Protein AF-A0A094P2I1-F1 (afdb_monomer)

Solvent-accessible surface area (backbone atoms only — not comparable to full-atom values): 18957 Å² total; per-residue (Å²): 126,69,71,61,57,53,54,55,50,52,52,52,57,75,60,43,85,62,49,38,59,54,37,38,52,52,29,50,51,52,50,51,51,52,48,51,53,49,43,41,46,54,36,38,64,60,27,44,77,75,68,73,40,53,52,61,67,42,54,53,53,53,51,50,49,51,54,48,49,51,52,51,55,52,57,70,69,50,64,77,78,52,54,66,61,51,19,73,48,20,48,63,50,24,53,54,48,53,48,46,28,73,41,84,94,39,34,37,73,56,45,83,17,39,54,28,32,62,56,96,91,42,79,44,55,39,62,63,57,24,51,54,18,44,34,36,27,50,16,53,54,51,54,68,48,81,83,54,94,57,62,67,68,57,56,56,67,52,47,64,62,49,51,54,53,43,52,50,35,49,73,19,44,30,60,46,60,35,54,49,47,50,50,24,51,54,43,38,40,56,76,69,65,57,63,69,68,58,54,51,50,52,49,54,52,48,50,54,52,49,52,53,59,35,72,72,33,76,67,48,41,37,39,59,50,22,42,81,46,21,77,41,78,94,29,19,85,82,45,4,47,67,46,37,50,19,44,51,24,42,66,70,6,51,64,68,26,66,36,85,71,59,51,66,63,66,73,68,72,53,93,53,46,75,72,63,32,41,66,14,51,39,13,15,16,35,1,50,55,41,42,52,49,54,51,49,36,51,49,46,29,46,52,21,40,47,52,48,22,76,68,46,86,50,59,40,60,19,37,34,39,40,18,53,37,37,43,52,52,50,50,52,50,50,41,53,22,24,27,68,47,77,33,72,76,56,66,68,37,64,70,61,67,60,49,56,57,54,60,67,73,78,110

Nearest PDB structures (foldseek):
  8p1u-assembly1_A  TM=8.276E-01  e=1.622E-13  Pseudomonas aeruginosa
  8bh1-assembly1_A  TM=8.241E-01  e=4.391E-13  Pseudomonas aeruginosa PAO1
  6pl6-assembly1_A  TM=8.431E-01  e=1.712E-09  Thermus thermophilus HB8
  8tj3-assembly1_B  TM=8.176E-01  e=5.510E-09  Escherichia coli
  6aye-assembly1_A  TM=1.462E-01  e=1.975E+00  Homo sapiens

Mean predicted aligned error: 9.34 Å

Foldseek 3Di:
DVVVVVVVVVVVVVVDPCQLVVLQVVLVVVLLVVLLLLLLLLQQVVCCVPPVDSCPRSVVSVVVVVVVVVVVVVVVPDDPVVLLVCLVCLLVVLLVLLCQLVDPPQWDQDQNFGQWGADPNDIDGSLVSSLLSLLSNLLSLLLVQVPDDDQAVSLVVSVVSLVSNLVSRVVRVQPVSSVLSVLLSVQLCVLSPRDVVVVVVSVVVCCVVVVCVCVVDPLSVLLVVLLVPLPPPVNVLPRSVQLVLLQVLLVQQAAAAPARSPRPSSVVPPVQCSPQRSLSPQCRHGNPVSSVVNVVSLVSNLVSLQVCLVPDPRSSSNSSSSSVSSSSVSVVCQSVCSSNSVHRDSDSHRPPVVSVVVVVVVD

Structure (mmCIF, N/CA/C/O backbone):
data_AF-A0A094P2I1-F1
#
_entry.id   AF-A0A094P2I1-F1
#
loop_
_atom_site.group_PDB
_atom_site.id
_atom_site.type_symbol
_atom_site.label_atom_id
_atom_site.label_alt_id
_atom_site.label_comp_id
_atom_site.label_asym_id
_atom_site.label_entity_id
_atom_site.label_seq_id
_atom_site.pdbx_PDB_ins_code
_atom_site.Cartn_x
_atom_site.Cartn_y
_atom_site.Cartn_z
_atom_site.occupancy
_atom_site.B_iso_or_equiv
_atom_site.auth_seq_id
_atom_site.auth_comp_id
_atom_site.auth_asym_id
_atom_site.auth_atom_id
_atom_site.pdbx_PDB_model_num
ATOM 1 N N . MET A 1 1 ? -2.638 -43.127 13.174 1.00 50.38 1 MET A N 1
ATOM 2 C CA . MET A 1 1 ? -2.566 -42.338 14.432 1.00 50.38 1 MET A CA 1
ATOM 3 C C . MET A 1 1 ? -1.489 -41.235 14.462 1.00 50.38 1 MET A C 1
ATOM 5 O O . MET A 1 1 ? -1.596 -40.364 15.311 1.00 50.38 1 MET A O 1
ATOM 9 N N . SER A 1 2 ? -0.512 -41.189 13.540 1.00 50.44 2 SER A N 1
ATOM 10 C CA . SER A 1 2 ? 0.548 -40.151 13.510 1.00 50.44 2 SER A CA 1
ATOM 11 C C . SER A 1 2 ? 0.084 -38.749 13.038 1.00 50.44 2 SER A C 1
ATOM 13 O O . SER A 1 2 ? 0.548 -37.736 13.556 1.00 50.44 2 SER A O 1
ATOM 15 N N . GLY A 1 3 ? -0.902 -38.660 12.132 1.00 48.38 3 GLY A N 1
ATOM 16 C CA . GLY A 1 3 ? -1.351 -37.378 11.550 1.00 48.38 3 GLY A CA 1
ATOM 17 C C . GLY A 1 3 ? -2.097 -36.422 12.497 1.00 48.38 3 GLY A C 1
ATOM 18 O O . GLY A 1 3 ? -2.086 -35.212 12.284 1.00 48.38 3 GLY A O 1
ATOM 19 N N . ASN A 1 4 ? -2.704 -36.931 13.576 1.00 48.25 4 ASN A N 1
ATOM 20 C CA . ASN A 1 4 ? -3.443 -36.093 14.532 1.00 48.25 4 ASN A CA 1
ATOM 21 C C . ASN A 1 4 ? -2.516 -35.379 15.527 1.00 48.25 4 ASN A C 1
ATOM 23 O O . ASN A 1 4 ? -2.811 -34.263 15.948 1.00 48.25 4 ASN A O 1
ATOM 27 N N . LEU A 1 5 ? -1.368 -35.975 15.869 1.00 53.69 5 LEU A N 1
ATOM 28 C CA . LEU A 1 5 ? -0.389 -35.369 16.778 1.00 53.69 5 LEU A CA 1
ATOM 29 C C . LEU A 1 5 ? 0.368 -34.207 16.125 1.00 53.69 5 LEU A C 1
ATOM 31 O O . LEU A 1 5 ? 0.609 -33.196 16.783 1.00 53.69 5 LEU A O 1
ATOM 35 N N . THR A 1 6 ? 0.705 -34.308 14.838 1.00 52.94 6 THR A N 1
ATOM 36 C CA . THR A 1 6 ? 1.350 -33.221 14.087 1.00 52.94 6 THR A CA 1
ATOM 37 C C . THR A 1 6 ? 0.405 -32.039 13.906 1.00 52.94 6 THR A C 1
ATOM 39 O O . THR A 1 6 ? 0.769 -30.929 14.289 1.00 52.94 6 THR A O 1
ATOM 42 N N . MET A 1 7 ? -0.831 -32.257 13.443 1.00 50.94 7 MET A N 1
ATOM 43 C CA . MET A 1 7 ? -1.826 -31.182 13.283 1.00 50.94 7 MET A CA 1
ATOM 44 C C . MET A 1 7 ? -2.114 -30.430 14.592 1.00 50.94 7 MET A C 1
ATOM 46 O O . MET A 1 7 ? -2.170 -29.200 14.603 1.00 50.94 7 MET A O 1
ATOM 50 N N . HIS A 1 8 ? -2.214 -31.138 15.722 1.00 54.69 8 HIS A N 1
ATOM 51 C CA . HIS A 1 8 ? -2.439 -30.513 17.031 1.00 54.69 8 HIS A CA 1
ATOM 52 C C . HIS A 1 8 ? -1.203 -29.758 17.565 1.00 54.69 8 HIS A C 1
ATOM 54 O O . HIS A 1 8 ? -1.315 -28.786 18.315 1.00 54.69 8 HIS A O 1
ATOM 60 N N . LYS A 1 9 ? 0.001 -30.172 17.157 1.00 53.09 9 LYS A N 1
ATOM 61 C CA . LYS A 1 9 ? 1.257 -29.486 17.493 1.00 53.09 9 LYS A CA 1
ATOM 62 C C . LYS A 1 9 ? 1.446 -28.223 16.647 1.00 53.09 9 LYS A C 1
ATOM 64 O O . LYS A 1 9 ? 1.827 -27.188 17.194 1.00 53.09 9 LYS A O 1
ATOM 69 N N . TYR A 1 10 ? 1.107 -28.278 15.355 1.00 56.59 10 TYR A N 1
ATOM 70 C CA . TYR A 1 10 ? 1.087 -27.105 14.477 1.00 56.59 10 TYR A CA 1
ATOM 71 C C . TYR A 1 10 ? 0.038 -26.088 14.936 1.00 56.59 10 TYR A C 1
ATOM 73 O O . TYR A 1 10 ? 0.365 -24.909 15.049 1.00 56.59 10 TYR A O 1
ATOM 81 N N . SER A 1 11 ? -1.171 -26.517 15.319 1.00 60.59 11 SER A N 1
ATOM 82 C CA . SER A 1 11 ? -2.190 -25.595 15.844 1.00 60.59 11 SER A CA 1
ATOM 83 C C . SER A 1 11 ? -1.740 -24.895 17.134 1.00 60.59 11 SER A C 1
ATOM 85 O O . SER A 1 11 ? -1.938 -23.689 17.264 1.00 60.59 11 SER A O 1
ATOM 87 N N . ARG A 1 12 ? -1.040 -25.590 18.048 1.00 58.25 12 ARG A N 1
ATOM 88 C CA . ARG A 1 12 ? -0.424 -24.959 19.235 1.00 58.25 12 ARG A CA 1
ATOM 89 C C . ARG A 1 12 ? 0.703 -23.993 18.886 1.00 58.25 12 ARG A C 1
ATOM 91 O O . ARG A 1 12 ? 0.809 -22.949 19.524 1.00 58.25 12 ARG A O 1
ATOM 98 N N . PHE A 1 13 ? 1.539 -24.313 17.899 1.00 57.91 13 PHE A N 1
ATOM 99 C CA . PHE A 1 13 ? 2.599 -23.411 17.444 1.00 57.91 13 PHE A CA 1
ATOM 100 C C . PHE A 1 13 ? 2.003 -22.121 16.864 1.00 57.91 13 PHE A C 1
ATOM 102 O O . PHE A 1 13 ? 2.348 -21.024 17.305 1.00 57.91 13 PHE A O 1
ATOM 109 N N . PHE A 1 14 ? 1.005 -22.253 15.984 1.00 59.25 14 PHE A N 1
ATOM 110 C CA . PHE A 1 14 ? 0.241 -21.128 15.446 1.00 59.25 14 PHE A CA 1
ATOM 111 C C . PHE A 1 14 ? -0.657 -20.441 16.477 1.00 59.25 14 PHE A C 1
ATOM 113 O O . PHE A 1 14 ? -1.131 -19.344 16.201 1.00 59.25 14 PHE A O 1
ATOM 120 N N . ALA A 1 15 ? -0.885 -21.007 17.665 1.00 61.72 15 ALA A N 1
ATOM 121 C CA . ALA A 1 15 ? -1.661 -20.384 18.739 1.00 61.72 15 ALA A CA 1
ATOM 122 C C . ALA A 1 15 ? -0.831 -19.443 19.628 1.00 61.72 15 ALA A C 1
ATOM 124 O O . ALA A 1 15 ? -1.417 -18.571 20.275 1.00 61.72 15 ALA A O 1
ATOM 125 N N . ARG A 1 16 ? 0.507 -19.529 19.597 1.00 71.25 16 ARG A N 1
ATOM 126 C CA . ARG A 1 16 ? 1.384 -18.714 20.453 1.00 71.25 16 ARG A CA 1
ATOM 127 C C . ARG A 1 16 ? 1.145 -17.204 20.265 1.00 71.25 16 ARG A C 1
ATOM 129 O O . ARG A 1 16 ? 0.957 -16.765 19.115 1.00 71.25 16 ARG A O 1
ATOM 136 N N . PRO A 1 17 ? 1.084 -16.419 21.359 1.00 69.88 17 PRO A N 1
ATOM 137 C CA . PRO A 1 17 ? 0.859 -14.976 21.304 1.00 69.88 17 PRO A CA 1
ATOM 138 C C . PRO A 1 17 ? 2.049 -14.204 20.719 1.00 69.88 17 PRO A C 1
ATOM 140 O O . PRO A 1 17 ? 1.824 -13.182 20.080 1.00 69.88 17 PRO A O 1
ATOM 143 N N . GLU A 1 18 ? 3.276 -14.713 20.844 1.00 81.56 18 GLU A N 1
ATOM 144 C CA . GLU A 1 18 ? 4.501 -14.086 20.324 1.00 81.56 18 GLU A CA 1
ATOM 145 C C . GLU A 1 18 ? 4.746 -14.319 18.823 1.00 81.56 18 GLU A C 1
ATOM 147 O O . GLU A 1 18 ? 5.484 -13.571 18.184 1.00 81.56 18 GLU A O 1
ATOM 152 N N . LEU A 1 19 ? 4.101 -15.322 18.220 1.00 83.81 19 LEU A N 1
ATOM 153 C CA . LEU A 1 19 ? 4.327 -15.683 16.817 1.00 83.81 19 LEU A CA 1
ATOM 154 C C . LEU A 1 19 ? 4.079 -14.530 15.814 1.00 83.81 19 LEU A C 1
ATOM 156 O O . LEU A 1 19 ? 4.924 -14.343 14.942 1.00 83.81 19 LEU A O 1
ATOM 160 N N . PRO A 1 20 ? 2.986 -13.735 15.898 1.00 83.88 20 PRO A N 1
ATOM 161 C CA . PRO A 1 20 ? 2.753 -12.638 14.956 1.00 83.88 20 PRO A CA 1
ATOM 162 C C . PRO A 1 20 ? 3.855 -11.578 15.012 1.00 83.88 20 PRO A C 1
ATOM 164 O O . PRO A 1 20 ? 4.196 -11.002 13.988 1.00 83.88 20 PRO A O 1
ATOM 167 N N . TYR A 1 21 ? 4.429 -11.342 16.194 1.00 87.38 21 TYR A N 1
ATOM 168 C CA . TYR A 1 21 ? 5.496 -10.364 16.380 1.00 87.38 21 TYR A CA 1
ATOM 169 C C . TYR A 1 21 ? 6.764 -10.776 15.624 1.00 87.38 21 TYR A C 1
ATOM 171 O O . TYR A 1 21 ? 7.272 -10.010 14.805 1.00 87.38 21 TYR A O 1
ATOM 179 N N . TYR A 1 22 ? 7.228 -12.013 15.827 1.00 90.69 22 TYR A N 1
ATOM 180 C CA . TYR A 1 22 ? 8.402 -12.528 15.119 1.00 90.69 22 TYR A CA 1
ATOM 181 C C . TYR A 1 22 ? 8.169 -12.645 13.615 1.00 90.69 22 TYR A C 1
ATOM 183 O O . TYR A 1 22 ? 9.062 -12.312 12.840 1.00 90.69 22 TYR A O 1
ATOM 191 N N . LEU A 1 23 ? 6.978 -13.076 13.193 1.00 92.38 23 LEU A N 1
ATOM 192 C CA . LEU A 1 23 ? 6.653 -13.160 11.773 1.00 92.38 23 LEU A CA 1
ATOM 193 C C . LEU A 1 23 ? 6.675 -11.783 11.106 1.00 92.38 23 LEU A C 1
ATOM 195 O O . LEU A 1 23 ? 7.261 -11.673 10.035 1.00 92.38 23 LEU A O 1
ATOM 199 N N . ILE A 1 24 ? 6.116 -10.737 11.729 1.00 92.88 24 ILE A N 1
ATOM 200 C CA . ILE A 1 24 ? 6.179 -9.366 11.191 1.00 92.88 24 ILE A CA 1
ATOM 201 C C . ILE A 1 24 ? 7.634 -8.916 11.041 1.00 92.88 24 ILE A C 1
ATOM 203 O O . ILE A 1 24 ? 8.012 -8.449 9.970 1.00 92.88 24 ILE A O 1
ATOM 207 N N . ILE A 1 25 ? 8.458 -9.088 12.078 1.00 91.94 25 ILE A N 1
ATOM 208 C CA . ILE A 1 25 ? 9.855 -8.632 12.058 1.00 91.94 25 ILE A CA 1
ATOM 209 C C . ILE A 1 25 ? 10.658 -9.367 10.987 1.00 91.94 25 ILE A C 1
ATOM 211 O O . ILE A 1 25 ? 11.254 -8.724 10.127 1.00 91.94 25 ILE A O 1
ATOM 215 N N . TRP A 1 26 ? 10.654 -10.700 11.004 1.00 94.19 26 TRP A N 1
ATOM 216 C CA . TRP A 1 26 ? 11.480 -11.479 10.084 1.00 94.19 26 TRP A CA 1
ATOM 217 C C . TRP A 1 26 ? 11.009 -11.356 8.638 1.00 94.19 26 TRP A C 1
ATOM 219 O O . TRP A 1 26 ? 11.843 -11.158 7.760 1.00 94.19 26 TRP A O 1
ATOM 229 N N . SER A 1 27 ? 9.698 -11.401 8.376 1.00 95.06 27 SER A N 1
ATOM 230 C CA . SER A 1 27 ? 9.191 -11.207 7.009 1.00 95.06 27 SER A CA 1
ATOM 231 C C . SER A 1 27 ? 9.542 -9.823 6.466 1.00 95.06 27 SER A C 1
ATOM 233 O O . SER A 1 27 ? 10.013 -9.727 5.337 1.00 95.06 27 SER A O 1
ATOM 235 N N . THR A 1 28 ? 9.406 -8.769 7.277 1.00 94.25 28 THR A N 1
ATOM 236 C CA . THR A 1 28 ? 9.786 -7.405 6.878 1.00 94.25 28 THR A CA 1
ATOM 237 C C . THR A 1 28 ? 11.286 -7.305 6.611 1.00 94.25 28 THR A C 1
ATOM 239 O O . THR A 1 28 ? 11.678 -6.778 5.576 1.00 94.25 28 THR A O 1
ATOM 242 N N . LEU A 1 29 ? 12.133 -7.851 7.492 1.00 94.44 29 LEU A N 1
ATOM 243 C CA . LEU A 1 29 ? 13.588 -7.834 7.309 1.00 94.44 29 LEU A CA 1
ATOM 244 C C . LEU A 1 29 ? 14.017 -8.559 6.029 1.00 94.44 29 LEU A C 1
ATOM 246 O O . LEU A 1 29 ? 14.793 -8.002 5.254 1.00 94.44 29 LEU A O 1
ATOM 250 N N . PHE A 1 30 ? 13.490 -9.761 5.774 1.00 95.31 30 PHE A N 1
ATOM 251 C CA . PHE A 1 30 ? 13.802 -10.506 4.553 1.00 95.31 30 PHE A CA 1
ATOM 252 C C . PHE A 1 30 ? 13.282 -9.801 3.298 1.00 95.31 30 PHE A C 1
ATOM 254 O O . PHE A 1 30 ? 14.012 -9.722 2.314 1.00 95.31 30 PHE A O 1
ATOM 261 N N . LEU A 1 31 ? 12.071 -9.234 3.330 1.00 93.94 31 LEU A N 1
ATOM 262 C CA . LEU A 1 31 ? 11.533 -8.451 2.213 1.00 93.94 31 LEU A CA 1
ATOM 263 C C . LEU A 1 31 ? 12.373 -7.197 1.937 1.00 93.94 31 LEU A C 1
ATOM 265 O O . LEU A 1 31 ? 12.652 -6.904 0.778 1.00 93.94 31 LEU A O 1
ATOM 269 N N . CYS A 1 32 ? 12.819 -6.478 2.970 1.00 93.25 32 CYS A N 1
ATOM 270 C CA . CYS A 1 32 ? 13.698 -5.317 2.811 1.00 93.25 32 CYS A CA 1
ATOM 271 C C . CYS A 1 32 ? 15.074 -5.708 2.260 1.00 93.25 32 CYS A C 1
ATOM 273 O O . CYS A 1 32 ? 15.580 -5.026 1.370 1.00 93.25 32 CYS A O 1
ATOM 275 N N . ALA A 1 33 ? 15.666 -6.800 2.753 1.00 92.75 33 ALA A N 1
ATOM 276 C CA . ALA A 1 33 ? 16.951 -7.299 2.270 1.00 92.75 33 ALA A CA 1
ATOM 277 C C . ALA A 1 33 ? 16.866 -7.728 0.797 1.00 92.75 33 ALA A C 1
ATOM 279 O O . ALA A 1 33 ? 17.640 -7.241 -0.023 1.00 92.75 33 ALA A O 1
ATOM 280 N N . LEU A 1 34 ? 15.876 -8.558 0.447 1.00 91.38 34 LEU A N 1
ATOM 281 C CA . LEU A 1 34 ? 15.625 -8.966 -0.937 1.00 91.38 34 LEU A CA 1
ATOM 282 C C . LEU A 1 34 ? 15.328 -7.757 -1.827 1.00 91.38 34 LEU A C 1
ATOM 284 O O . LEU A 1 34 ? 15.903 -7.638 -2.903 1.00 91.38 34 LEU A O 1
ATOM 288 N N . GLY A 1 35 ? 14.488 -6.826 -1.369 1.00 88.38 35 GLY A N 1
ATOM 289 C CA . GLY A 1 35 ? 14.175 -5.599 -2.098 1.00 88.38 35 GLY A CA 1
ATOM 290 C C . GLY A 1 35 ? 15.420 -4.765 -2.401 1.00 88.38 35 GLY A C 1
ATOM 291 O O . GLY A 1 35 ? 15.605 -4.350 -3.540 1.00 88.38 35 GLY A O 1
ATOM 292 N N . LEU A 1 36 ? 16.315 -4.574 -1.427 1.00 87.81 36 LEU A N 1
ATOM 293 C CA . LEU A 1 36 ? 17.582 -3.865 -1.636 1.00 87.81 36 LEU A CA 1
ATOM 294 C C . LEU A 1 36 ? 18.503 -4.586 -2.626 1.00 87.81 36 LEU A C 1
ATOM 296 O O . LEU A 1 36 ? 19.065 -3.933 -3.507 1.00 87.81 36 LEU A O 1
ATOM 300 N N . THR A 1 37 ? 18.633 -5.911 -2.520 1.00 88.69 37 THR A N 1
ATOM 301 C CA . THR A 1 37 ? 19.415 -6.716 -3.472 1.00 88.69 37 THR A CA 1
ATOM 302 C C . THR A 1 37 ? 18.858 -6.594 -4.890 1.00 88.69 37 THR A C 1
ATOM 304 O O . THR A 1 37 ? 19.619 -6.397 -5.836 1.00 88.69 37 THR A O 1
ATOM 307 N N . MET A 1 38 ? 17.535 -6.645 -5.049 1.00 84.50 38 MET A N 1
ATOM 308 C CA . MET A 1 38 ? 16.891 -6.551 -6.360 1.00 84.50 38 MET A CA 1
ATOM 309 C C . MET A 1 38 ? 16.922 -5.139 -6.935 1.00 84.50 38 MET A C 1
ATOM 311 O O . MET A 1 38 ? 17.107 -4.992 -8.138 1.00 84.50 38 MET A O 1
ATOM 315 N N . VAL A 1 39 ? 16.812 -4.099 -6.103 1.00 81.88 39 VAL A N 1
ATOM 316 C CA . VAL A 1 39 ? 17.018 -2.710 -6.537 1.00 81.88 39 VAL A CA 1
ATOM 317 C C . VAL A 1 39 ? 18.447 -2.519 -7.022 1.00 81.88 39 VAL A C 1
ATOM 319 O O . VAL A 1 39 ? 18.641 -1.951 -8.094 1.00 81.88 39 VAL A O 1
ATOM 322 N N . LEU A 1 40 ? 19.446 -3.024 -6.289 1.00 80.00 40 LEU A N 1
ATOM 323 C CA . LEU A 1 40 ? 20.837 -2.984 -6.739 1.00 80.00 40 LEU A CA 1
ATOM 324 C C . LEU A 1 40 ? 20.989 -3.699 -8.085 1.00 80.00 40 LEU A C 1
ATOM 326 O O . LEU A 1 40 ? 21.538 -3.129 -9.018 1.00 80.00 40 LEU A O 1
ATOM 330 N N . SER A 1 41 ? 20.427 -4.901 -8.209 1.00 77.38 41 SER A N 1
ATOM 331 C CA . SER A 1 41 ? 20.453 -5.680 -9.445 1.00 77.38 41 SER A CA 1
ATOM 332 C C . SER A 1 41 ? 19.793 -4.936 -10.617 1.00 77.38 41 SER A C 1
ATOM 334 O O . SER A 1 41 ? 20.369 -4.863 -11.700 1.00 77.38 41 SER A O 1
ATOM 336 N N . ALA A 1 42 ? 18.597 -4.373 -10.428 1.00 69.44 42 ALA A N 1
ATOM 337 C CA . ALA A 1 42 ? 17.803 -3.725 -11.477 1.00 69.44 42 ALA A CA 1
ATOM 338 C C . ALA A 1 42 ? 18.304 -2.335 -11.882 1.00 69.44 42 ALA A C 1
ATOM 340 O O . ALA A 1 42 ? 18.134 -1.943 -13.033 1.00 69.44 42 ALA A O 1
ATOM 341 N N . SER A 1 43 ? 18.920 -1.596 -10.958 1.00 66.38 43 SER A N 1
ATOM 342 C CA . SER A 1 43 ? 19.363 -0.220 -11.199 1.00 66.38 43 SER A CA 1
ATOM 343 C C . SER A 1 43 ? 20.756 -0.102 -11.812 1.00 66.38 43 SER A C 1
ATOM 345 O O . SER A 1 43 ? 21.104 0.980 -12.280 1.00 66.38 43 SER A O 1
ATOM 347 N N . THR A 1 44 ? 21.554 -1.174 -11.852 1.00 62.41 44 THR A N 1
ATOM 348 C CA . THR A 1 44 ? 22.940 -1.120 -12.353 1.00 62.41 44 THR A CA 1
ATOM 349 C C . THR A 1 44 ? 23.045 -0.634 -13.798 1.00 62.41 44 THR A C 1
ATOM 351 O O . THR A 1 44 ? 23.973 0.100 -14.122 1.00 62.41 44 THR A O 1
ATOM 354 N N . VAL A 1 45 ? 22.084 -0.992 -14.652 1.00 59.84 45 VAL A N 1
ATOM 355 C CA . VAL A 1 45 ? 22.093 -0.638 -16.080 1.00 59.84 45 VAL A CA 1
ATOM 356 C C . VAL A 1 45 ? 21.702 0.829 -16.297 1.00 59.84 45 VAL A C 1
ATOM 358 O O . VAL A 1 45 ? 22.397 1.549 -17.009 1.00 59.84 45 VAL A O 1
ATOM 361 N N . THR A 1 46 ? 20.637 1.303 -15.642 1.00 55.81 46 THR A N 1
ATOM 362 C CA . THR A 1 46 ? 20.118 2.675 -15.806 1.00 55.81 46 THR A CA 1
ATOM 363 C C . THR A 1 46 ? 20.974 3.730 -15.100 1.00 55.81 46 THR A C 1
ATOM 365 O O . THR A 1 46 ? 21.190 4.824 -15.621 1.00 55.81 46 THR A O 1
ATOM 368 N N . SER A 1 47 ? 21.518 3.410 -13.924 1.00 55.47 47 SER A N 1
ATOM 369 C CA . SER A 1 47 ? 22.374 4.338 -13.172 1.00 55.47 47 SER A CA 1
ATOM 370 C C . SER A 1 47 ? 23.741 4.556 -13.831 1.00 55.47 47 SER A C 1
ATOM 372 O O . SER A 1 47 ? 24.270 5.671 -13.772 1.00 55.47 47 SER A O 1
ATOM 374 N N . LEU A 1 48 ? 24.269 3.539 -14.523 1.00 54.25 48 LEU A N 1
ATOM 375 C CA . LEU A 1 48 ? 25.506 3.637 -15.296 1.00 54.25 48 LEU A CA 1
ATOM 376 C C . LEU A 1 48 ? 25.348 4.565 -16.511 1.00 54.25 48 LEU A C 1
ATOM 378 O O . LEU A 1 48 ? 26.263 5.335 -16.795 1.00 54.25 48 LEU A O 1
ATOM 382 N N . SER A 1 49 ? 24.187 4.551 -17.178 1.00 54.19 49 SER A N 1
ATOM 383 C CA . SER A 1 49 ? 23.915 5.421 -18.331 1.00 54.19 49 SER A CA 1
ATOM 384 C C . SER A 1 49 ? 23.577 6.869 -17.961 1.00 54.19 49 SER A C 1
ATOM 386 O O . SER A 1 49 ? 23.933 7.774 -18.708 1.00 54.19 49 SER A O 1
ATOM 388 N N . GLU A 1 50 ? 22.892 7.114 -16.836 1.00 55.97 50 GLU A N 1
ATOM 389 C CA . GLU A 1 50 ? 22.405 8.464 -16.484 1.00 55.97 50 GLU A CA 1
ATOM 390 C C . GLU A 1 50 ? 23.324 9.253 -15.544 1.00 55.97 50 GLU A C 1
ATOM 392 O O . GLU A 1 50 ? 23.397 10.476 -15.636 1.00 55.97 50 GLU A O 1
ATOM 397 N N . SER A 1 51 ? 23.994 8.583 -14.601 1.00 52.19 51 SER A N 1
ATOM 398 C CA . SER A 1 51 ? 24.721 9.259 -13.511 1.00 52.19 51 SER A CA 1
ATOM 399 C C . SER A 1 51 ? 26.179 8.824 -13.362 1.00 52.19 51 SER A C 1
ATOM 401 O O . SER A 1 51 ? 26.883 9.350 -12.502 1.00 52.19 51 SER A O 1
ATOM 403 N N . GLY A 1 52 ? 26.644 7.870 -14.178 1.00 56.28 52 GLY A N 1
ATOM 404 C CA . GLY A 1 52 ? 28.010 7.336 -14.136 1.00 56.28 52 GLY A CA 1
ATOM 405 C C . GLY A 1 52 ? 28.363 6.583 -12.845 1.00 56.28 52 GLY A C 1
ATOM 406 O O . GLY A 1 52 ? 29.493 6.127 -12.696 1.00 56.28 52 GLY A O 1
ATOM 407 N N . ASN A 1 53 ? 27.417 6.438 -11.908 1.00 59.22 53 ASN A N 1
ATOM 408 C CA . ASN A 1 53 ? 27.599 5.753 -10.632 1.00 59.22 53 ASN A CA 1
ATOM 409 C C . ASN A 1 53 ? 26.479 4.732 -10.407 1.00 59.22 53 ASN A C 1
ATOM 411 O O . ASN A 1 53 ? 25.338 5.092 -10.112 1.00 59.22 53 ASN A O 1
ATOM 415 N N . THR A 1 54 ? 26.859 3.457 -10.469 1.00 60.44 54 THR A N 1
ATOM 416 C CA . THR A 1 54 ? 26.003 2.270 -10.343 1.00 60.44 54 THR A CA 1
ATOM 417 C C . THR A 1 54 ? 25.193 2.212 -9.037 1.00 60.44 54 THR A C 1
ATOM 419 O O . THR A 1 54 ? 24.172 1.533 -8.953 1.00 60.44 54 THR A O 1
ATOM 422 N N . TYR A 1 55 ? 25.631 2.916 -7.987 1.00 70.25 55 TYR A N 1
ATOM 423 C CA . TYR A 1 55 ? 25.079 2.781 -6.633 1.00 70.25 55 TYR A CA 1
ATOM 424 C C . TYR A 1 55 ? 24.095 3.887 -6.234 1.00 70.25 55 TYR A C 1
ATOM 426 O O . TYR A 1 55 ? 23.561 3.859 -5.124 1.00 70.25 55 TYR A O 1
ATOM 434 N N . SER A 1 56 ? 23.830 4.867 -7.101 1.00 69.44 56 SER A N 1
ATOM 435 C CA . SER A 1 56 ? 23.065 6.070 -6.738 1.00 69.44 56 SER A CA 1
ATOM 436 C C . SER A 1 56 ? 21.638 5.767 -6.248 1.00 69.44 56 SER A C 1
ATOM 438 O O . SER A 1 56 ? 21.197 6.320 -5.237 1.00 69.44 56 SER A O 1
ATOM 440 N N . ILE A 1 57 ? 20.926 4.849 -6.910 1.00 74.38 57 ILE A N 1
ATOM 441 C CA . ILE A 1 57 ? 19.563 4.430 -6.535 1.00 74.38 57 ILE A CA 1
ATOM 442 C C . ILE A 1 57 ? 19.586 3.548 -5.279 1.00 74.38 57 ILE A C 1
ATOM 444 O O . ILE A 1 57 ? 18.772 3.741 -4.374 1.00 74.38 57 ILE A O 1
ATOM 448 N N . PHE A 1 58 ? 20.554 2.635 -5.176 1.00 81.88 58 PHE A N 1
ATOM 449 C CA . PHE A 1 58 ? 20.731 1.786 -3.996 1.00 81.88 58 PHE A CA 1
ATOM 450 C C . PHE A 1 58 ? 20.976 2.611 -2.726 1.00 81.88 58 PHE A C 1
ATOM 452 O O . PHE A 1 58 ? 20.317 2.382 -1.713 1.00 81.88 58 PHE A O 1
ATOM 459 N N . ILE A 1 59 ? 21.868 3.607 -2.783 1.00 83.69 59 ILE A N 1
ATOM 460 C CA . ILE A 1 59 ? 22.181 4.478 -1.638 1.00 83.69 59 ILE A CA 1
ATOM 461 C C . ILE A 1 59 ? 20.931 5.236 -1.181 1.00 83.69 59 ILE A C 1
ATOM 463 O O . ILE A 1 59 ? 20.658 5.296 0.018 1.00 83.69 59 ILE A O 1
ATOM 467 N N . LYS A 1 60 ? 20.133 5.763 -2.120 1.00 82.12 60 LYS A N 1
ATOM 468 C CA . LYS A 1 60 ? 18.854 6.416 -1.799 1.00 82.12 60 LYS A CA 1
ATOM 469 C C . LYS A 1 60 ? 17.892 5.448 -1.106 1.00 82.12 60 LYS A C 1
ATOM 471 O O . LYS A 1 60 ? 17.338 5.789 -0.063 1.00 82.12 60 LYS A O 1
ATOM 476 N N . GLN A 1 61 ? 17.730 4.234 -1.634 1.00 84.44 61 GLN A N 1
ATOM 477 C CA . GLN A 1 61 ? 16.837 3.227 -1.054 1.00 84.44 61 GLN A CA 1
ATOM 478 C C . GLN A 1 61 ? 17.291 2.784 0.344 1.00 84.44 61 GLN A C 1
ATOM 480 O O . GLN A 1 61 ? 16.476 2.652 1.258 1.00 84.44 61 GLN A O 1
ATOM 485 N N . PHE A 1 62 ? 18.597 2.597 0.532 1.00 88.94 62 PHE A N 1
ATOM 486 C CA . PHE A 1 62 ? 19.187 2.254 1.821 1.00 88.94 62 PHE A CA 1
ATOM 487 C C . PHE A 1 62 ? 18.999 3.378 2.849 1.00 88.94 62 PHE A C 1
ATOM 489 O O . PHE A 1 62 ? 18.623 3.121 3.992 1.00 88.94 62 PHE A O 1
ATOM 496 N N . PHE A 1 63 ? 19.167 4.635 2.436 1.00 89.50 63 PHE A N 1
ATOM 497 C CA . PHE A 1 63 ? 18.901 5.795 3.283 1.00 89.50 63 PHE A CA 1
ATOM 498 C C . PHE A 1 63 ? 17.426 5.874 3.716 1.00 89.50 63 PHE A C 1
ATOM 500 O O . PHE A 1 63 ? 17.139 6.072 4.899 1.00 89.50 63 PHE A O 1
ATOM 507 N N . PHE A 1 64 ? 16.479 5.631 2.802 1.00 87.81 64 PHE A N 1
ATOM 508 C CA . PHE A 1 64 ? 15.057 5.549 3.154 1.00 87.81 64 PHE A CA 1
ATOM 509 C C . PHE A 1 64 ? 14.744 4.384 4.098 1.00 87.81 64 PHE A C 1
ATOM 511 O O . PHE A 1 64 ? 13.911 4.544 4.992 1.00 87.81 64 PHE A O 1
ATOM 518 N N . LEU A 1 65 ? 15.429 3.242 3.966 1.00 91.12 65 LEU A N 1
ATOM 519 C CA . LEU A 1 65 ? 15.294 2.131 4.911 1.00 91.12 65 LEU A CA 1
ATOM 520 C C . LEU A 1 65 ? 15.753 2.531 6.321 1.00 91.12 65 LEU A C 1
ATOM 522 O O . LEU A 1 65 ? 15.069 2.208 7.292 1.00 91.12 65 LEU A O 1
ATOM 526 N N . ILE A 1 66 ? 16.857 3.276 6.444 1.00 93.19 66 ILE A N 1
ATOM 527 C CA . ILE A 1 66 ? 17.335 3.804 7.733 1.00 93.19 66 ILE A CA 1
ATOM 528 C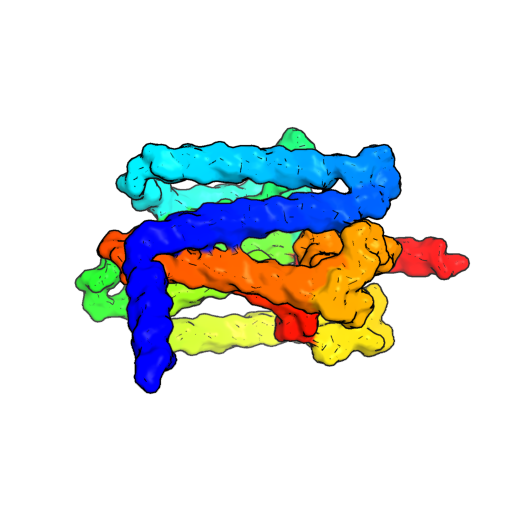 C . ILE A 1 66 ? 16.295 4.748 8.348 1.00 93.19 66 ILE A C 1
ATOM 530 O O . ILE A 1 66 ? 15.929 4.581 9.513 1.00 93.19 66 ILE A O 1
ATOM 534 N N . ILE A 1 67 ? 15.771 5.703 7.570 1.00 91.19 67 ILE A N 1
ATOM 535 C CA . ILE A 1 67 ? 14.713 6.619 8.030 1.00 91.19 67 ILE A CA 1
ATOM 536 C C . ILE A 1 67 ? 13.469 5.836 8.473 1.00 91.19 67 ILE A C 1
ATOM 538 O O . ILE A 1 67 ? 12.914 6.107 9.540 1.00 91.19 67 ILE A O 1
ATOM 542 N N . GLY A 1 68 ? 13.054 4.833 7.696 1.00 90.38 68 GLY A N 1
ATOM 543 C CA . GLY A 1 68 ? 11.950 3.939 8.046 1.00 90.38 68 GLY A CA 1
ATOM 544 C C . GLY A 1 68 ? 12.204 3.174 9.348 1.00 90.38 68 GLY A C 1
ATOM 545 O O . GLY A 1 68 ? 11.309 3.078 10.188 1.00 90.38 68 GLY A O 1
ATOM 546 N N . GLY A 1 69 ? 13.436 2.706 9.566 1.00 92.25 69 GLY A N 1
ATOM 547 C CA . GLY A 1 69 ? 13.874 2.060 10.805 1.00 92.25 69 GLY A CA 1
ATOM 548 C C . GLY A 1 69 ? 13.783 2.982 12.025 1.00 92.25 69 GLY A C 1
ATOM 549 O O . GLY A 1 69 ? 13.260 2.575 13.066 1.00 92.25 69 GLY A O 1
ATOM 550 N N . PHE A 1 70 ? 14.196 4.246 11.892 1.00 93.25 70 PHE A N 1
ATOM 551 C CA . PHE A 1 70 ? 13.988 5.257 12.936 1.00 93.25 70 PHE A CA 1
ATOM 552 C C . PHE A 1 70 ? 12.500 5.511 13.198 1.00 93.25 70 PHE A C 1
ATOM 554 O O . PHE A 1 70 ? 12.086 5.566 14.357 1.00 93.25 70 PHE A O 1
ATOM 561 N N . GLY A 1 71 ? 11.684 5.609 12.144 1.00 90.75 71 GLY A N 1
ATOM 562 C CA . GLY A 1 71 ? 10.231 5.758 12.255 1.00 90.75 71 GLY A CA 1
ATOM 563 C C . GLY A 1 71 ? 9.568 4.584 12.983 1.00 90.75 71 GLY A C 1
ATOM 564 O O . GLY A 1 71 ? 8.705 4.794 13.842 1.00 90.75 71 GLY A O 1
ATOM 565 N N . PHE A 1 72 ? 10.013 3.356 12.706 1.00 90.06 72 PHE A N 1
ATOM 566 C CA . PHE A 1 72 ? 9.594 2.150 13.420 1.00 90.06 72 PHE A CA 1
ATOM 567 C C . PHE A 1 72 ? 9.991 2.203 14.900 1.00 90.06 72 PHE A C 1
ATOM 569 O O . PHE A 1 72 ? 9.134 2.027 15.768 1.00 90.06 72 PHE A O 1
ATOM 576 N N . TYR A 1 73 ? 11.260 2.495 15.203 1.00 91.88 73 TYR A N 1
ATOM 577 C CA . TYR A 1 73 ? 11.753 2.571 16.581 1.00 91.88 73 TYR A CA 1
ATOM 578 C C . TYR A 1 73 ? 11.016 3.643 17.393 1.00 91.88 73 TYR A C 1
ATOM 580 O O . TYR A 1 73 ? 10.574 3.387 18.515 1.00 91.88 73 TYR A O 1
ATOM 588 N N . TRP A 1 74 ? 10.818 4.827 16.810 1.00 92.44 74 TRP A N 1
ATOM 589 C CA . TRP A 1 74 ? 10.034 5.895 17.423 1.00 92.44 74 TRP A CA 1
ATOM 590 C C . TRP A 1 74 ? 8.591 5.448 17.681 1.00 92.44 74 TRP A C 1
ATOM 592 O O . TRP A 1 74 ? 8.120 5.532 18.814 1.00 92.44 74 TRP A O 1
ATOM 602 N N . SER A 1 75 ? 7.917 4.882 16.676 1.00 87.81 75 SER A N 1
ATOM 603 C CA . SER A 1 75 ? 6.531 4.405 16.802 1.00 87.81 75 SER A CA 1
ATOM 604 C C . SER A 1 75 ? 6.377 3.315 17.866 1.00 87.81 75 SER A C 1
ATOM 606 O O . SER A 1 75 ? 5.370 3.287 18.570 1.00 87.81 75 SER A O 1
ATOM 608 N N . HIS A 1 76 ? 7.384 2.451 18.025 1.00 87.19 76 HIS A N 1
ATOM 609 C CA . HIS A 1 76 ? 7.423 1.425 19.066 1.00 87.19 76 HIS A CA 1
ATOM 610 C C . HIS A 1 76 ? 7.554 2.015 20.482 1.00 87.19 76 HIS A C 1
ATOM 612 O O . HIS A 1 76 ? 6.986 1.478 21.432 1.00 87.19 76 HIS A O 1
ATOM 618 N N . ARG A 1 77 ? 8.276 3.134 20.638 1.00 90.06 77 ARG A N 1
ATOM 619 C CA . ARG A 1 77 ? 8.455 3.831 21.925 1.00 90.06 77 ARG A CA 1
ATOM 620 C C . ARG A 1 77 ? 7.271 4.722 22.308 1.00 90.06 77 ARG A C 1
ATOM 622 O O . ARG A 1 77 ? 7.068 4.997 23.493 1.00 90.06 77 ARG A O 1
ATOM 629 N N . VAL A 1 78 ? 6.514 5.207 21.328 1.00 89.81 78 VAL A N 1
ATOM 630 C CA . VAL A 1 78 ? 5.382 6.119 21.535 1.00 89.81 78 VAL A CA 1
AT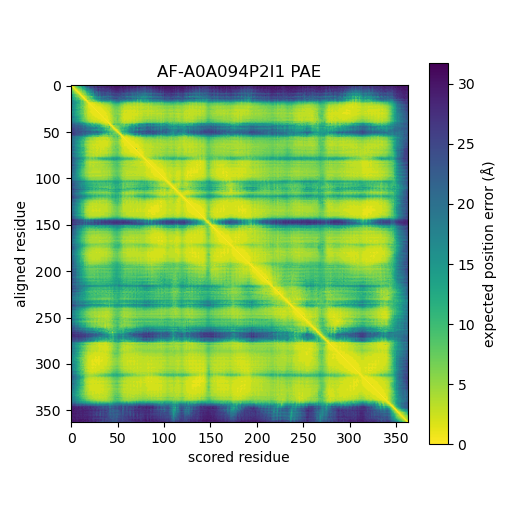OM 631 C C . VAL A 1 78 ? 4.210 5.394 22.201 1.00 89.81 78 VAL A C 1
ATOM 633 O O . VAL A 1 78 ? 3.779 4.322 21.784 1.00 89.81 78 VAL A O 1
ATOM 636 N N . ARG A 1 79 ? 3.638 6.013 23.242 1.00 87.25 79 ARG A N 1
ATOM 637 C CA . ARG A 1 79 ? 2.459 5.475 23.938 1.00 87.25 79 ARG A CA 1
ATOM 638 C C . ARG A 1 79 ? 1.257 5.399 22.992 1.00 87.25 79 ARG A C 1
ATOM 640 O O . ARG A 1 79 ? 0.912 6.388 22.346 1.00 87.25 79 ARG A O 1
ATOM 647 N N . GLY A 1 80 ? 0.533 4.276 23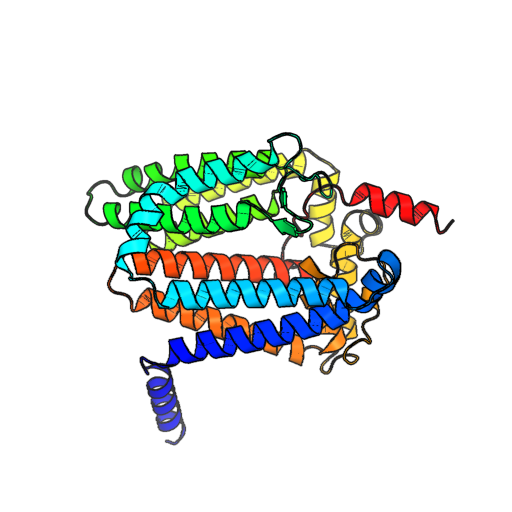.028 1.00 80.88 80 GLY A N 1
ATOM 648 C CA . GLY A 1 80 ? -0.643 4.016 22.182 1.00 80.88 80 GLY A CA 1
ATOM 649 C C . GLY A 1 80 ? -1.721 5.115 22.202 1.00 80.88 80 GLY A C 1
ATOM 650 O O . GLY A 1 80 ? -2.376 5.371 21.197 1.00 80.88 80 GLY A O 1
ATOM 651 N N . LEU A 1 81 ? -1.851 5.836 23.322 1.00 85.44 81 LEU A N 1
ATOM 652 C CA . LEU A 1 81 ? -2.825 6.919 23.525 1.00 85.44 81 LEU A CA 1
ATOM 653 C C . LEU A 1 81 ? -2.593 8.164 22.649 1.00 85.44 81 LEU A C 1
ATOM 655 O O . LEU A 1 81 ? -3.473 9.022 22.560 1.00 85.44 81 LEU A O 1
ATOM 659 N N . ILE A 1 82 ? -1.419 8.301 22.028 1.00 91.38 82 ILE A N 1
ATOM 660 C CA . ILE A 1 82 ? -1.099 9.438 21.155 1.00 91.38 82 ILE A CA 1
ATOM 661 C C . ILE A 1 82 ? -1.758 9.271 19.777 1.00 91.38 82 ILE A C 1
ATOM 663 O O . ILE A 1 82 ? -2.217 10.256 19.197 1.00 91.38 82 ILE A O 1
ATOM 667 N N . TRP A 1 83 ? -1.908 8.039 19.285 1.00 92.50 83 TRP A N 1
ATOM 668 C CA . TRP A 1 83 ? -2.443 7.772 17.946 1.00 92.50 83 TRP A CA 1
ATOM 669 C C . TRP A 1 83 ? -3.882 8.268 17.732 1.00 92.50 83 TRP A C 1
ATOM 671 O O . TRP A 1 83 ? -4.116 8.924 16.718 1.00 92.50 83 TRP A O 1
ATOM 681 N N . PRO A 1 84 ? -4.837 8.098 18.672 1.00 92.88 84 PRO A N 1
ATOM 682 C CA . PRO A 1 84 ? -6.163 8.706 18.542 1.00 92.88 84 PRO A CA 1
ATOM 683 C C . PRO A 1 84 ? -6.147 10.244 18.520 1.00 92.88 84 PRO A C 1
ATOM 685 O O . PRO A 1 84 ? -7.029 10.859 17.919 1.00 92.88 84 PRO A O 1
ATOM 688 N N . LYS A 1 85 ? -5.156 10.885 19.164 1.00 93.19 85 LYS A N 1
ATOM 689 C CA . LYS A 1 85 ? -4.994 12.350 19.129 1.00 93.19 85 LYS A CA 1
ATOM 690 C C . LYS A 1 85 ? -4.508 12.809 17.756 1.00 93.19 85 LYS A C 1
ATOM 692 O O . LYS A 1 85 ? -5.068 13.754 17.213 1.00 93.19 85 LYS A O 1
ATOM 697 N N . ILE A 1 86 ? -3.535 12.103 17.178 1.00 94.38 86 ILE A N 1
ATOM 698 C CA . ILE A 1 86 ? -3.061 12.343 15.805 1.00 94.38 86 ILE A CA 1
ATOM 699 C C . ILE A 1 86 ? -4.202 12.111 14.805 1.00 94.38 86 ILE A C 1
ATOM 701 O O . ILE A 1 86 ? -4.460 12.956 13.951 1.00 94.38 86 ILE A O 1
ATOM 705 N N . ALA A 1 87 ? -4.952 11.018 14.963 1.00 94.88 87 ALA A N 1
ATOM 706 C CA . ALA A 1 87 ? -6.077 10.653 14.102 1.00 94.88 87 ALA A CA 1
ATOM 707 C C . ALA A 1 87 ? -7.198 11.707 14.051 1.00 94.88 87 ALA A C 1
ATOM 709 O O . ALA A 1 87 ? -7.937 11.787 13.072 1.00 94.88 87 ALA A O 1
ATOM 710 N N . ARG A 1 88 ? -7.331 12.546 15.088 1.00 94.38 88 ARG A N 1
ATOM 711 C CA . ARG A 1 88 ? -8.294 13.658 15.092 1.00 94.38 88 ARG A CA 1
ATOM 712 C C . ARG A 1 88 ? -7.986 14.677 13.996 1.00 94.38 88 ARG A C 1
ATOM 714 O O . ARG A 1 88 ? -8.917 15.221 13.411 1.00 94.38 88 ARG A O 1
ATOM 721 N N . TYR A 1 89 ? -6.704 14.915 13.734 1.00 96.50 89 TYR A N 1
ATOM 722 C CA . TYR A 1 89 ? -6.224 15.908 12.774 1.00 96.50 89 TYR A CA 1
ATOM 723 C C . TYR A 1 89 ? -5.719 15.281 11.470 1.00 96.50 89 TYR A C 1
ATOM 725 O O . TYR A 1 89 ? -5.397 16.006 10.531 1.00 96.50 89 TYR A O 1
ATOM 733 N N . SER A 1 90 ? -5.657 13.949 11.381 1.00 96.38 90 SER A N 1
ATOM 734 C CA . SER A 1 90 ? -4.988 13.256 10.279 1.00 96.38 90 SER A CA 1
ATOM 735 C C . SER A 1 90 ? -5.634 13.506 8.918 1.00 96.38 90 SER A C 1
ATOM 737 O O . SER A 1 90 ? -4.905 13.633 7.939 1.00 96.38 90 SER A O 1
ATOM 739 N N . LEU A 1 91 ? -6.963 13.644 8.836 1.00 96.12 91 LEU A N 1
ATOM 740 C CA . LEU A 1 91 ? -7.636 13.993 7.578 1.00 96.12 91 LEU A CA 1
ATOM 741 C C . LEU A 1 91 ? -7.263 15.408 7.116 1.00 96.12 91 LEU A C 1
ATOM 743 O O . LEU A 1 91 ? -6.861 15.585 5.972 1.00 96.12 91 LEU A O 1
ATOM 747 N N . SER A 1 92 ? -7.338 16.404 8.003 1.00 96.62 92 SER A N 1
ATOM 748 C CA . SER A 1 92 ? -6.971 17.789 7.678 1.00 96.62 92 SER A CA 1
ATOM 749 C C . SER A 1 92 ? -5.503 17.902 7.271 1.00 96.62 92 SER A C 1
ATOM 751 O O . SER A 1 92 ? -5.190 18.551 6.279 1.00 96.62 92 SER A O 1
ATOM 753 N N . ILE A 1 93 ? -4.608 17.212 7.986 1.00 96.44 93 ILE A N 1
ATOM 754 C CA . ILE A 1 93 ? -3.188 17.126 7.625 1.00 96.44 93 ILE A CA 1
ATOM 755 C C . ILE A 1 93 ? -3.028 16.476 6.244 1.00 96.44 93 ILE A C 1
ATOM 757 O O . ILE A 1 93 ? -2.294 16.999 5.415 1.00 96.44 93 ILE A O 1
ATOM 761 N N . SER A 1 94 ? -3.749 15.388 5.959 1.00 96.25 94 SER A N 1
ATOM 762 C CA . SER A 1 94 ? -3.698 14.711 4.652 1.00 96.25 94 SER A CA 1
ATOM 763 C C . SER A 1 94 ? -4.127 15.630 3.510 1.00 96.25 94 SER A C 1
ATOM 765 O O . SER A 1 94 ? -3.462 15.670 2.481 1.00 96.25 94 SER A O 1
ATOM 767 N N . ILE A 1 95 ? -5.194 16.408 3.711 1.00 95.81 95 ILE A N 1
ATOM 768 C CA . ILE A 1 95 ? -5.673 17.407 2.747 1.00 95.81 95 ILE A CA 1
ATOM 769 C C . ILE A 1 95 ? -4.596 18.465 2.491 1.00 95.81 95 ILE A C 1
ATOM 771 O O . ILE A 1 95 ? -4.282 18.748 1.339 1.00 95.81 95 ILE A O 1
ATOM 775 N N . ILE A 1 96 ? -3.989 19.011 3.549 1.00 95.31 96 ILE A N 1
ATOM 776 C CA . ILE A 1 96 ? -2.930 20.022 3.425 1.00 95.31 96 ILE A CA 1
ATOM 777 C C . ILE A 1 96 ? -1.727 19.455 2.664 1.00 95.31 96 ILE A C 1
ATOM 779 O O . ILE A 1 96 ? -1.241 20.094 1.737 1.00 95.31 96 ILE A O 1
ATOM 783 N N . ILE A 1 97 ? -1.270 18.246 3.007 1.00 93.19 97 ILE A N 1
ATOM 784 C CA . ILE A 1 97 ? -0.117 17.617 2.346 1.00 93.19 97 ILE A CA 1
ATOM 785 C C . ILE A 1 97 ? -0.429 17.332 0.866 1.00 93.19 97 ILE A C 1
ATOM 787 O O . ILE A 1 97 ? 0.430 17.556 0.016 1.00 93.19 97 ILE A O 1
ATOM 791 N N . LEU A 1 98 ? -1.651 16.907 0.527 1.00 93.75 98 LEU A N 1
ATOM 792 C CA . LEU A 1 98 ? -2.077 16.708 -0.866 1.00 93.75 98 LEU A CA 1
ATOM 793 C C . LEU A 1 98 ? -2.186 18.010 -1.667 1.00 93.75 98 LEU A C 1
ATOM 795 O O . LEU A 1 98 ? -2.123 17.961 -2.892 1.00 93.75 98 LEU A O 1
ATOM 799 N N . LEU A 1 99 ? -2.322 19.163 -1.009 1.00 93.00 99 LEU A N 1
ATOM 800 C CA . LEU A 1 99 ? -2.324 20.464 -1.678 1.00 93.00 99 LEU A CA 1
ATOM 801 C C . LEU A 1 99 ? -0.913 20.964 -2.021 1.00 93.00 99 LEU A C 1
ATOM 803 O O . LEU A 1 99 ? -0.753 21.765 -2.943 1.00 93.00 99 LEU A O 1
ATOM 807 N N . LEU A 1 100 ? 0.118 20.480 -1.320 1.00 91.56 100 LEU A N 1
ATOM 808 C CA . LEU A 1 100 ? 1.497 20.950 -1.487 1.00 91.56 100 LEU A CA 1
ATOM 809 C C . LEU A 1 100 ? 2.045 20.819 -2.925 1.00 91.56 100 LEU A C 1
ATOM 811 O O . LEU A 1 100 ? 2.673 21.776 -3.379 1.00 91.56 100 LEU A O 1
ATOM 815 N N . PRO A 1 101 ? 1.797 19.736 -3.696 1.00 89.94 101 PRO A N 1
ATOM 816 C CA . PRO A 1 101 ? 2.235 19.656 -5.093 1.00 89.94 101 PRO A CA 1
ATOM 817 C C . PRO A 1 101 ? 1.664 20.758 -5.994 1.00 89.94 101 PRO A C 1
ATOM 819 O O . PRO A 1 101 ? 2.242 21.060 -7.039 1.00 89.94 101 PRO A O 1
ATOM 822 N N . PHE A 1 102 ? 0.538 21.375 -5.632 1.00 88.44 102 PHE A N 1
ATOM 823 C CA . PHE A 1 102 ? -0.071 22.441 -6.432 1.00 88.44 102 PHE A CA 1
ATOM 824 C C . PHE A 1 102 ? 0.554 23.813 -6.176 1.00 88.44 102 PHE A C 1
ATOM 826 O O . PHE A 1 102 ? 0.393 24.716 -7.001 1.00 88.44 102 PHE A O 1
ATOM 833 N N . ILE A 1 103 ? 1.342 23.957 -5.109 1.00 87.25 103 ILE A N 1
ATOM 834 C CA . ILE A 1 103 ? 2.099 25.178 -4.843 1.00 87.25 103 ILE A CA 1
ATOM 835 C C . ILE A 1 103 ? 3.193 25.321 -5.919 1.00 87.25 103 ILE A C 1
ATOM 837 O O . ILE A 1 103 ? 3.916 24.352 -6.199 1.00 87.25 103 ILE A O 1
ATOM 841 N N . PRO A 1 104 ? 3.309 26.492 -6.575 1.00 80.38 104 PRO A N 1
ATOM 842 C CA . PRO A 1 104 ? 4.374 26.739 -7.541 1.00 80.38 104 PRO A CA 1
ATOM 843 C C . PRO A 1 104 ? 5.747 26.563 -6.878 1.00 80.38 104 PRO A C 1
ATOM 845 O O . PRO A 1 104 ? 5.919 26.873 -5.703 1.00 80.38 104 PRO A O 1
ATOM 848 N N . ASN A 1 105 ? 6.721 26.047 -7.628 1.00 79.69 105 ASN A N 1
ATOM 849 C CA . ASN A 1 105 ? 8.098 25.754 -7.191 1.00 79.69 105 ASN A CA 1
ATOM 850 C C . ASN A 1 105 ? 8.285 24.575 -6.215 1.00 79.69 105 ASN A C 1
ATOM 852 O O . ASN A 1 105 ? 9.418 24.140 -6.042 1.00 79.69 105 ASN A O 1
ATOM 856 N N . LEU A 1 106 ? 7.222 24.025 -5.614 1.00 81.81 106 LEU A N 1
ATOM 857 C CA . LEU A 1 106 ? 7.310 22.823 -4.764 1.00 81.81 106 LEU A CA 1
ATOM 858 C C . LEU A 1 106 ? 6.950 21.535 -5.513 1.00 81.81 106 LEU A C 1
ATOM 860 O O . LEU A 1 106 ? 7.587 20.498 -5.329 1.00 81.81 106 LEU A O 1
ATOM 864 N N . GLY A 1 107 ? 5.906 21.585 -6.340 1.00 81.50 107 GLY A N 1
ATOM 865 C CA . GLY A 1 107 ? 5.438 20.419 -7.081 1.00 81.50 107 GLY A CA 1
ATOM 866 C C . GLY A 1 107 ? 6.289 20.091 -8.299 1.00 81.50 107 GLY A C 1
ATOM 867 O O . GLY A 1 107 ? 6.572 20.965 -9.118 1.00 81.50 107 GLY A O 1
ATOM 868 N N . LYS A 1 108 ? 6.597 18.806 -8.472 1.00 80.50 108 LYS A N 1
ATOM 869 C CA . LYS A 1 108 ? 7.243 18.269 -9.671 1.00 80.50 108 LYS A CA 1
ATOM 870 C C . LYS A 1 108 ? 6.226 17.532 -10.532 1.00 80.50 108 LYS A C 1
ATOM 872 O O . LYS A 1 108 ? 5.438 16.730 -10.031 1.00 80.50 108 LYS A O 1
ATOM 877 N N . ASN A 1 109 ? 6.253 17.803 -11.835 1.00 79.19 109 ASN A N 1
ATOM 878 C CA . ASN A 1 109 ? 5.489 17.035 -12.808 1.00 79.19 109 ASN A CA 1
ATOM 879 C C . ASN A 1 109 ? 6.370 15.896 -13.340 1.00 79.19 109 ASN A C 1
ATOM 881 O O . ASN A 1 109 ? 7.400 16.155 -13.961 1.00 79.19 109 ASN A O 1
ATOM 885 N N . ILE A 1 110 ? 5.980 14.653 -13.065 1.00 72.00 110 ILE A N 1
ATOM 886 C CA . ILE A 1 110 ? 6.663 13.451 -13.554 1.00 72.00 110 ILE A CA 1
ATOM 887 C C . ILE A 1 110 ? 5.659 12.695 -14.414 1.00 72.00 110 ILE A C 1
ATOM 889 O O . ILE A 1 110 ? 4.595 12.314 -13.931 1.00 72.00 110 ILE A O 1
ATOM 893 N N . ASN A 1 111 ? 5.978 12.508 -15.695 1.00 67.69 111 ASN A N 1
ATOM 894 C CA . ASN A 1 111 ? 5.108 11.832 -16.658 1.00 67.69 111 ASN A CA 1
ATOM 895 C C . ASN A 1 111 ? 3.683 12.441 -16.696 1.00 67.69 111 ASN A C 1
ATOM 897 O O . ASN A 1 111 ? 2.676 11.759 -16.647 1.00 67.69 111 ASN A O 1
ATOM 901 N N . GLY A 1 112 ? 3.533 13.766 -16.720 1.00 68.38 112 GLY A N 1
ATOM 902 C CA . GLY A 1 112 ? 2.201 14.396 -16.745 1.00 68.38 112 GLY A CA 1
ATOM 903 C C . GLY A 1 112 ? 1.422 14.327 -15.422 1.00 68.38 112 GLY A C 1
ATOM 904 O O . GLY A 1 112 ? 0.355 14.934 -15.329 1.00 68.38 112 GLY A O 1
ATOM 905 N N . ASN A 1 113 ? 1.959 13.663 -14.396 1.00 73.50 113 ASN A N 1
ATOM 906 C CA . ASN A 1 113 ? 1.373 13.559 -13.067 1.00 73.50 113 ASN A CA 1
ATOM 907 C C . ASN A 1 113 ? 2.012 14.591 -12.124 1.00 73.50 113 ASN A C 1
ATOM 909 O O . ASN A 1 113 ? 3.238 14.664 -11.999 1.00 73.50 113 ASN A O 1
ATOM 913 N N . ARG A 1 114 ? 1.179 15.409 -11.471 1.00 81.94 114 ARG A N 1
ATOM 914 C CA . ARG A 1 114 ? 1.602 16.457 -10.528 1.00 81.94 114 ARG A CA 1
ATOM 915 C C . ARG A 1 114 ? 1.237 16.048 -9.102 1.00 81.94 114 ARG A C 1
ATOM 917 O O . ARG A 1 114 ? 0.399 16.661 -8.451 1.00 81.94 114 ARG A O 1
ATOM 924 N N . ASN A 1 115 ? 1.885 14.995 -8.629 1.00 84.69 115 ASN A N 1
ATOM 925 C CA . ASN A 1 115 ? 1.666 14.382 -7.317 1.00 84.69 115 ASN A CA 1
ATOM 926 C C . ASN A 1 115 ? 2.970 14.178 -6.526 1.00 84.69 115 ASN A C 1
ATOM 928 O O . ASN A 1 115 ? 2.957 13.479 -5.515 1.00 84.69 115 ASN A O 1
ATOM 932 N N . TRP A 1 116 ? 4.085 14.761 -6.972 1.00 85.12 116 TRP A N 1
ATOM 933 C CA . TRP A 1 116 ? 5.385 14.658 -6.311 1.00 85.12 116 TRP A CA 1
ATOM 934 C C . TRP A 1 116 ? 5.856 16.018 -5.811 1.00 85.12 116 TRP A C 1
ATOM 936 O O . TRP A 1 116 ? 5.596 17.047 -6.437 1.00 85.12 116 TRP A O 1
ATOM 946 N N . ILE A 1 117 ? 6.588 16.007 -4.702 1.00 87.75 117 ILE A N 1
ATOM 947 C CA . ILE A 1 117 ? 7.292 17.171 -4.159 1.00 87.75 117 ILE A CA 1
ATOM 948 C C . ILE A 1 117 ? 8.776 16.834 -4.138 1.00 87.75 117 ILE A C 1
ATOM 950 O O . ILE A 1 117 ? 9.144 15.724 -3.749 1.00 87.75 117 ILE A O 1
ATOM 954 N N . GLU A 1 118 ? 9.618 17.777 -4.547 1.00 83.94 118 GLU A N 1
ATOM 955 C CA . GLU A 1 118 ? 11.068 17.648 -4.435 1.00 83.94 118 GLU A CA 1
ATOM 956 C C . GLU A 1 118 ? 11.584 18.533 -3.296 1.00 83.94 118 GLU A C 1
ATOM 958 O O . GLU A 1 118 ? 11.385 19.745 -3.299 1.00 83.94 118 GLU A O 1
ATOM 963 N N . ILE A 1 119 ? 12.227 17.922 -2.300 1.00 80.50 119 ILE A N 1
ATOM 964 C CA . ILE A 1 119 ? 12.809 18.613 -1.145 1.00 80.50 119 ILE A CA 1
ATOM 965 C C . ILE A 1 119 ? 14.258 18.158 -1.016 1.00 80.50 119 ILE A C 1
ATOM 967 O O . ILE A 1 119 ? 14.517 16.975 -0.806 1.00 80.50 119 ILE A O 1
ATOM 971 N N . ALA A 1 120 ? 15.204 19.092 -1.141 1.00 77.94 120 ALA A N 1
ATOM 972 C CA . ALA A 1 120 ? 16.640 18.829 -0.992 1.00 77.94 120 ALA A CA 1
ATOM 973 C C . ALA A 1 120 ? 17.159 17.640 -1.841 1.00 77.94 120 ALA A C 1
ATOM 975 O O . ALA A 1 120 ? 17.974 16.847 -1.379 1.00 77.94 120 ALA A O 1
ATOM 976 N N . GLY A 1 121 ? 16.659 17.494 -3.075 1.00 74.56 121 GLY A N 1
ATOM 977 C CA . GLY A 1 121 ? 17.038 16.410 -3.994 1.00 74.56 121 GLY A CA 1
ATOM 978 C C . GLY A 1 121 ? 16.341 15.065 -3.743 1.00 74.56 121 GLY A C 1
ATOM 979 O O . GLY A 1 121 ? 16.622 14.089 -4.445 1.00 74.56 121 GLY A O 1
ATOM 980 N N . PHE A 1 122 ? 15.417 14.995 -2.778 1.00 75.75 122 PHE A N 1
ATOM 981 C CA . PHE A 1 122 ? 14.564 13.833 -2.535 1.00 75.75 122 PHE A CA 1
ATOM 982 C C . PHE A 1 122 ? 13.157 14.073 -3.071 1.00 75.75 122 PHE A C 1
ATOM 984 O O . PHE A 1 122 ? 12.560 15.121 -2.832 1.00 75.75 122 PHE A O 1
ATOM 991 N N . THR A 1 123 ? 12.605 13.076 -3.758 1.00 82.19 123 THR A N 1
ATOM 992 C CA . THR A 1 123 ? 11.211 13.081 -4.198 1.00 82.19 123 THR A CA 1
ATOM 993 C C . THR A 1 123 ? 10.337 12.375 -3.169 1.00 82.19 123 THR A C 1
ATOM 995 O O . THR A 1 123 ? 10.620 11.258 -2.741 1.00 82.19 123 THR A O 1
ATOM 998 N N . LEU A 1 124 ? 9.255 13.032 -2.767 1.00 84.56 124 LEU A N 1
ATOM 999 C CA . LEU A 1 124 ? 8.281 12.515 -1.815 1.00 84.56 124 LEU A CA 1
ATOM 1000 C C . LEU A 1 124 ? 6.895 12.546 -2.450 1.00 84.56 124 LEU A C 1
ATOM 1002 O O . LEU A 1 124 ? 6.534 13.520 -3.113 1.00 84.56 124 LEU A O 1
ATOM 1006 N N . GLN A 1 125 ? 6.120 11.484 -2.233 1.00 89.06 125 GLN A N 1
ATOM 1007 C CA . GLN A 1 125 ? 4.746 11.380 -2.710 1.00 89.06 125 GLN A CA 1
ATOM 1008 C C . GLN A 1 125 ? 3.765 11.627 -1.542 1.00 89.06 125 GLN A C 1
ATOM 1010 O O . GLN A 1 125 ? 3.563 10.742 -0.706 1.00 89.06 125 GLN A O 1
ATOM 1015 N N . PRO A 1 126 ? 3.127 12.813 -1.465 1.00 91.25 126 PRO A N 1
ATOM 1016 C CA . PRO A 1 126 ? 2.095 13.160 -0.483 1.00 91.25 126 PRO A CA 1
ATOM 1017 C C . PRO A 1 126 ? 1.026 12.109 -0.223 1.00 91.25 126 PRO A C 1
ATOM 1019 O O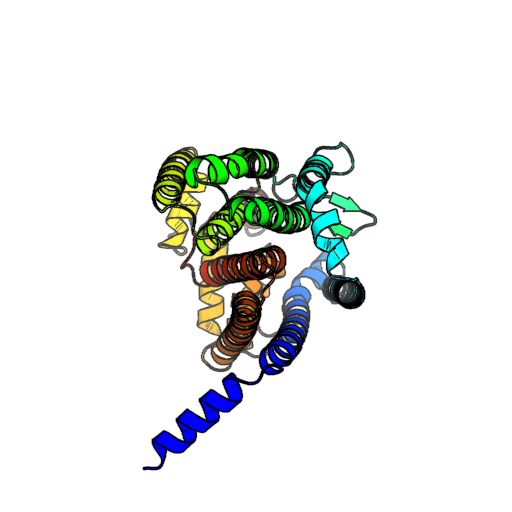 . PRO A 1 126 ? 0.579 11.940 0.912 1.00 91.25 126 PRO A O 1
ATOM 1022 N N . SER A 1 127 ? 0.606 11.391 -1.263 1.00 92.12 127 SER A N 1
ATOM 1023 C CA . SER A 1 127 ? -0.492 10.440 -1.152 1.00 92.12 127 SER A CA 1
ATOM 1024 C C . SER A 1 127 ? -0.173 9.223 -0.286 1.00 92.12 127 SER A C 1
ATOM 1026 O O . SER A 1 127 ? -1.101 8.608 0.235 1.00 92.12 127 SER A O 1
ATOM 1028 N N . GLU A 1 128 ? 1.103 8.889 -0.065 1.00 91.62 128 GLU A N 1
ATOM 1029 C CA . GLU A 1 128 ? 1.490 7.846 0.897 1.00 91.62 128 GLU A CA 1
ATOM 1030 C C . GLU A 1 128 ? 1.088 8.237 2.326 1.00 91.62 128 GLU A C 1
ATOM 1032 O O . GLU A 1 128 ? 0.472 7.451 3.050 1.00 91.62 128 GLU A O 1
ATOM 1037 N N . PHE A 1 129 ? 1.334 9.494 2.701 1.00 93.88 129 PHE A N 1
ATOM 1038 C CA . PHE A 1 129 ? 0.927 10.040 3.996 1.00 93.88 129 PHE A CA 1
ATOM 1039 C C . PHE A 1 129 ? -0.590 10.195 4.089 1.00 93.88 129 PHE A C 1
ATOM 1041 O O . PHE A 1 129 ? -1.172 9.911 5.136 1.00 93.88 129 PHE A O 1
ATOM 1048 N N . ALA A 1 130 ? -1.238 10.591 2.990 1.00 95.44 130 ALA A N 1
ATOM 1049 C CA . ALA A 1 130 ? -2.687 10.744 2.946 1.00 95.44 130 ALA A CA 1
ATOM 1050 C C . ALA A 1 130 ? -3.434 9.413 3.123 1.00 95.44 130 ALA A C 1
ATOM 1052 O O . ALA A 1 130 ? -4.423 9.367 3.852 1.00 95.44 130 ALA A O 1
ATOM 1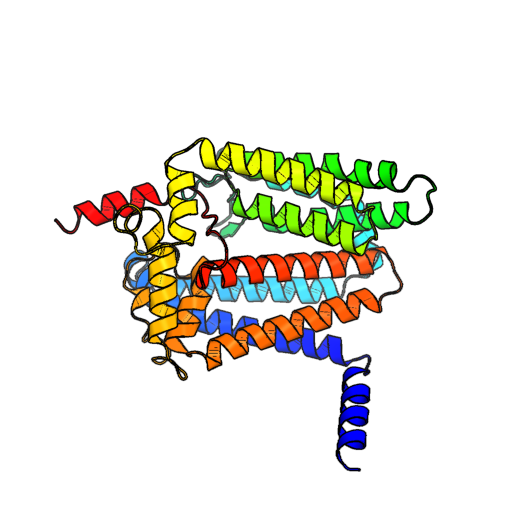053 N N . LYS A 1 131 ? -2.942 8.313 2.530 1.00 95.06 131 LYS A N 1
ATOM 1054 C CA . LYS A 1 131 ? -3.488 6.957 2.736 1.00 95.06 131 LYS A CA 1
ATOM 1055 C C . LYS A 1 131 ? -3.466 6.567 4.210 1.00 95.06 131 LYS A C 1
ATOM 1057 O O . LYS A 1 131 ? -4.489 6.165 4.766 1.00 95.06 131 LYS A O 1
ATOM 1062 N N . PHE A 1 132 ? -2.318 6.745 4.864 1.00 95.69 132 PHE A N 1
ATOM 1063 C CA . PHE A 1 132 ? -2.192 6.465 6.291 1.00 95.69 132 PHE A CA 1
ATOM 1064 C C . PHE A 1 132 ? -3.084 7.383 7.140 1.00 95.69 132 PHE A C 1
ATOM 1066 O O . PHE A 1 132 ? -3.788 6.920 8.040 1.00 95.69 132 PHE A O 1
ATOM 1073 N N . GLY A 1 133 ? -3.115 8.680 6.829 1.00 96.50 133 GLY A N 1
ATOM 1074 C CA . GLY A 1 133 ? -3.946 9.651 7.532 1.00 96.50 133 GLY A CA 1
ATOM 1075 C C . GLY A 1 133 ? -5.447 9.380 7.394 1.00 96.50 133 GLY A C 1
ATOM 1076 O O . GLY A 1 133 ? -6.182 9.530 8.378 1.00 96.50 133 GLY A O 1
ATOM 1077 N N . LEU A 1 134 ? -5.892 8.907 6.226 1.00 96.38 134 LEU A N 1
ATOM 1078 C CA . LEU A 1 134 ? -7.259 8.451 5.987 1.00 96.38 134 LEU A CA 1
ATOM 1079 C C . LEU A 1 134 ? -7.592 7.212 6.827 1.00 96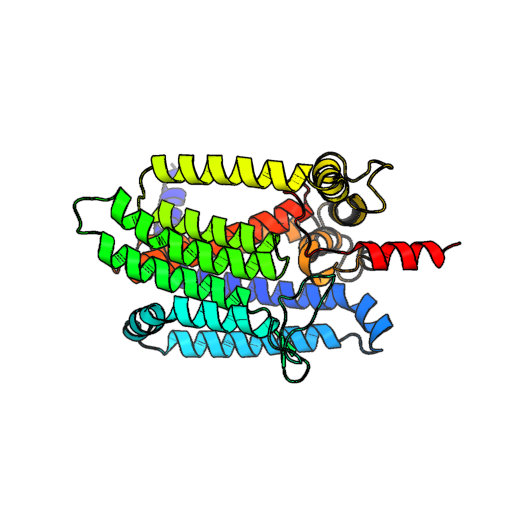.38 134 LEU A C 1
ATOM 1081 O O . LEU A 1 134 ? -8.653 7.192 7.449 1.00 96.38 134 LEU A O 1
ATOM 1085 N N . ILE A 1 135 ? -6.696 6.219 6.903 1.00 97.06 135 ILE A N 1
ATOM 1086 C CA . ILE A 1 135 ? -6.877 5.027 7.756 1.00 97.06 135 ILE A CA 1
ATOM 1087 C C . ILE A 1 135 ? -7.069 5.442 9.219 1.00 97.06 135 ILE A C 1
ATOM 1089 O O . ILE A 1 135 ? -8.030 5.012 9.859 1.00 97.06 135 ILE A O 1
ATOM 1093 N N . LEU A 1 136 ? -6.195 6.313 9.738 1.00 96.50 136 LEU A N 1
ATOM 1094 C CA . LEU A 1 136 ? -6.287 6.816 11.112 1.00 96.50 136 LEU A CA 1
ATOM 1095 C C . LEU A 1 136 ? -7.617 7.533 11.368 1.00 96.50 136 LEU A C 1
ATOM 1097 O O . LEU A 1 136 ? -8.289 7.267 12.368 1.00 96.50 136 LEU A O 1
ATOM 1101 N N . TRP A 1 137 ? -8.016 8.423 10.459 1.00 96.31 137 TRP A N 1
ATOM 1102 C CA . TRP A 1 137 ? -9.260 9.171 10.598 1.00 96.31 137 TRP A CA 1
ATOM 1103 C C . TRP A 1 137 ? -10.478 8.245 10.547 1.00 96.31 137 TRP A C 1
ATOM 1105 O O . TRP A 1 137 ? -11.329 8.315 11.435 1.00 96.31 137 TRP A O 1
ATOM 1115 N N . CYS A 1 138 ? -10.536 7.331 9.572 1.00 94.69 138 CYS A N 1
ATOM 1116 C CA . CYS A 1 138 ? -11.615 6.350 9.451 1.00 94.69 138 CYS A CA 1
ATOM 1117 C C . CYS A 1 138 ? -11.726 5.508 10.722 1.00 94.69 138 CYS A C 1
ATOM 1119 O O . CYS A 1 138 ? -12.812 5.398 11.284 1.00 94.69 138 CYS A O 1
ATOM 1121 N N . ALA A 1 139 ? -10.609 4.984 11.231 1.00 94.38 139 ALA A N 1
ATOM 1122 C CA . ALA A 1 139 ? -10.586 4.200 12.461 1.00 94.38 139 ALA A CA 1
ATOM 1123 C C . ALA A 1 139 ? -11.126 4.983 13.669 1.00 94.38 139 ALA A C 1
ATOM 1125 O O . ALA A 1 139 ? -11.886 4.440 14.474 1.00 94.38 139 ALA A O 1
ATOM 1126 N N . LEU A 1 140 ? -10.782 6.271 13.792 1.00 93.88 140 LEU A N 1
ATOM 1127 C CA . LEU A 1 140 ? -11.274 7.122 14.877 1.00 93.88 140 LEU A CA 1
ATOM 1128 C C . LEU A 1 140 ? -12.777 7.389 14.774 1.00 93.88 140 LEU A C 1
ATOM 1130 O O . LEU A 1 140 ? -13.463 7.419 15.796 1.00 93.88 140 LEU A O 1
ATOM 1134 N N . GLN A 1 141 ? -13.293 7.608 13.567 1.00 92.06 141 GLN A N 1
ATOM 1135 C CA . GLN A 1 141 ? -14.724 7.816 13.363 1.00 92.06 141 GLN A CA 1
ATOM 1136 C C . GLN A 1 141 ? -15.510 6.518 13.567 1.00 92.06 141 GLN A C 1
ATOM 1138 O O . GLN A 1 141 ? -16.523 6.529 14.257 1.00 92.06 141 GLN A O 1
ATOM 1143 N N . LEU A 1 142 ? -15.014 5.390 13.058 1.00 90.44 142 LEU A N 1
ATOM 1144 C CA . LEU A 1 142 ? -15.634 4.074 13.222 1.00 90.44 142 LEU A CA 1
ATOM 1145 C C . LEU A 1 142 ? -15.693 3.636 14.685 1.00 90.44 142 LEU A C 1
ATOM 1147 O O . LEU A 1 142 ? -16.719 3.111 15.113 1.00 90.44 142 LEU A O 1
ATOM 1151 N N . ARG A 1 143 ? -14.662 3.950 15.480 1.00 89.00 143 ARG A N 1
ATOM 1152 C CA . ARG A 1 143 ? -14.691 3.769 16.942 1.00 89.00 143 ARG A CA 1
ATOM 1153 C C . ARG A 1 143 ? -15.898 4.461 17.591 1.00 89.00 143 ARG A C 1
ATOM 1155 O O . ARG A 1 143 ? -16.432 3.944 18.558 1.00 89.00 143 ARG A O 1
ATOM 1162 N N . LYS A 1 144 ? -16.336 5.618 17.081 1.00 82.50 144 LYS A N 1
ATOM 1163 C CA . LYS A 1 144 ? -17.483 6.372 17.628 1.00 82.50 144 LYS A CA 1
ATOM 1164 C C . LYS A 1 144 ? -18.841 5.862 17.135 1.00 82.50 144 LYS A C 1
ATOM 1166 O O . LYS A 1 144 ? -19.867 6.250 17.681 1.00 82.50 144 LYS A O 1
ATOM 1171 N N . ILE A 1 145 ? -18.861 5.067 16.064 1.00 77.12 145 ILE A N 1
ATOM 1172 C CA . ILE A 1 145 ? -20.091 4.594 15.409 1.00 77.12 145 ILE A CA 1
ATOM 1173 C C . ILE A 1 145 ? -20.643 3.326 16.078 1.00 77.12 145 ILE A C 1
ATOM 1175 O O . ILE A 1 145 ? -21.847 3.088 15.976 1.00 77.12 145 ILE A O 1
ATOM 1179 N N . GLY A 1 146 ? -19.795 2.559 16.779 1.00 62.50 146 GLY A N 1
ATOM 1180 C CA . GLY A 1 146 ? -20.108 1.259 17.392 1.00 62.50 146 GLY A CA 1
ATOM 1181 C C . GLY A 1 146 ? -21.346 1.208 18.300 1.00 62.50 146 GLY A C 1
ATOM 1182 O O . GLY A 1 146 ? -21.907 0.130 18.460 1.00 62.50 146 GLY A O 1
ATOM 1183 N N . ASP A 1 147 ? -21.837 2.357 18.780 1.00 55.94 147 ASP A N 1
ATOM 1184 C CA . ASP A 1 147 ? -22.918 2.450 19.773 1.00 55.94 147 ASP A CA 1
ATOM 1185 C C . ASP A 1 147 ? -24.243 3.047 19.246 1.00 55.94 147 ASP A C 1
ATOM 1187 O O . ASP A 1 147 ? -25.191 3.226 20.009 1.00 55.94 147 ASP A O 1
ATOM 1191 N N . ALA A 1 148 ? -24.348 3.403 17.957 1.00 57.09 148 ALA A N 1
ATOM 1192 C CA . ALA A 1 148 ? -25.449 4.249 17.474 1.00 57.09 148 ALA A CA 1
ATOM 1193 C C . ALA A 1 148 ? -26.517 3.520 16.612 1.00 57.09 148 ALA A C 1
ATOM 1195 O O . ALA A 1 148 ? -26.178 2.749 15.709 1.00 57.09 148 ALA A O 1
ATOM 1196 N N . PRO A 1 149 ? -27.820 3.840 16.784 1.00 50.16 149 PRO A N 1
ATOM 1197 C CA . PRO A 1 149 ? -28.944 3.086 16.207 1.00 50.16 149 PRO A CA 1
ATOM 1198 C C . PRO A 1 149 ? -29.129 3.222 14.682 1.00 50.16 149 PRO A C 1
ATOM 1200 O O . PRO A 1 149 ? -29.805 2.396 14.074 1.00 50.16 149 PRO A O 1
ATOM 1203 N N . SER A 1 150 ? -28.510 4.211 14.018 1.00 62.16 150 SER A N 1
ATOM 1204 C CA . SER A 1 150 ? -28.617 4.396 12.555 1.00 62.16 150 SER A CA 1
ATOM 1205 C C . SER A 1 150 ? -27.310 4.069 11.821 1.00 62.16 150 SER A C 1
ATOM 1207 O O . SER A 1 150 ? -26.552 4.948 11.407 1.00 62.16 150 SER A O 1
ATOM 1209 N N . LYS A 1 151 ? -27.043 2.769 11.633 1.00 72.06 151 LYS A N 1
ATOM 1210 C CA . LYS A 1 151 ? -25.788 2.273 11.034 1.00 72.06 151 LYS A CA 1
ATOM 1211 C C . LYS A 1 151 ? -25.458 2.953 9.695 1.00 72.06 151 LYS A C 1
ATOM 1213 O O . LYS A 1 151 ? -24.369 3.492 9.551 1.00 72.06 151 LYS A O 1
ATOM 1218 N N . LEU A 1 152 ? -26.400 3.034 8.748 1.00 76.25 152 LEU A N 1
ATOM 1219 C CA . LEU A 1 152 ? -26.128 3.590 7.411 1.00 76.25 152 LEU A CA 1
ATOM 1220 C C . LEU A 1 152 ? -25.760 5.086 7.428 1.00 76.25 152 LEU A C 1
ATOM 1222 O O . LEU A 1 152 ? -24.748 5.467 6.846 1.00 76.25 152 LEU A O 1
ATOM 1226 N N . LYS A 1 153 ? -26.535 5.931 8.124 1.00 78.06 153 LYS A N 1
ATOM 1227 C CA . LYS A 1 153 ? -26.286 7.385 8.195 1.00 78.06 153 LYS A CA 1
ATOM 1228 C C . LYS A 1 153 ? -24.922 7.693 8.810 1.00 78.06 153 LYS A C 1
ATOM 1230 O O . LYS A 1 153 ? -24.261 8.643 8.402 1.00 78.06 153 LYS A O 1
ATOM 1235 N N . ASN A 1 154 ? -24.492 6.874 9.765 1.00 81.06 154 ASN A N 1
ATOM 1236 C CA . ASN A 1 154 ? -23.194 7.013 10.405 1.00 81.06 154 ASN A CA 1
ATOM 1237 C C . ASN A 1 154 ? -22.031 6.690 9.456 1.00 81.06 154 ASN A C 1
ATOM 1239 O O . ASN A 1 154 ? -21.071 7.455 9.422 1.00 81.06 154 ASN A O 1
ATOM 1243 N N . PHE A 1 155 ? -22.136 5.636 8.639 1.00 83.50 155 PHE A N 1
ATOM 1244 C CA . PHE A 1 155 ? -21.122 5.329 7.620 1.00 83.50 155 PHE A CA 1
ATOM 1245 C C . PHE A 1 155 ? -21.074 6.379 6.503 1.00 83.50 155 PHE A C 1
ATOM 1247 O O . PHE A 1 155 ? -19.991 6.731 6.043 1.00 83.50 155 PHE A O 1
ATOM 1254 N N . LEU A 1 156 ? -22.219 6.954 6.117 1.00 84.94 156 LEU A N 1
ATOM 1255 C CA . LEU A 1 156 ? -22.269 8.023 5.111 1.00 84.94 156 LEU A CA 1
ATOM 1256 C C . LEU A 1 156 ? -21.497 9.287 5.531 1.00 84.94 156 LEU A C 1
ATOM 1258 O O . LEU A 1 156 ? -21.025 10.016 4.665 1.00 84.94 156 LEU A O 1
ATOM 1262 N N . ARG A 1 157 ? -21.287 9.532 6.835 1.00 86.38 157 ARG A N 1
ATOM 1263 C CA . ARG A 1 157 ? -20.454 10.654 7.321 1.00 86.38 157 ARG A CA 1
ATOM 1264 C C . ARG A 1 157 ? -18.973 10.514 6.964 1.00 86.38 157 ARG A C 1
ATOM 1266 O O . ARG A 1 157 ? -18.242 11.495 7.052 1.00 86.38 157 ARG A O 1
ATOM 1273 N N . LEU A 1 158 ? -18.528 9.317 6.582 1.00 90.31 158 LEU A N 1
ATOM 1274 C CA . LEU A 1 158 ? -17.149 9.070 6.164 1.00 90.31 158 LEU A CA 1
ATOM 1275 C C . LEU A 1 158 ? -16.903 9.476 4.706 1.00 90.31 158 LEU A C 1
ATOM 1277 O O . LEU A 1 158 ? -15.785 9.848 4.356 1.00 90.31 158 LEU A O 1
ATOM 1281 N N . LEU A 1 159 ? -17.951 9.448 3.874 1.00 90.56 159 LEU A N 1
ATOM 1282 C CA . LEU A 1 159 ? -17.846 9.705 2.439 1.00 90.56 159 LEU A CA 1
ATOM 1283 C C . LEU A 1 159 ? -17.300 11.098 2.097 1.00 90.56 159 LEU A C 1
ATOM 1285 O O . LEU A 1 159 ? -16.432 11.157 1.234 1.00 90.56 159 LEU A O 1
ATOM 1289 N N . PRO A 1 160 ? -17.705 12.209 2.751 1.00 91.56 160 PRO A N 1
ATOM 1290 C CA . PRO A 1 160 ? -17.133 13.519 2.442 1.00 91.56 160 PRO A CA 1
ATOM 1291 C C . PRO A 1 160 ? -15.610 13.562 2.607 1.00 91.56 160 PRO A C 1
ATOM 1293 O O . PRO A 1 160 ? -14.924 14.152 1.780 1.00 91.56 160 PRO A O 1
ATOM 1296 N N . GLY A 1 161 ? -15.071 12.897 3.637 1.00 92.19 161 GLY A N 1
ATOM 1297 C CA . GLY A 1 161 ? -13.625 12.817 3.852 1.00 92.19 161 GLY A CA 1
ATOM 1298 C C . GLY A 1 161 ? -12.913 12.052 2.737 1.00 92.19 161 GLY A C 1
ATOM 1299 O O . GLY A 1 161 ? -11.891 12.520 2.242 1.00 92.19 161 GLY A O 1
ATOM 1300 N N . LEU A 1 162 ? -13.487 10.925 2.299 1.00 93.94 162 LEU A N 1
ATOM 1301 C CA . LEU A 1 162 ? -12.994 10.183 1.137 1.00 93.94 162 LEU A CA 1
ATOM 1302 C C . LEU A 1 162 ? -13.036 11.047 -0.128 1.00 93.94 162 LEU A C 1
ATOM 1304 O O . LEU A 1 162 ? -12.018 11.185 -0.794 1.00 93.94 162 LEU A O 1
ATOM 1308 N N . PHE A 1 163 ? -14.184 11.656 -0.438 1.00 93.06 163 PHE A N 1
ATOM 1309 C CA . PHE A 1 163 ? -14.365 12.442 -1.659 1.00 93.06 163 PHE A CA 1
ATOM 1310 C C . PHE A 1 163 ? -13.356 13.582 -1.774 1.00 93.06 163 PHE A C 1
ATOM 1312 O O . PHE A 1 163 ? -12.813 13.795 -2.852 1.00 93.06 163 PHE A O 1
ATOM 1319 N N . VAL A 1 164 ? -13.062 14.290 -0.679 1.00 95.06 164 VAL A N 1
ATOM 1320 C CA . VAL A 1 164 ? -12.054 15.360 -0.701 1.00 95.06 164 VAL A CA 1
ATOM 1321 C C . VAL A 1 164 ? -10.665 14.805 -1.037 1.00 95.06 164 VAL A C 1
ATOM 1323 O O . VAL A 1 164 ? -9.972 15.379 -1.872 1.00 95.06 164 VAL A O 1
ATOM 1326 N N . ILE A 1 165 ? -10.264 13.685 -0.426 1.00 95.00 165 ILE A N 1
ATOM 1327 C CA . ILE A 1 165 ? -8.974 13.039 -0.717 1.00 95.00 165 ILE A CA 1
ATOM 1328 C C . ILE A 1 165 ? -8.920 12.564 -2.177 1.00 95.00 165 ILE A C 1
ATOM 1330 O O . ILE A 1 165 ? -7.951 12.859 -2.874 1.00 95.00 165 ILE A O 1
ATOM 1334 N N . GLU A 1 166 ? -9.964 11.885 -2.654 1.00 92.06 166 GLU A N 1
ATOM 1335 C CA . GLU A 1 166 ? -10.060 11.372 -4.027 1.00 92.06 166 GLU A CA 1
ATOM 1336 C C . GLU A 1 166 ? -9.986 12.495 -5.065 1.00 92.06 166 GLU A C 1
ATOM 1338 O O . GLU A 1 166 ? -9.204 12.414 -6.009 1.00 92.06 166 GLU A O 1
ATOM 1343 N N . ILE A 1 167 ? -10.739 13.584 -4.873 1.00 91.81 167 ILE A N 1
ATOM 1344 C CA . ILE A 1 167 ? -10.725 14.734 -5.788 1.00 91.81 167 ILE A CA 1
ATOM 1345 C C . ILE A 1 167 ? -9.319 15.328 -5.889 1.00 91.81 167 ILE A C 1
ATOM 1347 O O . ILE A 1 167 ? -8.856 15.597 -6.995 1.00 91.81 167 ILE A O 1
ATOM 1351 N N . LEU A 1 168 ? -8.617 15.503 -4.766 1.00 92.50 168 LEU A N 1
ATOM 1352 C CA . LEU A 1 168 ? -7.258 16.055 -4.768 1.00 92.50 168 LEU A CA 1
ATOM 1353 C C . LEU A 1 168 ? -6.259 15.139 -5.484 1.00 92.50 168 LEU A C 1
ATOM 1355 O O . LEU A 1 168 ? -5.410 15.620 -6.235 1.00 92.50 168 LEU A O 1
ATOM 1359 N N . ILE A 1 169 ? -6.372 13.825 -5.289 1.00 90.19 169 ILE A N 1
ATOM 1360 C CA . ILE A 1 169 ? -5.510 12.838 -5.953 1.00 90.19 169 ILE A CA 1
ATOM 1361 C C . ILE A 1 169 ? -5.786 12.801 -7.461 1.00 90.19 169 ILE A C 1
ATOM 1363 O O . ILE A 1 169 ? -4.852 12.827 -8.268 1.00 90.19 169 ILE A O 1
ATOM 1367 N N . LEU A 1 170 ? -7.061 12.803 -7.856 1.00 86.81 170 LEU A N 1
ATOM 1368 C CA . LEU A 1 170 ? -7.468 12.839 -9.260 1.00 86.81 170 LEU A CA 1
ATOM 1369 C C . LEU A 1 170 ? -7.068 14.152 -9.938 1.00 86.81 170 LEU A C 1
ATOM 1371 O O . LEU A 1 170 ? -6.669 14.126 -11.100 1.00 86.81 170 LEU A O 1
ATOM 1375 N N . PHE A 1 171 ? -7.083 15.276 -9.218 1.00 86.81 171 PHE A N 1
ATOM 1376 C CA . PHE A 1 171 ? -6.585 16.560 -9.721 1.00 86.81 171 PHE A CA 1
ATOM 1377 C C . PHE A 1 171 ? -5.071 16.537 -9.993 1.00 86.81 171 PHE A C 1
ATOM 1379 O O . PHE A 1 171 ? -4.583 17.229 -10.886 1.00 86.81 171 PHE A O 1
ATOM 1386 N N . GLY A 1 172 ? -4.326 15.683 -9.283 1.00 82.50 172 GLY A N 1
ATOM 1387 C CA . GLY A 1 172 ? -2.926 15.378 -9.583 1.00 82.50 172 GLY A CA 1
ATOM 1388 C C . GLY A 1 172 ? -2.725 14.534 -10.850 1.00 82.50 172 GLY A C 1
ATOM 1389 O O . GLY A 1 172 ? -1.615 14.507 -11.370 1.00 82.50 172 GLY A O 1
ATOM 1390 N N . ASN A 1 173 ? -3.785 13.920 -11.394 1.00 81.19 173 ASN A N 1
ATOM 1391 C CA . ASN A 1 173 ? -3.779 12.891 -12.445 1.00 81.19 173 ASN A CA 1
ATOM 1392 C C . ASN A 1 173 ? -3.191 11.529 -12.012 1.00 81.19 173 ASN A C 1
ATOM 1394 O O . ASN A 1 173 ? -2.576 10.832 -12.828 1.00 81.19 173 ASN A O 1
ATOM 1398 N N . ASP A 1 174 ? -3.410 11.122 -10.753 1.00 81.88 174 ASP A N 1
ATOM 1399 C CA . ASP A 1 174 ? -2.961 9.828 -10.213 1.00 81.88 174 ASP A CA 1
ATOM 1400 C C . ASP A 1 174 ? -4.113 8.839 -9.951 1.00 81.88 174 ASP A C 1
ATOM 1402 O O . ASP A 1 174 ? -4.600 8.665 -8.834 1.00 81.88 174 ASP A O 1
ATOM 1406 N N . LEU A 1 175 ? -4.539 8.154 -11.011 1.00 80.75 175 LEU A N 1
ATOM 1407 C CA . LEU A 1 175 ? -5.627 7.172 -10.954 1.00 80.75 175 LEU A CA 1
ATOM 1408 C C . LEU A 1 175 ? -5.272 5.916 -10.156 1.00 80.75 175 LEU A C 1
ATOM 1410 O O . LEU A 1 175 ? -6.143 5.343 -9.506 1.00 80.75 175 LEU A O 1
ATOM 1414 N N . GLY A 1 176 ? -4.013 5.474 -10.222 1.00 80.00 176 GLY A N 1
ATOM 1415 C CA . GLY A 1 176 ? -3.566 4.268 -9.527 1.00 80.00 176 GLY A CA 1
ATOM 1416 C C . GLY A 1 176 ? -3.673 4.453 -8.018 1.00 80.00 176 GLY A C 1
ATOM 1417 O O . GLY A 1 176 ? -4.235 3.612 -7.317 1.00 80.00 176 GLY A O 1
ATOM 1418 N N . THR A 1 177 ? -3.232 5.612 -7.526 1.00 87.06 177 THR A N 1
ATOM 1419 C CA . THR A 1 177 ? -3.385 5.977 -6.116 1.00 87.06 177 THR A CA 1
ATOM 1420 C C . THR A 1 177 ? -4.853 6.161 -5.724 1.00 87.06 177 THR A C 1
ATOM 1422 O O . THR A 1 177 ? -5.228 5.699 -4.648 1.00 87.06 177 THR A O 1
ATOM 1425 N N . ALA A 1 178 ? -5.685 6.785 -6.567 1.00 88.88 178 ALA A N 1
ATOM 1426 C CA . ALA A 1 178 ? -7.121 6.950 -6.306 1.00 88.88 178 ALA A CA 1
ATOM 1427 C C . ALA A 1 178 ? -7.823 5.591 -6.119 1.00 88.88 178 ALA A C 1
ATOM 1429 O O . ALA A 1 178 ? -8.440 5.328 -5.089 1.00 88.88 178 ALA A O 1
ATOM 1430 N N . LEU A 1 179 ? -7.615 4.653 -7.053 1.00 87.38 179 LEU A N 1
ATOM 1431 C CA . LEU A 1 179 ? -8.131 3.285 -6.933 1.00 87.38 179 LEU A CA 1
ATOM 1432 C C . LEU A 1 179 ? -7.671 2.617 -5.631 1.00 87.38 179 LEU A C 1
ATOM 1434 O O . LEU A 1 179 ? -8.448 1.944 -4.952 1.00 87.38 179 LEU A O 1
ATOM 1438 N N . LEU A 1 180 ? -6.407 2.816 -5.266 1.00 90.31 180 LEU A N 1
ATOM 1439 C CA . LEU A 1 180 ? -5.834 2.223 -4.070 1.00 90.31 180 LEU A CA 1
ATOM 1440 C C . LEU A 1 180 ? -6.453 2.795 -2.786 1.00 90.31 180 LEU A C 1
ATOM 1442 O O . LEU A 1 180 ? -6.765 2.036 -1.866 1.00 90.31 180 LEU A O 1
ATOM 1446 N N . VAL A 1 181 ? -6.666 4.111 -2.724 1.00 93.12 181 VAL A N 1
ATOM 1447 C CA . VAL A 1 181 ? -7.349 4.789 -1.610 1.00 93.12 181 VAL A CA 1
ATOM 1448 C C . VAL A 1 181 ? -8.779 4.276 -1.460 1.00 93.12 181 VAL A C 1
ATOM 1450 O O . VAL A 1 181 ? -9.183 3.930 -0.345 1.00 93.12 181 VAL A O 1
ATOM 1453 N N . LEU A 1 182 ? -9.508 4.137 -2.569 1.00 92.25 182 LEU A N 1
ATOM 1454 C CA . LEU A 1 182 ? -10.853 3.574 -2.574 1.00 92.25 182 LEU A CA 1
ATOM 1455 C C . LEU A 1 182 ? -10.875 2.142 -2.021 1.00 92.25 182 LEU A C 1
ATOM 1457 O O . LEU A 1 182 ? -11.701 1.835 -1.160 1.00 92.25 182 LEU A O 1
ATOM 1461 N N . ILE A 1 183 ? -9.953 1.275 -2.456 1.00 92.50 183 ILE A N 1
ATOM 1462 C CA . ILE A 1 183 ? -9.853 -0.109 -1.958 1.00 92.50 183 ILE A CA 1
ATOM 1463 C C . ILE A 1 183 ? -9.558 -0.133 -0.453 1.00 92.50 183 ILE A C 1
ATOM 1465 O O . ILE A 1 183 ? -10.199 -0.891 0.277 1.00 92.50 183 ILE A O 1
ATOM 1469 N N . ILE A 1 184 ? -8.638 0.710 0.035 1.00 94.00 184 ILE A N 1
ATOM 1470 C CA . ILE A 1 184 ? -8.357 0.831 1.476 1.00 94.00 184 ILE A CA 1
ATOM 1471 C C . ILE A 1 184 ? -9.624 1.232 2.228 1.00 94.00 184 ILE A C 1
ATOM 1473 O O . ILE A 1 184 ? -9.973 0.606 3.230 1.00 94.00 184 ILE A O 1
ATOM 1477 N N . PHE A 1 185 ? -10.317 2.268 1.755 1.00 93.94 185 PHE A N 1
ATOM 1478 C CA . PHE A 1 185 ? -11.511 2.787 2.408 1.00 93.94 185 PHE A CA 1
ATOM 1479 C C . PHE A 1 185 ? -12.622 1.735 2.469 1.00 93.94 185 PHE A C 1
ATOM 1481 O O . PHE A 1 185 ? -13.163 1.464 3.542 1.00 93.94 185 PHE A O 1
ATOM 1488 N N . VAL A 1 186 ? -12.913 1.083 1.341 1.00 92.44 186 VAL A N 1
ATOM 1489 C CA . VAL A 1 186 ? -13.895 -0.006 1.251 1.00 92.44 186 VAL A CA 1
ATOM 1490 C C . VAL A 1 186 ? -13.492 -1.179 2.149 1.00 92.44 186 VAL A C 1
ATOM 1492 O O . VAL A 1 186 ? -14.341 -1.710 2.863 1.00 92.44 186 VAL A O 1
ATOM 1495 N N . GLY A 1 187 ? -12.210 -1.548 2.188 1.00 92.44 187 GLY A N 1
ATOM 1496 C CA . GLY A 1 187 ? -11.694 -2.605 3.061 1.00 92.44 187 GLY A CA 1
ATOM 1497 C C . GLY A 1 187 ? -11.886 -2.300 4.549 1.00 92.44 187 GLY A C 1
ATOM 1498 O O . GLY A 1 187 ? -12.375 -3.143 5.303 1.00 92.44 187 GLY A O 1
ATOM 1499 N N . VAL A 1 188 ? -11.593 -1.068 4.974 1.00 91.75 188 VAL A N 1
ATOM 1500 C CA . VAL A 1 188 ? -11.827 -0.615 6.356 1.00 91.75 188 VAL A CA 1
ATOM 1501 C C . VAL A 1 188 ? -13.321 -0.634 6.697 1.00 91.75 188 VAL A C 1
ATOM 1503 O O . VAL A 1 188 ? -13.702 -1.120 7.767 1.00 91.75 188 VAL A O 1
ATOM 1506 N N . LEU A 1 189 ? -14.184 -0.176 5.783 1.00 90.56 189 LEU A N 1
ATOM 1507 C CA . LEU A 1 189 ? -15.636 -0.252 5.962 1.00 90.56 189 LEU A CA 1
ATOM 1508 C C . LEU A 1 189 ? -16.129 -1.698 6.079 1.00 90.56 189 LEU A C 1
ATOM 1510 O O . LEU A 1 189 ? -16.963 -1.987 6.941 1.00 90.56 189 LEU A O 1
ATOM 1514 N N . PHE A 1 190 ? -15.601 -2.606 5.259 1.00 89.62 190 PHE A N 1
ATOM 1515 C CA . PHE A 1 190 ? -15.967 -4.023 5.272 1.00 89.62 190 PHE A CA 1
ATOM 1516 C C . PHE A 1 190 ? -15.664 -4.653 6.629 1.00 89.62 190 PHE A C 1
ATOM 1518 O O . PHE A 1 190 ? -16.537 -5.262 7.245 1.00 89.62 190 PHE A O 1
ATOM 1525 N N . ILE A 1 191 ? -14.466 -4.401 7.154 1.00 87.31 191 ILE A N 1
ATOM 1526 C CA . ILE A 1 191 ? -14.027 -4.941 8.446 1.00 87.31 191 ILE A CA 1
ATOM 1527 C C . ILE A 1 191 ? -14.819 -4.336 9.616 1.00 87.31 191 ILE A C 1
ATOM 1529 O O . ILE A 1 191 ? -15.025 -4.995 10.632 1.00 87.31 191 ILE A O 1
ATOM 1533 N N . SER A 1 192 ? -15.318 -3.107 9.475 1.00 86.06 192 SER A N 1
ATOM 1534 C CA . SER A 1 192 ? -16.198 -2.484 10.474 1.00 86.06 192 SER A CA 1
ATOM 1535 C C . SER A 1 192 ? -17.652 -2.971 10.459 1.00 86.06 192 SER A C 1
ATOM 1537 O O . SER A 1 192 ? -18.436 -2.562 11.314 1.00 86.06 192 SER A O 1
ATOM 1539 N N . GLY A 1 193 ? -18.030 -3.839 9.514 1.00 85.81 193 GLY A N 1
ATOM 1540 C CA . GLY A 1 193 ? -19.392 -4.368 9.412 1.00 85.81 193 GLY A CA 1
ATOM 1541 C C . GLY A 1 193 ? -20.393 -3.376 8.813 1.00 85.81 193 GLY A C 1
ATOM 1542 O O . GLY A 1 193 ? -21.564 -3.356 9.205 1.00 85.81 193 GLY A O 1
ATOM 1543 N N . ALA A 1 194 ? -19.943 -2.528 7.883 1.00 86.75 194 ALA A N 1
ATOM 1544 C CA . ALA A 1 194 ? -20.825 -1.634 7.139 1.00 86.75 194 ALA A CA 1
ATOM 1545 C C . ALA A 1 194 ? -21.896 -2.419 6.342 1.00 86.75 194 ALA A C 1
ATOM 1547 O O . ALA A 1 194 ? -21.667 -3.558 5.931 1.00 86.75 194 ALA A O 1
ATOM 1548 N N . PRO A 1 195 ? -23.089 -1.843 6.104 1.00 86.38 195 PRO A N 1
ATOM 1549 C CA . PRO A 1 195 ? -24.164 -2.541 5.401 1.00 86.38 195 PRO A CA 1
ATOM 1550 C C . PRO A 1 195 ? -23.812 -2.813 3.929 1.00 86.38 195 PRO A C 1
ATOM 1552 O O . PRO A 1 195 ? -23.391 -1.899 3.222 1.00 86.38 195 PRO A O 1
ATOM 1555 N N . MET A 1 196 ? -24.107 -4.022 3.428 1.00 85.81 196 MET A N 1
ATOM 1556 C CA . MET A 1 196 ? -23.841 -4.441 2.034 1.00 85.81 196 MET A CA 1
ATOM 1557 C C . MET A 1 196 ? -24.410 -3.492 0.966 1.00 85.81 196 MET A C 1
ATOM 1559 O O . MET A 1 196 ? -23.827 -3.341 -0.104 1.00 85.81 196 MET A O 1
ATOM 1563 N N . LYS A 1 197 ? -25.504 -2.781 1.274 1.00 85.94 197 LYS A N 1
ATOM 1564 C CA . LYS A 1 197 ? -26.090 -1.757 0.390 1.00 85.94 197 LYS A CA 1
ATOM 1565 C C . LYS A 1 197 ? -25.104 -0.633 0.042 1.00 85.94 197 LYS A C 1
ATOM 1567 O O . LYS A 1 197 ? -25.131 -0.136 -1.077 1.00 85.94 197 LYS A O 1
ATOM 1572 N N . LEU A 1 198 ? -24.231 -0.246 0.979 1.00 85.38 198 LEU A N 1
ATOM 1573 C CA . LEU A 1 198 ? -23.213 0.779 0.739 1.00 85.38 198 LEU A CA 1
ATOM 1574 C C . LEU A 1 198 ? -22.154 0.285 -0.256 1.00 85.38 198 LEU A C 1
ATOM 1576 O O . LEU A 1 198 ? -21.756 1.036 -1.137 1.00 85.38 198 LEU A O 1
ATOM 1580 N N . PHE A 1 199 ? -21.757 -0.985 -0.164 1.00 87.62 199 PHE A N 1
ATOM 1581 C CA . PHE A 1 199 ? -20.823 -1.605 -1.108 1.00 87.62 199 PHE A CA 1
ATOM 1582 C C . PHE A 1 199 ? -21.421 -1.715 -2.505 1.00 87.62 199 PHE A C 1
ATOM 1584 O O . PHE A 1 199 ? -20.744 -1.396 -3.474 1.00 87.62 199 PHE A O 1
ATOM 1591 N N . ALA A 1 200 ? -22.698 -2.095 -2.607 1.00 86.69 200 ALA A N 1
ATOM 1592 C CA . ALA A 1 200 ? -23.404 -2.107 -3.884 1.00 86.69 200 ALA A CA 1
ATOM 1593 C C . ALA A 1 200 ? -23.444 -0.703 -4.512 1.00 86.69 200 ALA A C 1
ATOM 1595 O O . ALA A 1 200 ? -23.137 -0.555 -5.690 1.00 86.69 200 ALA A O 1
ATOM 1596 N N . ALA A 1 201 ? -23.739 0.336 -3.722 1.00 86.38 201 ALA A N 1
ATOM 1597 C CA . ALA A 1 201 ? -23.753 1.717 -4.204 1.00 86.38 201 ALA A CA 1
ATOM 1598 C C . ALA A 1 201 ? -22.366 2.194 -4.671 1.00 86.38 201 ALA A C 1
ATOM 1600 O O . ALA A 1 201 ? -22.249 2.732 -5.770 1.00 86.38 201 ALA A O 1
ATOM 1601 N N . ILE A 1 202 ? -21.316 1.962 -3.873 1.00 86.12 202 ILE A N 1
ATOM 1602 C CA . ILE A 1 202 ? -19.931 2.303 -4.240 1.00 86.12 202 ILE A CA 1
ATOM 1603 C C . ILE A 1 202 ? -19.500 1.527 -5.490 1.00 86.12 202 ILE A C 1
ATOM 1605 O O . ILE A 1 202 ? -18.891 2.107 -6.382 1.00 86.12 202 ILE A O 1
ATOM 1609 N N . GLY A 1 203 ? -19.846 0.241 -5.582 1.00 84.75 203 GLY A N 1
ATOM 1610 C CA . GLY A 1 203 ? -19.532 -0.610 -6.728 1.00 84.75 203 GLY A CA 1
ATOM 1611 C C . GLY A 1 203 ? -20.195 -0.125 -8.014 1.00 84.75 203 GLY A C 1
ATOM 1612 O O . GLY A 1 203 ? -19.508 0.081 -9.009 1.00 84.75 203 GLY A O 1
ATOM 1613 N N . VAL A 1 204 ? -21.506 0.136 -7.988 1.00 86.75 204 VAL A N 1
ATOM 1614 C CA . VAL A 1 204 ? -22.239 0.678 -9.146 1.00 86.75 204 VAL A CA 1
ATOM 1615 C C . VAL A 1 204 ? -21.663 2.029 -9.565 1.00 86.75 204 VAL A C 1
ATOM 1617 O O . VAL A 1 204 ? -21.393 2.241 -10.743 1.00 86.75 204 VAL A O 1
ATOM 1620 N N . PHE A 1 205 ? -21.416 2.925 -8.610 1.00 84.88 205 PHE A N 1
ATOM 1621 C CA . PHE A 1 205 ? -20.835 4.236 -8.892 1.00 84.88 205 PHE A CA 1
ATOM 1622 C C . PHE A 1 205 ? -19.427 4.131 -9.496 1.00 84.88 205 PHE A C 1
ATOM 1624 O O . PHE A 1 205 ? -19.126 4.798 -10.484 1.00 84.88 205 PHE A O 1
ATOM 1631 N N . GLY A 1 206 ? -18.590 3.247 -8.946 1.00 80.38 206 GLY A N 1
ATOM 1632 C CA . GLY A 1 206 ? -17.248 2.967 -9.449 1.00 80.38 206 GLY A CA 1
ATOM 1633 C C . GLY A 1 206 ? -17.255 2.392 -10.863 1.00 80.38 206 GLY A C 1
ATOM 1634 O O . GLY A 1 206 ? -16.457 2.826 -11.688 1.00 80.38 206 GLY A O 1
ATOM 1635 N N . VAL A 1 207 ? -18.186 1.482 -11.177 1.00 82.12 207 VAL A N 1
ATOM 1636 C CA . VAL A 1 207 ? -18.365 0.956 -12.539 1.00 82.12 207 VAL A CA 1
ATOM 1637 C C . VAL A 1 207 ? -18.789 2.070 -13.488 1.00 82.12 207 VAL A C 1
ATOM 1639 O O . VAL A 1 207 ? -18.139 2.257 -14.506 1.00 82.12 207 VAL A O 1
ATOM 1642 N N . VAL A 1 208 ? -19.808 2.863 -13.149 1.00 83.81 208 VAL A N 1
ATOM 1643 C CA . VAL A 1 208 ? -20.296 3.949 -14.019 1.00 83.81 208 VAL A CA 1
ATOM 1644 C C . VAL A 1 208 ? -19.189 4.957 -14.333 1.00 83.81 208 VAL A C 1
ATOM 1646 O O . VAL A 1 208 ? -18.949 5.268 -15.501 1.00 83.81 208 VAL A O 1
ATOM 1649 N N . ILE A 1 209 ? -18.481 5.442 -13.309 1.00 79.75 209 ILE A N 1
ATOM 1650 C CA . ILE A 1 209 ? -17.386 6.401 -13.497 1.00 79.75 209 ILE A CA 1
ATOM 1651 C C . ILE A 1 209 ? -16.214 5.754 -14.227 1.00 79.75 209 ILE A C 1
ATOM 1653 O O . ILE A 1 209 ? -15.672 6.354 -15.153 1.00 79.75 209 ILE A O 1
ATOM 1657 N N . GLY A 1 210 ? -15.833 4.535 -13.844 1.00 74.00 210 GLY A N 1
ATOM 1658 C CA . GLY A 1 210 ? -14.741 3.799 -14.472 1.00 74.00 210 GLY A CA 1
ATOM 1659 C C . GLY A 1 210 ? -14.992 3.568 -15.960 1.00 74.00 210 GLY A C 1
ATOM 1660 O O . GLY A 1 210 ? -14.134 3.884 -16.781 1.00 74.00 210 GLY A O 1
ATOM 1661 N N . SER A 1 211 ? -16.189 3.107 -16.327 1.00 75.62 211 SER A N 1
ATOM 1662 C CA . SER A 1 211 ? -16.603 2.916 -17.719 1.00 75.62 211 SER A CA 1
ATOM 1663 C C . SER A 1 211 ? -16.588 4.230 -18.495 1.00 75.62 211 SER A C 1
ATOM 1665 O O . SER A 1 211 ? -15.970 4.296 -19.555 1.00 75.62 211 SER A O 1
ATOM 1667 N N . ALA A 1 212 ? -17.192 5.295 -17.956 1.00 79.31 212 ALA A N 1
ATOM 1668 C CA . ALA A 1 212 ? -17.176 6.610 -18.597 1.00 79.31 212 ALA A CA 1
ATOM 1669 C C . ALA A 1 212 ? -15.741 7.115 -18.823 1.00 79.31 212 ALA A C 1
ATOM 1671 O O . ALA A 1 212 ? -15.417 7.655 -19.879 1.00 79.31 212 ALA A O 1
ATOM 1672 N N . PHE A 1 213 ? -14.857 6.886 -17.853 1.00 70.94 213 PHE A N 1
ATOM 1673 C CA . PHE A 1 213 ? -13.468 7.317 -17.904 1.00 70.94 213 PHE A CA 1
ATOM 1674 C C . PHE A 1 213 ? -12.608 6.520 -18.894 1.00 70.94 213 PHE A C 1
ATOM 1676 O O . PHE A 1 213 ? -11.725 7.098 -19.534 1.00 70.94 213 PHE A O 1
ATOM 1683 N N . VAL A 1 214 ? -12.841 5.210 -19.022 1.00 70.94 214 VAL A N 1
ATOM 1684 C CA . VAL A 1 214 ? -12.159 4.350 -20.006 1.00 70.94 214 VAL A CA 1
ATOM 1685 C C . VAL A 1 214 ? -12.612 4.700 -21.422 1.00 70.94 214 VAL A C 1
ATOM 1687 O O . VAL A 1 214 ? -11.772 4.855 -22.308 1.00 70.94 214 VAL A O 1
ATOM 1690 N N . LEU A 1 215 ? -13.918 4.896 -21.623 1.00 77.69 215 LEU A N 1
ATOM 1691 C CA . LEU A 1 215 ? -14.502 5.208 -22.930 1.00 77.69 215 LEU A CA 1
ATOM 1692 C C . LEU A 1 215 ? -14.184 6.630 -23.412 1.00 77.69 215 LEU A C 1
ATOM 1694 O O . LEU A 1 215 ? -14.239 6.897 -24.608 1.00 77.69 215 LEU A O 1
ATOM 1698 N N . SER A 1 216 ? -13.804 7.547 -22.517 1.00 75.56 216 SER A N 1
ATOM 1699 C CA . SER A 1 216 ? -13.526 8.939 -22.887 1.00 75.56 216 SER A CA 1
ATOM 1700 C C . SER A 1 216 ? -12.221 9.140 -23.670 1.00 75.56 216 SER A C 1
ATOM 1702 O O . SER A 1 216 ? -11.936 10.257 -24.097 1.00 75.56 216 SER A O 1
ATOM 1704 N N . SER A 1 217 ? -11.360 8.124 -23.795 1.00 72.19 217 SER A N 1
ATOM 1705 C CA . SER A 1 217 ? -10.086 8.257 -24.503 1.00 72.19 217 SER A CA 1
ATOM 1706 C C . SER A 1 217 ? -9.653 6.946 -25.146 1.00 72.19 217 SER A C 1
ATOM 1708 O O . SER A 1 217 ? -9.425 5.953 -24.455 1.00 72.19 217 SER A O 1
ATOM 1710 N N . ASN A 1 218 ? -9.401 6.989 -26.458 1.00 71.50 218 ASN A N 1
ATOM 1711 C CA . ASN A 1 218 ? -8.836 5.869 -27.221 1.00 71.50 218 ASN A CA 1
ATOM 1712 C C . ASN A 1 218 ? -7.536 5.326 -26.600 1.00 71.50 218 ASN A C 1
ATOM 1714 O O . ASN A 1 218 ? -7.265 4.132 -26.673 1.00 71.50 218 ASN A O 1
ATOM 1718 N N . TYR A 1 219 ? -6.758 6.181 -25.926 1.00 67.38 219 TYR A N 1
ATOM 1719 C CA . TYR A 1 219 ? -5.550 5.770 -25.210 1.00 67.38 219 TYR A CA 1
ATOM 1720 C C . TYR A 1 219 ? -5.854 4.866 -24.003 1.00 67.38 219 TYR A C 1
ATOM 1722 O O . TYR A 1 219 ? -5.193 3.849 -23.797 1.00 67.38 219 TYR A O 1
ATOM 1730 N N . ARG A 1 220 ? -6.867 5.217 -23.203 1.00 72.44 220 ARG A N 1
ATOM 1731 C CA . ARG A 1 220 ? -7.263 4.437 -22.017 1.00 72.44 220 ARG A CA 1
ATOM 1732 C C . ARG A 1 220 ? -7.895 3.113 -22.422 1.00 72.44 220 ARG A C 1
ATOM 1734 O O . ARG A 1 220 ? -7.611 2.093 -21.803 1.00 72.44 220 ARG A O 1
ATOM 1741 N N . MET A 1 221 ? -8.666 3.125 -23.505 1.00 74.12 221 MET A N 1
ATOM 1742 C CA . MET A 1 221 ? -9.197 1.914 -24.119 1.00 74.12 221 MET A CA 1
ATOM 1743 C C . MET A 1 221 ? -8.078 0.998 -24.635 1.00 74.12 221 MET A C 1
ATOM 1745 O O . MET A 1 221 ? -8.132 -0.202 -24.398 1.00 74.12 221 MET A O 1
ATOM 1749 N N . GLY A 1 222 ? -7.017 1.549 -25.237 1.00 71.44 222 GLY A N 1
ATOM 1750 C CA . GLY A 1 222 ? -5.836 0.775 -25.643 1.00 71.44 222 GLY A CA 1
ATOM 1751 C C . GLY A 1 222 ? -5.091 0.125 -24.468 1.00 71.44 222 GLY A C 1
ATOM 1752 O O . GLY A 1 222 ? -4.658 -1.016 -24.575 1.00 71.44 222 GLY A O 1
ATOM 1753 N N . ARG A 1 223 ? -4.994 0.802 -23.314 1.00 73.75 223 ARG A N 1
ATOM 1754 C CA . ARG A 1 223 ? -4.436 0.218 -22.072 1.00 73.75 223 ARG A CA 1
ATOM 1755 C C . ARG A 1 223 ? -5.321 -0.886 -21.495 1.00 73.75 223 ARG A C 1
ATOM 1757 O O . ARG A 1 223 ? -4.799 -1.877 -21.002 1.00 73.75 223 ARG A O 1
ATOM 1764 N N . PHE A 1 224 ? -6.639 -0.721 -21.573 1.00 75.69 224 PHE A N 1
ATOM 1765 C CA . PHE A 1 224 ? -7.589 -1.756 -21.175 1.00 75.69 224 PHE A CA 1
ATOM 1766 C C . PHE A 1 224 ? -7.525 -2.973 -22.111 1.00 75.69 224 PHE A C 1
ATOM 1768 O O . PHE A 1 224 ? -7.530 -4.102 -21.638 1.00 75.69 224 PHE A O 1
ATOM 1775 N N . ALA A 1 225 ? -7.401 -2.761 -23.423 1.00 77.94 225 ALA A N 1
ATOM 1776 C CA . ALA A 1 225 ? -7.248 -3.833 -24.406 1.00 77.94 225 ALA A CA 1
ATOM 1777 C C . ALA A 1 225 ? -5.922 -4.596 -24.234 1.00 77.94 225 ALA A C 1
ATOM 1779 O O . ALA A 1 225 ? -5.918 -5.825 -24.262 1.00 77.94 225 ALA A O 1
ATOM 1780 N N . ALA A 1 226 ? -4.828 -3.879 -23.957 1.00 76.38 226 ALA A N 1
ATOM 1781 C CA . ALA A 1 226 ? -3.510 -4.462 -23.701 1.00 76.38 226 ALA A CA 1
ATOM 1782 C C . ALA A 1 226 ? -3.449 -5.359 -22.447 1.00 76.38 226 ALA A C 1
ATOM 1784 O O . ALA A 1 226 ? -2.466 -6.067 -22.269 1.00 76.38 226 ALA A O 1
ATOM 1785 N N . LEU A 1 227 ? -4.472 -5.350 -21.580 1.00 74.25 227 LEU A N 1
ATOM 1786 C CA . LEU A 1 227 ? -4.600 -6.337 -20.504 1.00 74.25 227 LEU A CA 1
ATOM 1787 C C . LEU A 1 227 ? -4.819 -7.748 -21.059 1.00 74.25 227 LEU A C 1
ATOM 1789 O O . LEU A 1 227 ? -4.248 -8.705 -20.550 1.00 74.25 227 LEU A O 1
ATOM 1793 N N . PHE A 1 228 ? -5.697 -7.870 -22.055 1.00 79.81 228 PHE A N 1
ATOM 1794 C CA . PHE A 1 228 ? -6.119 -9.164 -22.587 1.00 79.81 228 PHE A CA 1
ATOM 1795 C C . PHE A 1 228 ? -5.095 -9.724 -23.564 1.00 79.81 228 PHE A C 1
ATOM 1797 O O . PHE A 1 228 ? -4.820 -10.920 -23.539 1.00 79.81 228 PHE A O 1
ATOM 1804 N N . ASP A 1 229 ? -4.531 -8.850 -24.396 1.00 81.56 229 ASP A N 1
ATOM 1805 C CA . ASP A 1 229 ? -3.442 -9.196 -25.295 1.00 81.56 229 ASP A CA 1
ATOM 1806 C C . ASP A 1 229 ? -2.398 -8.068 -25.323 1.00 81.56 229 ASP A C 1
ATOM 1808 O O . ASP A 1 229 ? -2.535 -7.095 -26.075 1.00 81.56 229 ASP A O 1
ATOM 1812 N N . PRO A 1 230 ? -1.350 -8.158 -24.484 1.00 79.06 230 PRO A N 1
ATOM 1813 C CA . PRO A 1 230 ? -0.273 -7.179 -24.483 1.00 79.06 230 PRO A CA 1
ATOM 1814 C C . PRO A 1 230 ? 0.646 -7.310 -25.706 1.00 79.06 230 PRO A C 1
ATOM 1816 O O . PRO A 1 230 ? 1.431 -6.392 -25.941 1.00 79.06 230 PRO A O 1
ATOM 1819 N N . PHE A 1 231 ? 0.559 -8.405 -26.474 1.00 81.06 231 PHE A N 1
ATOM 1820 C CA . PHE A 1 231 ? 1.381 -8.675 -27.659 1.00 81.06 231 PHE A CA 1
ATOM 1821 C C . PHE A 1 231 ? 0.713 -8.240 -28.974 1.00 81.06 231 PHE A C 1
ATOM 1823 O O . PHE A 1 231 ? 1.365 -8.275 -30.016 1.00 81.06 231 PHE A O 1
ATOM 1830 N N . ASP A 1 232 ? -0.540 -7.774 -28.933 1.00 83.06 232 ASP A N 1
ATOM 1831 C CA . ASP A 1 232 ? -1.255 -7.252 -30.102 1.00 83.06 232 ASP A CA 1
ATOM 1832 C C . ASP A 1 232 ? -0.503 -6.063 -30.725 1.00 83.06 232 ASP A C 1
ATOM 1834 O O . ASP A 1 232 ? -0.280 -5.029 -30.082 1.00 83.06 232 ASP A O 1
ATOM 1838 N N . GLU A 1 233 ? -0.151 -6.185 -32.008 1.00 79.44 233 GLU A N 1
ATOM 1839 C CA . GLU A 1 233 ? 0.612 -5.187 -32.766 1.00 79.44 233 GLU A CA 1
ATOM 1840 C C . GLU A 1 233 ? 0.004 -3.777 -32.696 1.00 79.44 233 GLU A C 1
ATOM 1842 O O . GLU A 1 233 ? 0.739 -2.783 -32.693 1.00 79.44 233 GLU A O 1
ATOM 1847 N N . ARG A 1 234 ? -1.329 -3.671 -32.578 1.00 76.62 234 ARG A N 1
ATOM 1848 C CA . ARG A 1 234 ? -2.063 -2.393 -32.525 1.00 76.62 234 ARG A CA 1
ATOM 1849 C C . ARG A 1 234 ? -1.716 -1.564 -31.294 1.00 76.62 234 ARG A C 1
ATOM 1851 O O . ARG A 1 234 ? -1.764 -0.333 -31.346 1.00 76.62 234 ARG A O 1
ATOM 1858 N N . TYR A 1 235 ? -1.378 -2.220 -30.185 1.00 73.50 235 TYR A N 1
ATOM 1859 C CA . TYR A 1 235 ? -1.167 -1.568 -28.890 1.00 73.50 235 TYR A CA 1
ATOM 1860 C C . TYR A 1 235 ? 0.199 -1.871 -28.272 1.00 73.50 235 TYR A C 1
ATOM 1862 O O . TYR A 1 235 ? 0.587 -1.169 -27.331 1.00 73.50 235 TYR A O 1
ATOM 1870 N N . TYR A 1 236 ? 0.956 -2.830 -28.815 1.00 72.38 236 TYR A N 1
ATOM 1871 C CA . TYR A 1 236 ? 2.257 -3.274 -28.309 1.00 72.38 236 TYR A CA 1
ATOM 1872 C C . TYR A 1 236 ? 3.198 -2.102 -28.008 1.00 72.38 236 TYR A C 1
ATOM 1874 O O . TYR A 1 236 ? 3.628 -1.924 -26.875 1.00 72.38 236 TYR A O 1
ATOM 1882 N N . LYS A 1 237 ? 3.447 -1.210 -28.974 1.00 68.94 237 LYS A N 1
ATOM 1883 C CA . LYS A 1 237 ? 4.426 -0.115 -28.812 1.00 68.94 237 LYS A CA 1
ATOM 1884 C C . LYS A 1 237 ? 4.014 0.993 -27.830 1.00 68.94 237 LYS A C 1
ATOM 1886 O O . LYS A 1 237 ? 4.880 1.731 -27.369 1.00 68.94 237 LYS A O 1
ATOM 1891 N N . PHE A 1 238 ? 2.725 1.140 -27.515 1.00 65.25 238 PHE A N 1
ATOM 1892 C CA . PHE A 1 238 ? 2.214 2.286 -26.741 1.00 65.25 238 PHE A CA 1
ATOM 1893 C C . PHE A 1 238 ? 1.670 1.904 -25.359 1.00 65.25 238 PHE A C 1
ATOM 1895 O O . PHE A 1 238 ? 1.833 2.648 -24.387 1.00 65.25 238 PHE A O 1
ATOM 1902 N N . ALA A 1 239 ? 0.990 0.762 -25.271 1.00 68.62 239 ALA A N 1
ATOM 1903 C CA . ALA A 1 239 ? 0.279 0.310 -24.080 1.00 68.62 239 ALA A CA 1
ATOM 1904 C C . ALA A 1 239 ? 0.698 -1.095 -23.627 1.00 68.62 239 ALA A C 1
ATOM 1906 O O . ALA A 1 239 ? 0.737 -1.333 -22.420 1.00 68.62 239 ALA A O 1
ATOM 1907 N N . GLY A 1 240 ? 1.039 -1.977 -24.573 1.00 73.81 240 GLY A N 1
ATOM 1908 C CA . GLY A 1 240 ? 1.405 -3.375 -24.330 1.00 73.81 240 GLY A CA 1
ATOM 1909 C C . GLY A 1 240 ? 2.870 -3.609 -23.955 1.00 73.81 240 GLY A C 1
ATOM 1910 O O . GLY A 1 240 ? 3.168 -4.612 -23.325 1.00 73.81 240 GLY A O 1
ATOM 1911 N N . TRP A 1 241 ? 3.777 -2.672 -24.252 1.00 76.31 241 TRP A N 1
ATOM 1912 C CA . TRP A 1 241 ? 5.227 -2.859 -24.095 1.00 76.31 241 TRP A CA 1
ATOM 1913 C C . TRP A 1 241 ? 5.614 -3.291 -22.680 1.00 76.31 241 TRP A C 1
ATOM 1915 O O . TRP A 1 241 ? 6.254 -4.314 -22.471 1.00 76.31 241 TRP A O 1
ATOM 1925 N N . GLN A 1 242 ? 5.177 -2.527 -21.683 1.00 74.19 242 GLN A N 1
ATOM 1926 C CA . GLN A 1 242 ? 5.489 -2.797 -20.283 1.00 74.19 242 GLN A CA 1
ATOM 1927 C C . GLN A 1 242 ? 4.923 -4.146 -19.784 1.00 74.19 242 GLN A C 1
ATOM 1929 O O . GLN A 1 242 ? 5.711 -4.956 -19.293 1.00 74.19 242 GLN A O 1
ATOM 1934 N N . PRO A 1 243 ? 3.613 -4.446 -19.926 1.00 76.19 243 PRO A N 1
ATOM 1935 C CA . PRO A 1 243 ? 3.076 -5.743 -19.505 1.00 76.19 243 PRO A CA 1
ATOM 1936 C C . PRO A 1 243 ? 3.631 -6.926 -20.316 1.00 76.19 243 PRO A C 1
ATOM 1938 O O . PRO A 1 243 ? 3.913 -7.971 -19.732 1.00 76.19 243 PRO A O 1
ATOM 1941 N N . ALA A 1 244 ? 3.878 -6.769 -21.621 1.00 81.88 244 ALA A N 1
ATOM 1942 C CA . ALA A 1 244 ? 4.483 -7.811 -22.453 1.00 81.88 244 ALA A CA 1
ATOM 1943 C C . ALA A 1 244 ? 5.890 -8.176 -21.967 1.00 81.88 244 ALA A C 1
ATOM 1945 O O . ALA A 1 244 ? 6.184 -9.349 -21.742 1.00 81.88 244 ALA A O 1
ATOM 1946 N N . HIS A 1 245 ? 6.746 -7.177 -21.736 1.00 79.06 245 HIS A N 1
ATOM 1947 C CA . HIS A 1 245 ? 8.099 -7.399 -21.227 1.00 79.06 245 HIS A CA 1
ATOM 1948 C C . HIS A 1 245 ? 8.104 -7.986 -19.807 1.00 79.06 245 HIS A C 1
ATOM 1950 O O . HIS A 1 245 ? 8.969 -8.800 -19.485 1.00 79.06 245 HIS A O 1
ATOM 1956 N N . SER A 1 246 ? 7.104 -7.646 -18.989 1.00 82.06 246 SER A N 1
ATOM 1957 C CA . SER A 1 246 ? 6.891 -8.282 -17.687 1.00 82.06 246 SER A CA 1
ATOM 1958 C C . SER A 1 246 ? 6.596 -9.780 -17.815 1.00 82.06 246 SER A C 1
ATOM 1960 O O . SER A 1 246 ? 7.214 -10.606 -17.144 1.00 82.06 246 SER A O 1
ATOM 1962 N N . ILE A 1 247 ? 5.690 -10.161 -18.721 1.00 84.75 247 ILE A N 1
ATOM 1963 C CA . ILE A 1 247 ? 5.396 -11.576 -18.991 1.00 84.75 247 ILE A CA 1
ATOM 1964 C C . ILE A 1 247 ? 6.637 -12.285 -19.541 1.00 84.75 247 ILE A C 1
ATOM 1966 O O . ILE A 1 247 ? 6.964 -13.380 -19.086 1.00 84.75 247 ILE A O 1
ATOM 1970 N N . MET A 1 248 ? 7.353 -11.666 -20.485 1.00 85.06 248 MET A N 1
ATOM 1971 C CA . MET A 1 248 ? 8.567 -12.243 -21.067 1.00 85.06 248 MET A CA 1
ATOM 1972 C C . MET A 1 248 ? 9.654 -12.490 -20.011 1.00 85.06 248 MET A C 1
ATOM 1974 O O . MET A 1 248 ? 10.308 -13.530 -20.060 1.00 85.06 248 MET A O 1
ATOM 1978 N N . GLY A 1 249 ? 9.838 -11.573 -19.053 1.00 84.19 249 GLY A N 1
ATOM 1979 C CA . GLY A 1 249 ? 10.789 -11.748 -17.950 1.00 84.19 249 GLY A CA 1
ATOM 1980 C C . GLY A 1 249 ? 10.393 -12.880 -17.000 1.00 84.19 249 GLY A C 1
ATOM 1981 O O . GLY A 1 249 ? 11.226 -13.701 -16.622 1.00 84.19 249 GLY A O 1
ATOM 1982 N N . LEU A 1 250 ? 9.105 -12.989 -16.660 1.00 86.81 250 LEU A N 1
ATOM 1983 C CA . LEU A 1 250 ? 8.607 -14.125 -15.875 1.00 86.81 250 LEU A CA 1
ATOM 1984 C C . LEU A 1 250 ? 8.782 -15.460 -16.618 1.00 86.81 250 LEU A C 1
ATOM 1986 O O . LEU A 1 250 ? 9.129 -16.466 -16.001 1.00 86.81 250 LEU A O 1
ATOM 1990 N N . ALA A 1 251 ? 8.571 -15.472 -17.936 1.00 88.31 251 ALA A N 1
ATOM 1991 C CA . ALA A 1 251 ? 8.705 -16.668 -18.762 1.00 88.31 251 ALA A CA 1
ATOM 1992 C C . ALA A 1 251 ? 10.166 -17.127 -18.924 1.00 88.31 251 ALA A C 1
ATOM 1994 O O . ALA A 1 251 ? 10.421 -18.330 -18.986 1.00 88.31 251 ALA A O 1
ATOM 1995 N N . SER A 1 252 ? 11.132 -16.203 -18.971 1.00 87.69 252 SER A N 1
ATOM 1996 C CA . SER A 1 252 ? 12.547 -16.536 -19.183 1.00 87.69 252 SER A CA 1
ATOM 1997 C C . SER A 1 252 ? 13.249 -17.114 -17.951 1.00 87.69 252 SER A C 1
ATOM 1999 O O . SER A 1 252 ? 14.244 -17.821 -18.105 1.00 87.69 252 SER A O 1
ATOM 2001 N N . GLY A 1 253 ? 12.745 -16.857 -16.741 1.00 85.56 253 GLY A N 1
ATOM 2002 C CA . GLY A 1 253 ? 13.399 -17.288 -15.502 1.00 85.56 253 GLY A CA 1
ATOM 2003 C C . GLY A 1 253 ? 13.302 -18.783 -15.176 1.00 85.56 253 GLY A C 1
ATOM 2004 O O . GLY A 1 253 ? 14.121 -19.308 -14.423 1.00 85.56 253 GLY A O 1
ATOM 2005 N N . GLY A 1 254 ? 12.324 -19.511 -15.722 1.00 89.88 254 GLY A N 1
ATOM 2006 C CA . GLY A 1 254 ? 12.126 -20.930 -15.393 1.00 89.88 254 GLY A CA 1
ATOM 2007 C C . GLY A 1 254 ? 11.978 -21.188 -13.880 1.00 89.88 254 GLY A C 1
ATOM 2008 O O . GLY A 1 254 ? 11.453 -20.362 -13.135 1.00 89.88 254 GLY A O 1
ATOM 2009 N N . LEU A 1 255 ? 12.429 -22.351 -13.392 1.00 91.31 255 LEU A N 1
ATOM 2010 C CA . LEU A 1 255 ? 12.313 -22.705 -11.964 1.00 91.31 255 LEU A CA 1
ATOM 2011 C C . LEU A 1 255 ? 13.362 -22.024 -11.071 1.00 91.31 255 LEU A C 1
ATOM 2013 O O . LEU A 1 255 ? 13.036 -21.628 -9.952 1.00 91.31 255 LEU A O 1
ATOM 2017 N N . TRP A 1 256 ? 14.597 -21.903 -11.564 1.00 89.25 256 TRP A N 1
ATOM 2018 C CA . TRP A 1 256 ? 15.776 -21.511 -10.779 1.00 89.25 256 TRP A CA 1
ATOM 2019 C C . TRP A 1 256 ? 16.285 -20.096 -11.069 1.00 89.25 256 TRP A C 1
ATOM 2021 O O . TRP A 1 256 ? 17.136 -19.599 -10.335 1.00 89.25 256 TRP A O 1
ATOM 2031 N N . GLY A 1 257 ? 15.755 -19.445 -12.103 1.00 90.94 257 GLY A N 1
ATOM 2032 C CA . GLY A 1 257 ? 16.206 -18.136 -12.547 1.00 90.94 257 GLY A CA 1
ATOM 2033 C C . GLY A 1 257 ? 17.429 -18.204 -13.455 1.00 90.94 257 GLY A C 1
ATOM 2034 O O . GLY A 1 257 ? 18.115 -19.223 -13.558 1.00 90.94 257 GLY A O 1
ATOM 2035 N N . SER A 1 258 ? 17.714 -17.087 -14.114 1.00 87.50 258 SER A N 1
ATOM 2036 C CA . SER A 1 258 ? 18.917 -16.893 -14.928 1.00 87.50 258 SER A CA 1
ATOM 2037 C C . SER A 1 258 ? 20.160 -16.531 -14.105 1.00 87.50 258 SER A C 1
ATOM 2039 O O . SER A 1 258 ? 21.255 -16.465 -14.659 1.00 87.50 258 SER A O 1
ATOM 2041 N N . GLY A 1 259 ? 20.000 -16.257 -12.806 1.00 84.81 259 GLY A N 1
ATOM 2042 C CA . GLY A 1 259 ? 21.039 -15.723 -11.927 1.00 84.81 259 GLY A CA 1
ATOM 2043 C C . GLY A 1 259 ? 20.930 -14.208 -11.721 1.00 84.81 259 GLY A C 1
ATOM 2044 O O . GLY A 1 259 ? 20.448 -13.467 -12.582 1.00 84.81 259 GLY A O 1
ATOM 2045 N N . LEU A 1 260 ? 21.388 -13.746 -10.553 1.00 82.69 260 LEU A N 1
ATOM 2046 C CA . LEU A 1 260 ? 21.375 -12.332 -10.167 1.00 82.69 260 LEU A CA 1
ATOM 2047 C C . LEU A 1 260 ? 22.220 -11.487 -11.125 1.00 82.69 260 LEU A C 1
ATOM 2049 O O . LEU A 1 260 ? 23.367 -11.819 -11.418 1.00 82.69 260 LEU A O 1
ATOM 2053 N N . GLY A 1 261 ? 21.663 -10.371 -11.587 1.00 75.62 261 GLY A N 1
ATOM 2054 C CA . GLY A 1 261 ? 22.325 -9.460 -12.518 1.00 75.62 261 GLY A CA 1
ATOM 2055 C C . GLY A 1 261 ? 22.210 -9.861 -13.992 1.00 75.62 261 GLY A C 1
ATOM 2056 O O . GLY A 1 261 ? 22.543 -9.044 -14.845 1.00 75.62 261 GLY A O 1
ATOM 2057 N N . ALA A 1 262 ? 21.706 -11.059 -14.309 1.00 74.31 262 ALA A N 1
ATOM 2058 C CA . ALA A 1 262 ? 21.655 -11.587 -15.676 1.00 74.31 262 ALA A CA 1
ATOM 2059 C C . ALA A 1 262 ? 20.351 -11.268 -16.437 1.00 74.31 262 ALA A C 1
ATOM 2061 O O . ALA A 1 262 ? 20.206 -11.679 -17.590 1.00 74.31 262 ALA A O 1
ATOM 2062 N N . SER A 1 263 ? 19.404 -10.550 -15.820 1.00 72.62 263 SER A N 1
ATOM 2063 C CA . SER A 1 263 ? 18.124 -10.212 -16.456 1.00 72.62 263 SER A CA 1
ATOM 2064 C C . SER A 1 263 ? 18.312 -9.378 -17.727 1.00 72.62 263 SER A C 1
ATOM 2066 O O . SER A 1 263 ? 18.908 -8.294 -17.716 1.00 72.62 263 SER A O 1
ATOM 2068 N N . LYS A 1 264 ? 17.756 -9.883 -18.833 1.00 67.31 264 LYS A N 1
ATOM 2069 C CA . LYS A 1 264 ? 17.797 -9.230 -20.148 1.00 67.31 264 LYS A CA 1
ATOM 2070 C C . LYS A 1 264 ? 16.769 -8.107 -20.238 1.00 67.31 264 LYS A C 1
ATOM 2072 O O . LYS A 1 264 ? 17.003 -7.124 -20.938 1.00 67.31 264 LYS A O 1
ATOM 2077 N N . GLN A 1 265 ? 15.673 -8.200 -19.483 1.00 66.38 265 GLN A N 1
ATOM 2078 C CA . GLN A 1 265 ? 14.606 -7.195 -19.500 1.00 66.38 265 GLN A CA 1
ATOM 2079 C C . GLN A 1 265 ? 15.028 -5.835 -18.926 1.00 66.38 265 GLN A C 1
ATOM 2081 O O . GLN A 1 265 ? 14.447 -4.812 -19.282 1.00 66.38 265 GLN A O 1
ATOM 2086 N N . LYS A 1 266 ? 16.104 -5.782 -18.130 1.00 61.38 266 LYS A N 1
ATOM 2087 C CA . LYS A 1 266 ? 16.717 -4.519 -17.672 1.00 61.38 266 LYS A CA 1
ATOM 2088 C C . LYS A 1 266 ? 17.271 -3.660 -18.810 1.00 61.38 266 LYS A C 1
ATOM 2090 O O . LYS A 1 266 ? 17.317 -2.442 -18.686 1.00 61.38 266 LYS A O 1
ATOM 2095 N N . TRP A 1 267 ? 17.690 -4.295 -19.905 1.00 51.53 267 TRP A N 1
ATOM 2096 C CA . TRP A 1 267 ? 18.305 -3.640 -21.062 1.00 51.53 267 TRP A CA 1
ATOM 2097 C C . TRP A 1 267 ? 17.272 -3.148 -22.080 1.00 51.53 267 TRP A C 1
ATOM 2099 O O . TRP A 1 267 ? 17.581 -2.298 -22.910 1.00 51.53 267 TRP A O 1
ATOM 2109 N N . ALA A 1 268 ? 16.032 -3.641 -22.008 1.00 50.06 268 ALA A N 1
ATOM 2110 C CA . ALA A 1 268 ? 14.974 -3.362 -22.979 1.00 50.06 268 ALA A CA 1
ATOM 2111 C C . ALA A 1 268 ? 14.282 -1.994 -22.787 1.00 50.06 268 ALA A C 1
ATOM 2113 O O . ALA A 1 268 ? 13.130 -1.814 -23.180 1.00 50.06 268 ALA A O 1
ATOM 2114 N N . ASN A 1 269 ? 14.973 -1.012 -22.195 1.00 50.69 269 ASN A N 1
ATOM 2115 C CA . ASN A 1 269 ? 14.491 0.364 -22.037 1.00 50.69 269 ASN A CA 1
ATOM 2116 C C . ASN A 1 269 ? 13.106 0.465 -21.353 1.00 50.69 269 ASN A C 1
ATOM 2118 O O . ASN A 1 269 ? 12.277 1.311 -21.696 1.00 50.69 269 ASN A O 1
ATOM 2122 N N . LEU A 1 270 ? 12.829 -0.406 -20.372 1.00 53.06 270 LEU A N 1
ATOM 2123 C CA . LEU A 1 270 ? 11.659 -0.245 -19.510 1.00 53.06 270 LEU A CA 1
ATOM 2124 C C . LEU A 1 270 ? 11.886 0.972 -18.612 1.00 53.06 270 LEU A C 1
ATOM 2126 O O . LEU A 1 270 ? 12.557 0.879 -17.585 1.00 53.06 270 LEU A O 1
ATOM 2130 N N . ALA A 1 271 ? 11.272 2.097 -18.987 1.00 41.44 271 ALA A N 1
ATOM 2131 C CA . ALA A 1 271 ? 11.372 3.381 -18.289 1.00 41.44 271 ALA A CA 1
ATOM 2132 C C . ALA A 1 271 ? 10.999 3.333 -16.785 1.00 41.44 271 ALA A C 1
ATOM 2134 O O . ALA A 1 271 ? 11.255 4.291 -16.072 1.00 41.44 271 ALA A O 1
ATOM 2135 N N . GLU A 1 272 ? 10.441 2.224 -16.284 1.00 51.91 272 GLU A N 1
ATOM 2136 C CA . GLU A 1 272 ? 9.989 2.039 -14.895 1.00 51.91 272 GLU A CA 1
ATOM 2137 C C . GLU A 1 272 ? 10.279 0.608 -14.368 1.00 51.91 272 GLU A C 1
ATOM 2139 O O . GLU A 1 272 ? 9.528 0.048 -13.570 1.00 51.91 272 GLU A O 1
ATOM 2144 N N . ALA A 1 273 ? 11.359 -0.045 -14.828 1.00 46.59 273 ALA A N 1
ATOM 2145 C CA . ALA A 1 273 ? 11.674 -1.433 -14.439 1.00 46.59 273 ALA A CA 1
ATOM 2146 C C . ALA A 1 273 ? 11.876 -1.636 -12.920 1.00 46.59 273 ALA A C 1
ATOM 2148 O O . ALA A 1 273 ? 11.664 -2.727 -12.391 1.00 46.59 273 ALA A O 1
ATOM 2149 N N . HIS A 1 274 ? 12.307 -0.584 -12.220 1.00 50.00 274 HIS A N 1
ATOM 2150 C CA . HIS A 1 274 ? 12.725 -0.616 -10.818 1.00 50.00 274 HIS A CA 1
ATOM 2151 C C . HIS A 1 274 ? 11.590 -0.327 -9.818 1.00 50.00 274 HIS A C 1
ATOM 2153 O O . HIS A 1 274 ? 11.784 -0.529 -8.620 1.00 50.00 274 HIS A O 1
ATOM 2159 N N . THR A 1 275 ? 10.422 0.123 -10.285 1.00 58.78 275 THR A N 1
ATOM 2160 C CA . THR A 1 275 ? 9.249 0.457 -9.459 1.00 58.78 275 THR A CA 1
ATOM 2161 C C . THR A 1 275 ? 8.158 -0.599 -9.619 1.00 58.78 275 THR A C 1
ATOM 2163 O O . THR A 1 275 ? 7.924 -1.389 -8.704 1.00 58.78 275 THR A O 1
ATOM 2166 N N . ASP A 1 276 ? 7.555 -0.680 -10.804 1.00 60.62 276 ASP A N 1
ATOM 2167 C CA . ASP A 1 276 ? 6.330 -1.462 -11.025 1.00 60.62 276 ASP A CA 1
ATOM 2168 C C . ASP A 1 276 ? 6.600 -2.882 -11.557 1.00 60.62 276 ASP A C 1
ATOM 2170 O O . ASP A 1 276 ? 5.747 -3.764 -11.453 1.00 60.62 276 ASP A O 1
ATOM 2174 N N . PHE A 1 277 ? 7.811 -3.141 -12.067 1.00 69.06 277 PHE A N 1
ATOM 2175 C CA . PHE A 1 277 ? 8.188 -4.416 -12.701 1.00 69.06 277 PHE A CA 1
ATOM 2176 C C . PHE A 1 277 ? 9.294 -5.184 -11.973 1.00 69.06 277 PHE A C 1
ATOM 2178 O O . PHE A 1 277 ? 9.777 -6.202 -12.471 1.00 69.06 277 PHE A O 1
ATOM 2185 N N . ILE A 1 278 ? 9.643 -4.775 -10.748 1.00 79.81 278 ILE A N 1
ATOM 2186 C CA . ILE A 1 278 ? 10.660 -5.469 -9.948 1.00 79.81 278 ILE A CA 1
ATOM 2187 C C . ILE A 1 278 ? 10.304 -6.946 -9.724 1.00 79.81 278 ILE A C 1
ATOM 2189 O O . ILE A 1 278 ? 11.190 -7.793 -9.699 1.00 79.81 278 ILE A O 1
ATOM 2193 N N . PHE A 1 279 ? 9.010 -7.281 -9.643 1.00 85.94 279 PHE A N 1
ATOM 2194 C CA . PHE A 1 279 ? 8.548 -8.666 -9.522 1.00 85.94 279 PHE A CA 1
ATOM 2195 C C . PHE A 1 279 ? 8.866 -9.509 -10.768 1.00 85.94 279 PHE A C 1
ATOM 2197 O O . PHE A 1 279 ? 9.247 -10.670 -10.634 1.00 85.94 279 PHE A O 1
ATOM 2204 N N . SER A 1 280 ? 8.784 -8.926 -11.969 1.00 85.69 280 SER A N 1
ATOM 2205 C CA . SER A 1 280 ? 9.213 -9.600 -13.200 1.00 85.69 280 SER A CA 1
ATOM 2206 C C . SER A 1 280 ? 10.718 -9.833 -13.218 1.00 85.69 280 SER A C 1
ATOM 2208 O O . SER A 1 280 ? 11.149 -10.904 -13.634 1.00 85.69 280 SER A O 1
ATOM 2210 N N . VAL A 1 281 ? 11.511 -8.862 -12.753 1.00 85.44 281 VAL A N 1
ATOM 2211 C CA . VAL A 1 281 ? 12.971 -9.011 -12.660 1.00 85.44 281 VAL A CA 1
ATOM 2212 C C . VAL A 1 281 ? 13.329 -10.098 -11.645 1.00 85.44 281 VAL A C 1
ATOM 2214 O O . VAL A 1 281 ? 14.197 -10.922 -11.908 1.00 85.44 281 VAL A O 1
ATOM 2217 N N . ILE A 1 282 ? 12.623 -10.160 -10.510 1.00 88.38 282 ILE A N 1
ATOM 2218 C CA . ILE A 1 282 ? 12.760 -11.252 -9.533 1.00 88.38 282 ILE A CA 1
ATOM 2219 C C . ILE A 1 282 ? 12.468 -12.603 -10.190 1.00 88.38 282 ILE A C 1
ATOM 2221 O O . ILE A 1 282 ? 13.228 -13.545 -9.986 1.00 88.38 282 ILE A O 1
ATOM 2225 N N . GLY A 1 283 ? 11.392 -12.704 -10.973 1.00 89.56 283 GLY A N 1
ATOM 2226 C CA . GLY A 1 283 ? 11.051 -13.939 -11.676 1.00 89.56 283 GLY A CA 1
ATOM 2227 C C . GLY A 1 283 ? 12.080 -14.345 -12.719 1.00 89.56 283 GLY A C 1
ATOM 2228 O O . GLY A 1 283 ? 12.396 -15.523 -12.795 1.00 89.56 283 GLY A O 1
ATOM 2229 N N . GLU A 1 284 ? 12.665 -13.399 -13.449 1.00 89.81 284 GLU A N 1
ATOM 2230 C CA . GLU A 1 284 ? 13.740 -13.696 -14.398 1.00 89.81 284 GLU A CA 1
ATOM 2231 C C . GLU A 1 284 ? 15.012 -14.182 -13.681 1.00 89.81 284 GLU A C 1
ATOM 2233 O O . GLU A 1 284 ? 15.579 -15.208 -14.046 1.00 89.81 284 GLU A O 1
ATOM 2238 N N . GLU A 1 285 ? 15.447 -13.487 -12.626 1.00 90.88 285 GLU A N 1
ATOM 2239 C CA . GLU A 1 285 ? 16.747 -13.744 -11.988 1.00 90.88 285 GLU A CA 1
ATOM 2240 C C . GLU A 1 285 ? 16.744 -14.888 -10.981 1.00 90.88 285 GLU A C 1
ATOM 2242 O O . GLU A 1 285 ? 17.726 -15.625 -10.896 1.00 90.88 285 GLU A O 1
ATOM 2247 N N . LEU A 1 286 ? 15.662 -15.021 -10.211 1.00 90.69 286 LEU A N 1
ATOM 2248 C CA . LEU A 1 286 ? 15.511 -16.006 -9.135 1.00 90.69 286 LEU A CA 1
ATOM 2249 C C . LEU A 1 286 ? 14.488 -17.104 -9.474 1.00 90.69 286 LEU A C 1
ATOM 2251 O O . LEU A 1 286 ? 14.287 -18.028 -8.681 1.00 90.69 286 LEU A O 1
ATOM 2255 N N . GLY A 1 287 ? 13.824 -17.007 -10.628 1.00 92.56 287 GLY A N 1
ATOM 2256 C CA . GLY A 1 287 ? 12.884 -18.010 -11.110 1.00 92.56 287 GLY A CA 1
ATOM 2257 C C . GLY A 1 287 ? 11.569 -18.057 -10.335 1.00 92.56 287 GLY A C 1
ATOM 2258 O O . GLY A 1 287 ? 11.219 -17.188 -9.521 1.00 92.56 287 GLY A O 1
ATOM 2259 N N . LEU A 1 288 ? 10.833 -19.144 -10.562 1.00 92.75 288 LEU A N 1
ATOM 2260 C CA . LEU A 1 288 ? 9.599 -19.448 -9.843 1.00 92.75 288 LEU A CA 1
ATOM 2261 C C . LEU A 1 288 ? 9.822 -19.544 -8.325 1.00 92.75 288 LEU A C 1
ATOM 2263 O O . LEU A 1 288 ? 8.992 -19.080 -7.548 1.00 92.75 288 LEU A O 1
ATOM 2267 N N . LEU A 1 289 ? 10.943 -20.118 -7.878 1.00 93.62 289 LEU A N 1
ATOM 2268 C CA . LEU A 1 289 ? 11.217 -20.255 -6.445 1.00 93.62 289 LEU A CA 1
ATOM 2269 C C . LEU A 1 289 ? 11.412 -18.896 -5.762 1.00 93.62 289 LEU A C 1
ATOM 2271 O O . LEU A 1 289 ? 10.884 -18.684 -4.669 1.00 93.62 289 LEU A O 1
ATOM 2275 N N . GLY A 1 290 ? 12.107 -17.959 -6.412 1.00 92.69 290 GLY A N 1
ATOM 2276 C CA . GLY A 1 290 ? 12.274 -16.601 -5.895 1.00 92.69 290 GLY A CA 1
ATOM 2277 C C . GLY A 1 290 ? 10.955 -15.840 -5.786 1.00 92.69 290 GLY A C 1
ATOM 2278 O O . GLY A 1 290 ? 10.664 -15.239 -4.751 1.00 92.69 290 GLY A O 1
ATOM 2279 N N . THR A 1 291 ? 10.115 -15.909 -6.821 1.00 93.00 291 THR A N 1
ATOM 2280 C CA . THR A 1 291 ? 8.795 -15.252 -6.806 1.00 93.00 291 THR A CA 1
ATOM 2281 C C . THR A 1 291 ? 7.856 -15.864 -5.766 1.00 93.00 291 THR A C 1
ATOM 2283 O O . THR A 1 291 ? 7.219 -15.123 -5.013 1.00 93.00 291 THR A O 1
ATOM 2286 N N . LEU A 1 292 ? 7.819 -17.196 -5.636 1.00 94.75 292 LEU A N 1
ATOM 2287 C CA . LEU A 1 292 ? 7.047 -17.877 -4.590 1.00 94.75 292 LEU A CA 1
ATOM 2288 C C . LEU A 1 292 ? 7.545 -17.539 -3.183 1.00 94.75 292 LEU A C 1
ATOM 2290 O O . LEU A 1 292 ? 6.724 -17.351 -2.285 1.00 94.75 292 LEU A O 1
ATOM 2294 N N . LEU A 1 293 ? 8.859 -17.414 -2.980 1.00 95.25 293 LEU A N 1
ATOM 2295 C CA . LEU A 1 293 ? 9.426 -16.982 -1.702 1.00 95.25 293 LEU A CA 1
ATOM 2296 C C . LEU A 1 293 ? 8.940 -15.576 -1.328 1.00 95.25 293 LEU A C 1
ATOM 2298 O O . LEU A 1 293 ? 8.501 -15.359 -0.199 1.00 95.25 293 LEU A O 1
ATOM 2302 N N . VAL A 1 294 ? 8.965 -14.632 -2.272 1.00 94.50 294 VAL A N 1
ATOM 2303 C CA . VAL A 1 294 ? 8.465 -13.264 -2.050 1.00 94.50 294 VAL A CA 1
ATOM 2304 C C . VAL A 1 294 ? 6.977 -13.276 -1.692 1.00 94.50 294 VAL A C 1
ATOM 2306 O O . VAL A 1 294 ? 6.576 -12.643 -0.712 1.00 94.50 294 VAL A O 1
ATOM 2309 N N . LEU A 1 295 ? 6.160 -14.041 -2.423 1.00 95.06 295 LEU A N 1
ATOM 2310 C CA . LEU A 1 295 ? 4.733 -14.188 -2.121 1.00 95.06 295 LEU A CA 1
ATOM 2311 C C . LEU A 1 295 ? 4.496 -14.829 -0.748 1.00 95.06 295 LEU A C 1
ATOM 2313 O O . LEU A 1 295 ? 3.626 -14.373 -0.006 1.00 95.06 295 LEU A O 1
ATOM 2317 N N . ALA A 1 296 ? 5.287 -15.833 -0.371 1.00 96.31 296 ALA A N 1
ATOM 2318 C CA . ALA A 1 296 ? 5.204 -16.475 0.937 1.00 96.31 296 ALA A CA 1
ATOM 2319 C C . ALA A 1 296 ? 5.565 -15.509 2.079 1.00 96.31 296 ALA A C 1
ATOM 2321 O O . ALA A 1 296 ? 4.879 -15.489 3.103 1.00 96.31 296 ALA A O 1
ATOM 2322 N N . LEU A 1 297 ? 6.593 -14.672 1.902 1.00 96.31 297 LEU A N 1
ATOM 2323 C CA . LEU A 1 297 ? 6.974 -13.647 2.879 1.00 96.31 297 LEU A CA 1
ATOM 2324 C C . LEU A 1 297 ? 5.875 -12.589 3.045 1.00 96.31 297 LEU A C 1
ATOM 2326 O O . LEU A 1 297 ? 5.512 -12.258 4.176 1.00 96.31 297 LEU A O 1
ATOM 2330 N N . TYR A 1 298 ? 5.293 -12.109 1.943 1.00 95.44 298 TYR A N 1
ATOM 2331 C CA . TYR A 1 298 ? 4.147 -11.200 1.996 1.00 95.44 298 TYR A CA 1
ATOM 2332 C C . TYR A 1 298 ? 2.923 -11.846 2.654 1.00 95.44 298 TYR A C 1
ATOM 2334 O O . TYR A 1 298 ? 2.287 -11.221 3.504 1.00 95.44 298 TYR A O 1
ATOM 2342 N N . ALA A 1 299 ? 2.613 -13.102 2.326 1.00 95.62 299 ALA A N 1
ATOM 2343 C CA . ALA A 1 299 ? 1.512 -13.838 2.940 1.00 95.62 299 ALA A CA 1
ATOM 2344 C C . ALA A 1 299 ? 1.716 -14.009 4.454 1.00 95.62 299 ALA A C 1
ATOM 2346 O O . ALA A 1 299 ? 0.782 -13.788 5.228 1.00 95.62 299 ALA A O 1
ATOM 2347 N N . ALA A 1 300 ? 2.938 -14.328 4.896 1.00 95.56 300 ALA A N 1
ATOM 2348 C CA . ALA A 1 300 ? 3.285 -14.423 6.312 1.00 95.56 300 ALA A CA 1
ATOM 2349 C C . ALA A 1 300 ? 3.126 -13.077 7.042 1.00 95.56 300 ALA A C 1
ATOM 2351 O O . ALA A 1 300 ? 2.590 -13.036 8.158 1.00 95.56 300 ALA A O 1
ATOM 2352 N N . LEU A 1 301 ? 3.541 -11.975 6.407 1.00 95.62 301 LEU A N 1
ATOM 2353 C CA . LEU A 1 301 ? 3.376 -10.620 6.933 1.00 95.62 301 LEU A CA 1
ATOM 2354 C C . LEU A 1 301 ? 1.891 -10.256 7.077 1.00 95.62 301 LEU A C 1
ATOM 2356 O O . LEU A 1 301 ? 1.446 -9.896 8.167 1.00 95.62 301 LEU A O 1
ATOM 2360 N N . ILE A 1 302 ? 1.107 -10.418 6.008 1.00 95.38 302 ILE A N 1
ATOM 2361 C CA . ILE A 1 302 ? -0.333 -10.116 5.983 1.00 95.38 302 ILE A CA 1
ATOM 2362 C C . ILE A 1 302 ? -1.082 -10.953 7.021 1.00 95.38 302 ILE A C 1
ATOM 2364 O O . ILE A 1 302 ? -1.846 -10.403 7.817 1.00 95.38 302 ILE A O 1
ATOM 2368 N N . TYR A 1 303 ? -0.837 -12.266 7.055 1.00 94.56 303 TYR A N 1
ATOM 2369 C CA . TYR A 1 303 ? -1.438 -13.170 8.036 1.00 94.56 303 TYR A CA 1
ATOM 2370 C C . TYR A 1 303 ? -1.193 -12.681 9.466 1.00 94.56 303 TYR A C 1
ATOM 2372 O O . TYR A 1 303 ? -2.105 -12.657 10.294 1.00 94.56 303 TYR A O 1
ATOM 2380 N N . SER A 1 304 ? 0.030 -12.240 9.752 1.00 94.31 304 SER A N 1
ATOM 2381 C CA . SER A 1 304 ? 0.410 -11.770 11.081 1.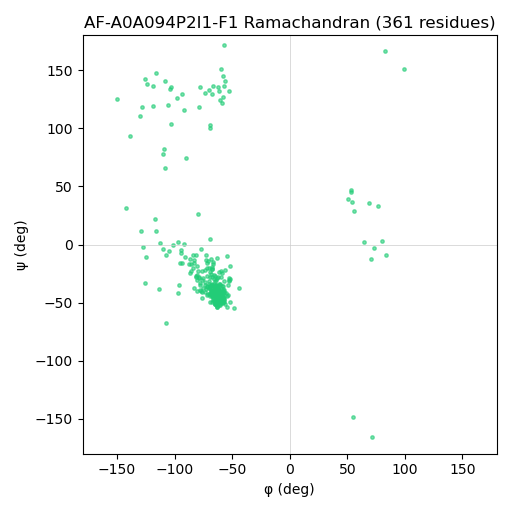00 94.31 304 SER A CA 1
ATOM 2382 C C . SER A 1 304 ? -0.272 -10.455 11.448 1.00 94.31 304 SER A C 1
ATOM 2384 O O . SER A 1 304 ? -0.787 -10.337 12.560 1.00 94.31 304 SER A O 1
ATOM 2386 N N . ILE A 1 305 ? -0.356 -9.499 10.517 1.00 94.69 305 ILE A N 1
ATOM 2387 C CA . ILE A 1 305 ? -1.054 -8.220 10.727 1.00 94.69 305 ILE A CA 1
ATOM 2388 C C . ILE A 1 305 ? -2.553 -8.455 10.963 1.00 94.69 305 ILE A C 1
ATOM 2390 O O . ILE A 1 305 ? -3.114 -7.929 11.925 1.00 94.69 305 ILE A O 1
ATOM 2394 N N . LEU A 1 306 ? -3.202 -9.293 10.148 1.00 93.06 306 LEU A N 1
ATOM 2395 C CA . LEU A 1 306 ? -4.618 -9.640 10.323 1.00 93.06 306 LEU A CA 1
ATOM 2396 C C . LEU A 1 306 ? -4.864 -10.354 11.655 1.00 93.06 306 LEU A C 1
ATOM 2398 O O . LEU A 1 306 ? -5.818 -10.042 12.367 1.00 93.06 306 LEU A O 1
ATOM 2402 N N . ARG A 1 307 ? -3.973 -11.272 12.043 1.00 92.06 307 ARG A N 1
ATOM 2403 C CA . ARG A 1 307 ? -4.051 -11.963 13.334 1.00 92.06 307 ARG A CA 1
ATOM 2404 C C . ARG A 1 307 ? -3.909 -11.001 14.514 1.00 92.06 307 ARG A C 1
ATOM 2406 O O . ARG A 1 307 ? -4.574 -11.211 15.528 1.00 92.06 307 ARG A O 1
ATOM 2413 N N . VAL A 1 308 ? -3.079 -9.962 14.398 1.00 92.19 308 VAL A N 1
ATOM 2414 C CA . VAL A 1 308 ? -3.006 -8.881 15.395 1.00 92.19 308 VAL A CA 1
ATOM 2415 C C . VAL A 1 308 ? -4.330 -8.120 15.435 1.00 92.19 308 VAL A C 1
ATOM 2417 O O . VAL A 1 308 ? -4.924 -8.038 16.506 1.00 92.19 308 VAL A O 1
ATOM 2420 N N . ALA A 1 309 ? -4.850 -7.670 14.287 1.00 91.94 309 ALA A N 1
ATOM 2421 C CA . ALA A 1 309 ? -6.112 -6.929 14.215 1.00 91.94 309 ALA A CA 1
ATOM 2422 C C . ALA A 1 309 ? -7.280 -7.686 14.875 1.00 91.94 309 ALA A C 1
ATOM 2424 O O . ALA A 1 309 ? -8.026 -7.109 15.662 1.00 91.94 309 ALA A O 1
ATOM 2425 N N . LEU A 1 310 ? -7.405 -8.992 14.616 1.00 89.25 310 LEU A N 1
ATOM 2426 C CA . LEU A 1 310 ? -8.473 -9.835 15.168 1.00 89.25 310 LEU A CA 1
ATOM 2427 C C . LEU A 1 310 ? -8.366 -10.065 16.684 1.00 89.25 310 LEU A C 1
ATOM 2429 O O . LEU A 1 310 ? -9.372 -10.342 17.331 1.00 89.25 310 LEU A O 1
ATOM 2433 N N . LYS A 1 311 ? -7.162 -9.976 17.261 1.00 89.12 311 LYS A N 1
ATOM 2434 C CA . LYS A 1 311 ? -6.931 -10.202 18.699 1.00 89.12 311 LYS A CA 1
ATOM 2435 C C . LYS A 1 311 ? -6.973 -8.923 19.534 1.00 89.12 311 LYS A C 1
ATOM 2437 O O . LYS A 1 311 ? -7.050 -8.999 20.762 1.00 89.12 311 LYS A O 1
ATOM 2442 N N . THR A 1 312 ? -6.888 -7.755 18.905 1.00 88.50 312 THR A N 1
ATOM 2443 C CA . THR A 1 312 ? -6.877 -6.472 19.607 1.00 88.50 312 THR A CA 1
ATOM 2444 C C . THR A 1 312 ? -8.266 -6.111 20.139 1.00 88.50 312 THR A C 1
ATOM 2446 O O . THR A 1 312 ? -9.252 -6.129 19.409 1.00 88.50 312 THR A O 1
ATOM 2449 N N . LYS A 1 313 ? -8.333 -5.739 21.426 1.00 87.44 313 LYS A N 1
ATOM 2450 C CA . LYS A 1 313 ? -9.581 -5.335 22.100 1.00 87.44 313 LYS A CA 1
ATOM 2451 C C . LYS A 1 313 ? -9.985 -3.880 21.834 1.00 87.44 313 LYS A C 1
ATOM 2453 O O . LYS A 1 313 ? -11.162 -3.562 21.903 1.00 87.44 313 LYS A O 1
ATOM 2458 N N . ASP A 1 314 ? -9.023 -2.994 21.569 1.00 90.00 314 ASP A N 1
ATOM 2459 C CA . ASP A 1 314 ? -9.298 -1.588 21.249 1.00 90.00 314 ASP A CA 1
ATOM 2460 C C . ASP A 1 314 ? -9.741 -1.449 19.786 1.00 90.00 314 ASP A C 1
ATOM 2462 O O . ASP A 1 314 ? -8.974 -1.743 18.867 1.00 90.00 314 ASP A O 1
ATOM 2466 N N . ASP A 1 315 ? -10.967 -0.968 19.575 1.00 90.00 315 ASP A N 1
ATOM 2467 C CA . ASP A 1 315 ? -11.572 -0.849 18.244 1.00 90.00 315 ASP A CA 1
ATOM 2468 C C . ASP A 1 315 ? -10.769 0.048 17.296 1.00 90.00 315 ASP A C 1
ATOM 2470 O O . ASP A 1 315 ? -10.636 -0.267 16.115 1.00 90.00 315 ASP A O 1
ATOM 2474 N N . PHE A 1 316 ? -10.193 1.145 17.800 1.00 92.88 316 PHE A N 1
ATOM 2475 C CA . PHE A 1 316 ? -9.360 2.026 16.978 1.00 92.88 316 PHE A CA 1
ATOM 2476 C C . PHE A 1 316 ? -8.139 1.282 16.447 1.00 92.88 316 PHE A C 1
ATOM 2478 O O . PHE A 1 316 ? -7.910 1.258 15.240 1.00 92.88 316 PHE A O 1
ATOM 2485 N N . SER A 1 317 ? -7.394 0.630 17.336 1.00 93.00 317 SER A N 1
ATOM 2486 C CA . SER A 1 317 ? -6.218 -0.156 16.974 1.00 93.00 317 SER A CA 1
ATOM 2487 C C . SER A 1 317 ? -6.589 -1.293 16.017 1.00 93.00 317 SER A C 1
ATOM 2489 O O . SER A 1 317 ? -5.907 -1.479 15.013 1.00 93.00 317 SER A O 1
ATOM 2491 N N . ARG A 1 318 ? -7.720 -1.980 16.246 1.00 92.75 318 ARG A N 1
ATOM 2492 C CA . ARG A 1 318 ? -8.249 -3.000 15.325 1.00 92.75 318 ARG A CA 1
ATOM 2493 C C . ARG A 1 318 ? -8.467 -2.440 13.918 1.00 92.75 318 ARG A C 1
ATOM 2495 O O . ARG A 1 318 ? -7.973 -3.034 12.962 1.00 92.75 318 ARG A O 1
ATOM 2502 N N . TYR A 1 319 ? -9.162 -1.308 13.776 1.00 93.81 319 TYR A N 1
ATOM 2503 C CA . TYR A 1 319 ? -9.438 -0.706 12.465 1.00 93.81 319 TYR A CA 1
ATOM 2504 C C . TYR A 1 319 ? -8.190 -0.135 11.785 1.00 93.81 319 TYR A C 1
ATOM 2506 O O . TYR A 1 319 ? -8.066 -0.262 10.569 1.00 93.81 319 TYR A O 1
ATOM 2514 N N . VAL A 1 320 ? -7.244 0.441 12.536 1.00 95.88 320 VAL A N 1
ATOM 2515 C CA . VAL A 1 320 ? -5.966 0.907 11.970 1.00 95.88 320 VAL A CA 1
ATOM 2516 C C . VAL A 1 320 ? -5.155 -0.272 11.438 1.00 95.88 320 VAL A C 1
ATOM 2518 O O . VAL A 1 320 ? -4.737 -0.251 10.283 1.00 95.88 320 VAL A O 1
ATOM 2521 N N . THR A 1 321 ? -4.961 -1.320 12.244 1.00 95.06 321 THR A N 1
ATOM 2522 C CA . THR A 1 321 ? -4.198 -2.509 11.834 1.00 95.06 321 THR A CA 1
ATOM 2523 C C . THR A 1 321 ? -4.856 -3.210 10.644 1.00 95.06 321 THR A C 1
ATOM 2525 O O . THR A 1 321 ? -4.171 -3.581 9.693 1.00 95.06 321 THR A O 1
ATOM 2528 N N . ALA A 1 322 ? -6.184 -3.326 10.654 1.00 94.06 322 ALA A N 1
ATOM 2529 C CA . ALA A 1 322 ? -6.964 -3.828 9.530 1.00 94.06 322 ALA A CA 1
ATOM 2530 C C . ALA A 1 322 ? -6.797 -2.975 8.260 1.00 94.06 322 ALA A C 1
ATOM 2532 O O . ALA A 1 322 ? -6.554 -3.519 7.187 1.00 94.06 322 ALA A O 1
ATOM 2533 N N . GLY A 1 323 ? -6.867 -1.646 8.375 1.00 95.50 323 GLY A N 1
ATOM 2534 C CA . GLY A 1 323 ? -6.678 -0.735 7.245 1.00 95.50 323 GLY A CA 1
ATOM 2535 C C . GLY A 1 323 ? -5.277 -0.809 6.643 1.00 95.50 323 GLY A C 1
ATOM 2536 O O . GLY A 1 323 ? -5.136 -0.818 5.423 1.00 95.50 323 GLY A O 1
ATOM 2537 N N . VAL A 1 324 ? -4.243 -0.945 7.479 1.00 95.94 324 VAL A N 1
ATOM 2538 C CA . VAL A 1 324 ? -2.863 -1.184 7.021 1.00 95.94 324 VAL A CA 1
ATOM 2539 C C . VAL A 1 324 ? -2.738 -2.541 6.321 1.00 95.94 324 VAL A C 1
ATOM 2541 O O . VAL A 1 324 ? -2.075 -2.629 5.290 1.00 95.94 324 VAL A O 1
ATOM 2544 N N . ALA A 1 325 ? -3.410 -3.588 6.816 1.00 95.75 325 ALA A N 1
ATOM 2545 C CA . ALA A 1 325 ? -3.457 -4.876 6.123 1.00 95.75 325 ALA A CA 1
ATOM 2546 C C . ALA A 1 325 ? -4.121 -4.753 4.743 1.00 95.75 325 ALA A C 1
ATOM 2548 O O . ALA A 1 325 ? -3.550 -5.214 3.758 1.00 95.75 325 ALA A O 1
ATOM 2549 N N . CYS A 1 326 ? -5.280 -4.088 4.650 1.00 94.88 326 CYS A N 1
ATOM 2550 C CA . CYS A 1 326 ? -5.959 -3.823 3.377 1.00 94.88 326 CYS A CA 1
ATOM 2551 C C . CYS A 1 326 ? -5.064 -3.043 2.412 1.00 94.88 326 CYS A C 1
ATOM 2553 O O . CYS A 1 326 ? -5.004 -3.375 1.231 1.00 94.88 326 CYS A O 1
ATOM 2555 N N . TRP A 1 327 ? -4.340 -2.044 2.916 1.00 95.19 327 TRP A N 1
ATOM 2556 C CA . TRP A 1 327 ? -3.396 -1.267 2.122 1.00 95.19 327 TRP A CA 1
ATOM 2557 C C . TRP A 1 327 ? -2.278 -2.141 1.543 1.00 95.19 327 TRP A C 1
ATOM 2559 O O . TRP A 1 327 ? -2.024 -2.087 0.338 1.00 95.19 327 TRP A O 1
ATOM 2569 N N . LEU A 1 328 ? -1.641 -2.978 2.364 1.00 94.12 328 LEU A N 1
ATOM 2570 C CA . LEU A 1 328 ? -0.597 -3.892 1.895 1.00 94.12 328 LEU A CA 1
ATOM 2571 C C . LEU A 1 328 ? -1.140 -4.899 0.877 1.00 94.12 328 LEU A C 1
ATOM 2573 O O . LEU A 1 328 ? -0.554 -5.051 -0.191 1.00 94.12 328 LEU A O 1
ATOM 2577 N N . ILE A 1 329 ? -2.279 -5.535 1.168 1.00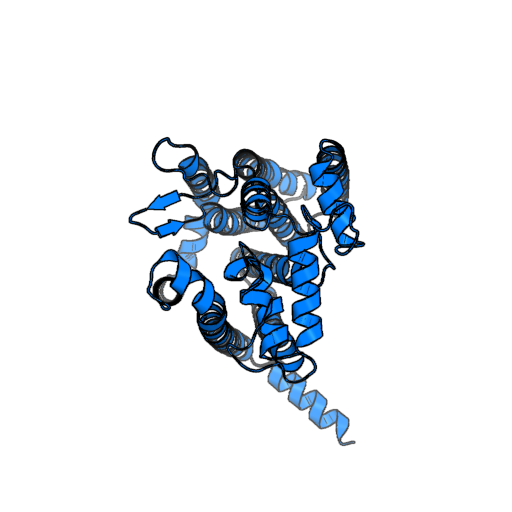 94.31 329 ILE A N 1
ATOM 2578 C CA . ILE A 1 329 ? -2.927 -6.493 0.260 1.00 94.31 329 ILE A CA 1
ATOM 2579 C C . ILE A 1 329 ? -3.218 -5.837 -1.092 1.00 94.31 329 ILE A C 1
ATOM 2581 O O . ILE A 1 329 ? -2.894 -6.416 -2.128 1.00 94.31 329 ILE A O 1
ATOM 2585 N N . ALA A 1 330 ? -3.794 -4.632 -1.092 1.00 91.62 330 ALA A N 1
ATOM 2586 C CA . ALA A 1 330 ? -4.125 -3.910 -2.315 1.00 91.62 330 ALA A CA 1
ATOM 2587 C C . ALA A 1 330 ? -2.874 -3.608 -3.151 1.00 91.62 330 ALA A C 1
ATOM 2589 O O . ALA A 1 330 ? -2.860 -3.908 -4.341 1.00 91.62 330 ALA A O 1
ATOM 2590 N N . GLN A 1 331 ? -1.809 -3.088 -2.529 1.00 90.44 331 GLN A N 1
ATOM 2591 C CA . GLN A 1 331 ? -0.544 -2.815 -3.222 1.00 90.44 331 GLN A CA 1
ATOM 2592 C C . GLN A 1 331 ? 0.061 -4.075 -3.837 1.00 90.44 331 GLN A C 1
ATOM 2594 O O . GLN A 1 331 ? 0.409 -4.082 -5.012 1.00 90.44 331 GLN A O 1
ATOM 2599 N N . ILE A 1 332 ? 0.160 -5.154 -3.060 1.00 90.00 332 ILE A N 1
ATOM 2600 C CA . ILE A 1 332 ? 0.764 -6.406 -3.528 1.00 90.00 332 ILE A CA 1
ATOM 2601 C C . ILE A 1 332 ? -0.062 -6.990 -4.674 1.00 90.00 332 ILE A C 1
ATOM 2603 O O . ILE A 1 332 ? 0.500 -7.391 -5.688 1.00 90.00 332 ILE A O 1
ATOM 2607 N N . THR A 1 333 ? -1.389 -6.984 -4.542 1.00 90.00 333 THR A N 1
ATOM 2608 C CA . THR A 1 333 ? -2.298 -7.504 -5.573 1.00 90.00 333 THR A CA 1
ATOM 2609 C C . THR A 1 333 ? -2.197 -6.698 -6.863 1.00 90.00 333 THR A C 1
ATOM 2611 O O . THR A 1 333 ? -2.125 -7.290 -7.934 1.00 90.00 333 THR A O 1
ATOM 2614 N N . ILE A 1 334 ? -2.155 -5.365 -6.783 1.00 84.00 334 ILE A N 1
ATOM 2615 C CA . ILE A 1 334 ? -2.026 -4.504 -7.966 1.00 84.00 334 ILE A CA 1
ATOM 2616 C C . ILE A 1 334 ? -0.657 -4.700 -8.623 1.00 84.00 334 ILE A C 1
ATOM 2618 O O . ILE A 1 334 ? -0.596 -4.894 -9.833 1.00 84.00 334 ILE A O 1
ATOM 2622 N N . ASN A 1 335 ? 0.429 -4.721 -7.848 1.00 84.50 335 ASN A N 1
ATOM 2623 C CA . ASN A 1 335 ? 1.783 -4.817 -8.395 1.00 84.50 335 ASN A CA 1
ATOM 2624 C C . ASN A 1 335 ? 2.050 -6.198 -9.014 1.00 84.50 335 ASN A C 1
ATOM 2626 O O . ASN A 1 335 ? 2.471 -6.297 -10.164 1.00 84.50 335 ASN A O 1
ATOM 2630 N N . VAL A 1 336 ? 1.752 -7.279 -8.287 1.00 87.00 336 VAL A N 1
ATOM 2631 C CA . VAL A 1 336 ? 1.917 -8.652 -8.796 1.00 87.00 336 VAL A CA 1
ATOM 2632 C C . VAL A 1 336 ? 0.912 -8.938 -9.910 1.00 87.00 336 VAL A C 1
ATOM 2634 O O . VAL A 1 336 ? 1.262 -9.551 -10.918 1.00 87.00 336 VAL A O 1
ATOM 2637 N N . GLY A 1 337 ? -0.328 -8.468 -9.763 1.00 85.62 337 GLY A N 1
ATOM 2638 C CA . GLY A 1 337 ? -1.372 -8.608 -10.774 1.00 85.62 337 GLY A CA 1
ATOM 2639 C C . GLY A 1 337 ? -1.013 -7.900 -12.075 1.00 85.62 337 GLY A C 1
ATOM 2640 O O . GLY A 1 337 ? -1.185 -8.476 -13.142 1.00 85.62 337 GLY A O 1
ATOM 2641 N N . SER A 1 338 ? -0.439 -6.699 -12.005 1.00 77.50 338 SER A N 1
ATOM 2642 C CA . SER A 1 338 ? 0.078 -6.002 -13.184 1.00 77.50 338 SER A CA 1
ATOM 2643 C C . SER A 1 338 ? 1.269 -6.734 -13.800 1.00 77.50 338 SER A C 1
ATOM 2645 O O . SER A 1 338 ? 1.348 -6.859 -15.019 1.00 77.50 338 SER A O 1
ATOM 2647 N N . ALA A 1 339 ? 2.187 -7.256 -12.981 1.00 80.69 339 ALA A N 1
ATOM 2648 C CA . ALA A 1 339 ? 3.352 -7.983 -13.483 1.00 80.69 339 ALA A CA 1
ATOM 2649 C C . ALA A 1 339 ? 2.979 -9.300 -14.195 1.00 80.69 339 ALA A C 1
ATOM 2651 O O . ALA A 1 339 ? 3.676 -9.735 -15.110 1.00 80.69 339 ALA A O 1
ATOM 2652 N N . THR A 1 340 ? 1.870 -9.919 -13.787 1.00 83.19 340 THR A N 1
ATOM 2653 C CA . THR A 1 340 ? 1.328 -11.165 -14.358 1.00 83.19 340 THR A CA 1
ATOM 2654 C C . THR A 1 340 ? 0.222 -10.934 -15.394 1.00 83.19 340 THR A C 1
ATOM 2656 O O . THR A 1 340 ? -0.330 -11.899 -15.912 1.00 83.19 340 THR A O 1
ATOM 2659 N N . SER A 1 341 ? -0.101 -9.673 -15.710 1.00 77.75 341 SER A N 1
ATOM 2660 C CA . SER A 1 341 ? -1.224 -9.267 -16.578 1.00 77.75 341 SER A CA 1
ATOM 2661 C C . SER A 1 341 ? -2.606 -9.787 -16.140 1.00 77.75 341 SER A C 1
ATOM 2663 O O . SER A 1 341 ? -3.508 -9.954 -16.953 1.00 77.75 341 SER A O 1
ATOM 2665 N N . LEU A 1 342 ? -2.803 -10.005 -14.836 1.00 78.00 342 LEU A N 1
ATOM 2666 C CA . LEU A 1 342 ? -4.108 -10.307 -14.229 1.00 78.00 342 LEU A CA 1
ATOM 2667 C C . LEU A 1 342 ? -4.901 -9.045 -13.864 1.00 78.00 342 LEU A C 1
ATOM 2669 O O . LEU A 1 342 ? -6.125 -9.087 -13.744 1.00 78.00 342 LEU A O 1
ATOM 2673 N N . VAL A 1 343 ? -4.208 -7.926 -13.644 1.00 72.38 343 VAL A N 1
ATOM 2674 C CA . VAL A 1 343 ? -4.796 -6.635 -13.263 1.00 72.38 343 VAL A CA 1
ATOM 2675 C C . VAL A 1 343 ? -4.329 -5.566 -14.244 1.00 72.38 343 VAL A C 1
ATOM 2677 O O . VAL A 1 343 ? -3.180 -5.574 -14.679 1.00 72.38 343 VAL A O 1
ATOM 2680 N N . ILE A 1 344 ? -5.223 -4.630 -14.580 1.00 62.03 344 ILE A N 1
ATOM 2681 C CA . ILE A 1 344 ? -4.916 -3.503 -15.469 1.00 62.03 344 ILE A CA 1
ATOM 2682 C C . ILE A 1 344 ? -3.759 -2.702 -14.889 1.00 62.03 344 ILE A C 1
ATOM 2684 O O . ILE A 1 344 ? -3.828 -2.219 -13.758 1.00 62.03 344 ILE A O 1
ATOM 2688 N N . PHE A 1 345 ? -2.733 -2.489 -15.706 1.00 57.16 345 PHE A N 1
ATOM 2689 C CA . PHE A 1 345 ? -1.679 -1.546 -15.384 1.00 57.16 345 PHE A CA 1
ATOM 2690 C C . PHE A 1 345 ? -2.226 -0.113 -15.433 1.00 57.16 345 PHE A C 1
ATOM 2692 O O . PHE A 1 345 ? -2.422 0.475 -16.502 1.00 57.16 345 PHE A O 1
ATOM 2699 N N . VAL A 1 346 ? -2.478 0.463 -14.258 1.00 52.28 346 VAL A N 1
ATOM 2700 C CA . VAL A 1 346 ? -2.887 1.864 -14.108 1.00 52.28 346 VAL A CA 1
ATOM 2701 C C . VAL A 1 346 ? -1.630 2.719 -13.942 1.00 52.28 346 VAL A C 1
ATOM 2703 O O . VAL A 1 346 ? -1.301 3.167 -12.848 1.00 52.28 346 VAL A O 1
ATOM 2706 N N . SER A 1 347 ? -0.900 2.924 -15.041 1.00 43.25 347 SER A N 1
ATOM 2707 C CA . SER A 1 347 ? 0.269 3.812 -15.055 1.00 43.25 347 SER A CA 1
ATOM 2708 C C . SER A 1 347 ? -0.101 5.221 -14.596 1.00 43.25 347 SER A C 1
ATOM 2710 O O . SER A 1 347 ? -1.102 5.786 -15.057 1.00 43.25 347 SER A O 1
ATOM 2712 N N . LYS A 1 348 ? 0.792 5.852 -13.823 1.00 45.94 348 LYS A N 1
ATOM 2713 C CA . LYS A 1 348 ? 0.901 7.320 -13.789 1.00 45.94 348 LYS A CA 1
ATOM 2714 C C . LYS A 1 348 ? 1.055 7.785 -15.248 1.00 45.94 348 LYS A C 1
ATOM 2716 O O . LYS A 1 348 ? 1.747 7.133 -16.027 1.00 45.94 348 LYS A O 1
ATOM 2721 N N . SER A 1 349 ? 0.274 8.783 -15.642 1.00 34.22 349 SER A N 1
ATOM 2722 C CA . SER A 1 349 ? -0.053 9.123 -17.036 1.00 34.22 349 SER A CA 1
ATOM 2723 C C . SER A 1 349 ? 1.180 9.407 -17.937 1.00 34.22 349 SER A C 1
ATOM 2725 O O . SER A 1 349 ? 2.308 9.378 -17.496 1.00 34.22 349 SER A O 1
ATOM 2727 N N . ASN A 1 350 ? 1.001 9.565 -19.255 1.00 35.66 350 ASN A N 1
ATOM 2728 C CA . ASN A 1 350 ? 1.998 10.051 -20.239 1.00 35.66 350 ASN A CA 1
ATOM 2729 C C . ASN A 1 350 ? 3.404 9.402 -20.360 1.00 35.66 350 ASN A C 1
ATOM 2731 O O . ASN A 1 350 ? 4.382 10.099 -20.630 1.00 35.66 350 ASN A O 1
ATOM 2735 N N . CYS A 1 351 ? 3.498 8.070 -20.413 1.00 39.59 351 CYS A N 1
ATOM 2736 C CA . CYS A 1 351 ? 4.689 7.366 -20.940 1.00 39.59 351 CYS A CA 1
ATOM 2737 C C . CYS A 1 351 ? 4.883 7.513 -22.480 1.00 39.59 351 CYS A C 1
ATOM 2739 O O . CYS A 1 351 ? 5.771 6.911 -23.075 1.00 39.59 351 CYS A O 1
ATOM 2741 N N . ASN A 1 352 ? 4.049 8.311 -23.163 1.00 37.78 352 ASN A N 1
ATOM 2742 C CA . ASN A 1 352 ? 4.004 8.368 -24.629 1.00 37.78 352 ASN A CA 1
ATOM 2743 C C . ASN A 1 352 ? 5.145 9.202 -25.252 1.00 37.78 352 ASN A C 1
ATOM 2745 O O . ASN A 1 352 ? 5.584 8.926 -26.364 1.00 37.78 352 ASN A O 1
ATOM 2749 N N . ARG A 1 353 ? 5.673 10.216 -24.545 1.00 33.97 353 ARG A N 1
ATOM 2750 C CA . ARG A 1 353 ? 6.748 11.070 -25.098 1.00 33.97 353 ARG A CA 1
ATOM 2751 C C . ARG A 1 353 ? 8.116 10.386 -25.119 1.00 33.97 353 ARG A C 1
ATOM 2753 O O . ARG A 1 353 ? 8.916 10.701 -25.993 1.00 33.97 353 ARG A O 1
ATOM 2760 N N . LEU A 1 354 ? 8.374 9.453 -24.201 1.00 33.47 354 LEU A N 1
ATOM 2761 C CA . LEU A 1 354 ? 9.636 8.706 -24.138 1.00 33.47 354 LEU A CA 1
ATOM 2762 C C . LEU A 1 354 ? 9.711 7.614 -25.219 1.00 33.47 354 LEU A C 1
ATOM 2764 O O . LEU A 1 354 ? 10.733 7.513 -25.897 1.00 33.47 354 LEU A O 1
ATOM 2768 N N . CYS A 1 355 ? 8.614 6.888 -25.476 1.00 35.19 355 CYS A N 1
ATOM 2769 C CA . CYS A 1 355 ? 8.562 5.887 -26.551 1.00 35.19 355 CYS A CA 1
ATOM 2770 C C . CYS A 1 355 ? 8.688 6.504 -27.956 1.00 35.19 355 CYS 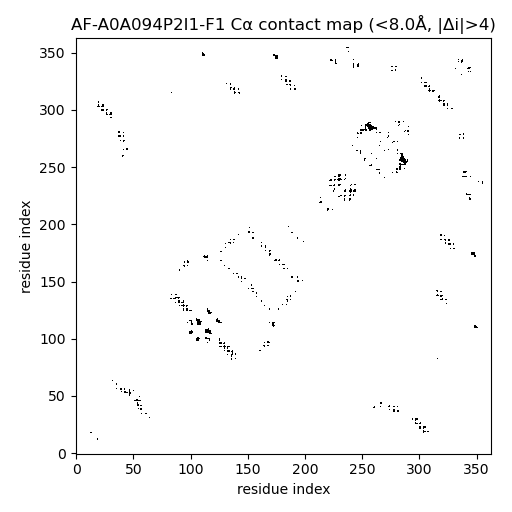A C 1
ATOM 2772 O O . CYS A 1 355 ? 9.404 5.956 -28.792 1.00 35.19 355 CYS A O 1
ATOM 2774 N N . ILE A 1 356 ? 8.066 7.664 -28.218 1.00 34.09 356 ILE A N 1
ATOM 2775 C CA . ILE A 1 356 ? 8.180 8.342 -29.526 1.00 34.09 356 ILE A CA 1
ATOM 2776 C C . ILE A 1 356 ? 9.621 8.816 -29.779 1.00 34.09 356 ILE A C 1
ATOM 2778 O O . ILE A 1 356 ? 10.128 8.662 -30.888 1.00 34.09 356 ILE A O 1
ATOM 2782 N N . ARG A 1 357 ? 10.311 9.334 -28.753 1.00 29.02 357 ARG A N 1
ATOM 2783 C CA . ARG A 1 357 ? 11.703 9.795 -28.888 1.00 29.02 357 ARG A CA 1
ATOM 2784 C C . ARG A 1 357 ? 12.686 8.642 -29.106 1.00 29.02 357 ARG A C 1
ATOM 2786 O O . ARG A 1 357 ? 13.611 8.802 -29.892 1.00 29.02 357 ARG A O 1
ATOM 2793 N N . CYS A 1 358 ? 12.449 7.486 -28.479 1.00 31.53 358 CYS A N 1
ATOM 2794 C CA . CYS A 1 358 ? 13.252 6.277 -28.700 1.00 31.53 358 CYS A CA 1
ATOM 2795 C C . CYS A 1 358 ? 13.001 5.638 -30.073 1.00 31.53 358 CYS A C 1
ATOM 2797 O O . CYS A 1 358 ? 13.938 5.151 -30.692 1.00 31.53 358 CYS A O 1
ATOM 2799 N N . SER A 1 359 ? 11.771 5.668 -30.600 1.00 28.92 359 SER A N 1
ATOM 2800 C CA . SER A 1 359 ? 11.495 5.125 -31.941 1.00 28.92 359 SER A CA 1
ATOM 2801 C C . SER A 1 359 ? 12.181 5.910 -33.062 1.00 28.92 359 SER A C 1
ATOM 2803 O O . SER A 1 359 ? 12.433 5.332 -34.110 1.00 28.92 359 SER A O 1
ATOM 2805 N N . GLN A 1 360 ? 12.467 7.200 -32.862 1.00 28.17 360 GLN A N 1
ATOM 2806 C CA . GLN A 1 360 ? 13.189 8.024 -33.839 1.00 28.17 360 GLN A CA 1
ATOM 2807 C C . GLN A 1 360 ? 14.715 7.895 -33.744 1.00 28.17 360 GLN A C 1
ATOM 2809 O O . GLN A 1 360 ? 15.411 8.427 -34.595 1.00 28.17 360 GLN A O 1
ATOM 2814 N N . THR A 1 361 ? 15.249 7.223 -32.718 1.00 29.92 361 THR A N 1
ATOM 2815 C CA . THR A 1 361 ? 16.700 6.993 -32.576 1.00 29.92 361 THR A CA 1
ATOM 2816 C C . THR A 1 361 ? 17.154 5.647 -33.150 1.00 29.92 361 THR A C 1
ATOM 2818 O O . THR A 1 361 ? 18.352 5.402 -33.227 1.00 29.92 361 THR A O 1
ATOM 2821 N N . TYR A 1 362 ? 16.211 4.789 -33.559 1.00 30.23 362 TYR A N 1
ATOM 2822 C CA . TYR A 1 362 ? 16.463 3.468 -34.157 1.00 30.23 362 TYR A CA 1
ATOM 2823 C C . TYR A 1 362 ? 15.951 3.346 -35.609 1.00 30.23 362 TYR A C 1
ATOM 2825 O O . TYR A 1 362 ? 15.732 2.240 -36.102 1.00 30.23 362 TYR A O 1
ATOM 2833 N N . THR A 1 363 ? 15.775 4.478 -36.290 1.00 30.02 363 THR A N 1
ATOM 2834 C CA . THR A 1 363 ? 15.717 4.601 -37.758 1.00 30.02 363 THR A CA 1
ATOM 2835 C C . THR A 1 363 ? 16.807 5.561 -38.173 1.00 30.02 363 THR A C 1
ATOM 2837 O O . THR A 1 363 ? 17.543 5.236 -39.125 1.00 30.02 363 THR A O 1
#

Radius of gyration: 22.03 Å; Cα contacts (8 Å, |Δi|>4): 444; chains: 1; bounding box: 57×69×62 Å

Secondary structure (DSSP, 8-state):
-HHHHHHHHHHHHHH-SSHHHHHHHHHHHHHHHHHHHHHHHHHHHHHHHHTS-TTHHHHHHHHHHHHHHHHHHHHHHS-GGGHHHHHHHHHHHHHHHHHGGGSTTTEEEETTEEEEEEETTEEE-HHHHHHHHHHHHHHHHHHHHTT-S-HHHHHHTTHHHHHHHHHHHHHTT-HHHHHHHHHHHHHHHHHTT--HHHHHHHHHHHHHHHHHHHHT-HHHHHHHHHHH-TT-TTTIIIIIHHHHHHHHHHHHTTTT-S-TT--SGGGS--TTTTTTSHHHHHHHHHHHHHHHHHHHHHHHHHHHHHHHHHH--SHHHHHHHHHHHHHHHHHHHHHHHHHTTSS---PPS-THHHHHHHHTS--

Sequence (363 aa):
MSGNLTMHKYSRFFARPELPYYLIIWSTLFLCALGLTMVLSASTVTSLSESGNTYSIFIKQFFFLIIGGFGFYWSHRVRGLIWPKIARYSLSISIIILLLPFIPNLGKNINGNRNWIEIAGFTLQPSEFAKFGLILWCALQLRKIGDAPSKLKNFLRLLPGLFVIEILILFGNDLGTALLVLIIFVGVLFISGAPMKLFAAIGVFGVVIGSAFVLSSNYRMGRFAALFDPFDERYYKFAGWQPAHSIMGLASGGLWGSGLGASKQKWANLAEAHTDFIFSVIGEELGLLGTLLVLALYAALIYSILRVALKTKDDFSRYVTAGVACWLIAQITINVGSATSLVIFVSKSNCNRLCIRCSQTYT

pLDDT: mean 79.98, std 16.25, range [28.17, 97.06]

=== Feature glossary ===
A reading guide for the features in this record.

Start from the sequence.

  · Sequence gives the chain of amino acids in standard one-letter code (A=alanine, C=cysteine, …, Y=tyrosine), read N→C. It is the only feature that is directly encoded by the gene; all structural features are derived from the folded form of this sequence.

Fold it, and you get atomic coordinates and the backbone conformation that goes with them.

  · Structure coordinates are given as an mmCIF _atom_site loop: one row per atom with element, residue name, chain id, sequence number, and x/y/z position in Å. Only the four main-chain atoms per residue are included here; side chains are omitted to keep the record compact.

  · Backbone dihedral angles. Every residue except chain termini has a φ (preceding-C → N → Cα → C) and a ψ (N → Cα → C → next-N). They are reported in degrees following the IUPAC sign convention. Secondary structure is essentially a statement about which (φ, ψ) basin each residue occupies.

  · Eight-state secondary structure (DSSP): H is the canonical α-helix, G the tighter 3₁₀-helix, I the wider π-helix; E/B are β-structure, T and S are turns and bends, and '-' is everything else. DSSP derives these from the pattern of main-chain N–H···O=C hydrogen bonds, not from the sequence.

  · SS3 is a coarse helix/strand/coil call (letters a/b/c) made by the P-SEA algorithm from inter-Cα distances and dihedrals. It is less detailed than DSSP but needs only Cα positions.

Summarize the fold with a handful of shape descriptors and a per-residue structural alphabet.

  · Radius of gyration (Rg) is the root-mean-square distance of Cα atoms from their centroid — a single number for overall size and compactness. A globular domain of N residues has Rg ≈ 2.2·N^0.38 Å; an extended or disordered chain has a much larger Rg. The Cα contact count is the number of residue pairs whose Cα atoms are within 8 Å and are more than four positions apart in sequence — a standard proxy for tertiary packing density. The bounding box is the smallest axis-aligned box enclosing all Cα atoms.

  · 3Di is Foldseek's structural alphabet. Each residue is assigned one of twenty discrete states based on how its Cα sits relative to its spatial (not sequential) neighbors. Aligning 3Di strings finds structural homologs roughly as well as full 3D superposition, but orders of magnitude faster.

  · Solvent-accessible surface area (SASA) is the area in Å² traced out by the centre of a 1.4 Å probe sphere (a water molecule) rolled over the protein's van der Waals surface (Shrake–Rupley / Lee–Richards construction). Buried residues have near-zero SASA; fully exposed residues can exceed 200 Å². The total SASA scales roughly with the number of surface residues.

Ask how reliable the model is.

  · For AlphaFold models, the B-factor field carries pLDDT — the model's own estimate of local accuracy on a 0–100 scale. Regions with pLDDT<50 should be treated as essentially unmodeled; they often correspond to intrinsically disordered segments.

  · For experimental (PDB) structures, the B-factor (temperature factor) quantifies the positional spread of each atom in the crystal — a combination of thermal vibration and static disorder — in units of Å². High B-factors mark flexible loops or poorly resolved regions; low B-factors mark the rigid, well-ordered core.

  · Predicted Aligned Error (PAE) is an AlphaFold confidence matrix: entry (i, j) is the expected error in the position of residue j, in ångströms, when the prediction is superimposed on the true structure at residue i. Low PAE within a block of residues means that block is internally rigid and well-predicted; high PAE between two blocks means their relative placement is uncertain even if each block individually is confident.

Place it in context: what it resembles, what it is annotated as, and how it looks.

  · Structural nearest neighbors (via Foldseek easy-search vs the PDB). Reported per hit: target PDB id, E-value, and alignment TM-score. A TM-score above ~0.5 is the conventional threshold for 'same fold'.

  · Functional annotations link the protein to curated databases. InterPro entries identify conserved domains and families by matching the sequence against member-database signatures (Pfam, PROSITE, CDD, …). Gene Ontology (GO) terms describe molecular function, biological process, and cellular component in a controlled vocabulary. CATH places the structure in a hierarchical fold classification (Class/Architecture/Topology/Homologous-superfamily). The organism is the source species.

  · The contact map is a binary N×N matrix image: pixel (i, j) is dark where Cα_i and Cα_j are within 8 Å and |i−j|>4. Because the |i−j|>4 filter removes local helical contacts, off-diagonal stripes parallel to the main diagonal indicate parallel β-sheets; stripes perpendicular to it indicate antiparallel β-sheets. The Ramachandran plot scatters every residue's (φ, ψ) pair against the sterically allowed regions. The PAE heatmap renders the predicted-aligned-error matrix.

  · Six rendered views show the 3D structure from the faces of a cube — i.e. along ±x, ±y, ±z. Rendering representation is drawn randomly per protein from cartoon (secondary-structure ribbons), sticks (backbone bonds), or molecular surface; coloring is either N→C rainbow (blue at the N-terminus through red at the C-terminus) or one color per chain.